Protein AF-A0A2D6XCE7-F1 (afdb_monomer)

pLDDT: mean 74.0, std 18.14, range [22.09, 98.19]

Secondary structure (DSSP, 8-state):
--SSHHHHHHHHHSS-S------------S-SSS------S----TT--S--EEEEEE-SSEEEEEEEE-TTSSSS-EEEEEETTEEEEEETTTTEEEEEEE-SS--S-B---EEE-SSSSSSPEEEEEETTTTEEEEEEEETTTEEEEEEEEE----S--EEEEEETTEEEEEEEEEE---TTS--EEEEEEEEE-SSS--S--EEEEEEE--SSPPEEEE--SS----EE-SSSSSS-EE-EEEEEEETT-SB-EEEEEEESSS-EE-----------B----SSS--TTSBPPPEEE---TTSSS-EEEEEEEEETTEEEEEEE-TTS-EEEEESSS--S----SSBPPPEEE---TTSTTPPEEEEEEEETTTTEEEEEEE-----TTS-SEEEEEEE-TTS--TTS-TTTSTT--EEEP--SSSSS-----EEEETTEEEEE-TTTT-BEEEEEE-TT-S-EEEEE-SS-SS--EEEEE-SSEEEEEE-----PPPEEEEEEEES--TT-EEETTEEEEEEEEEE--S-TTT-PPEEEEEEEESTTSTT-EEEEEEEEPPTTTSEEEEEEEEEE-S-EEEEEEEEEEEESS-TTSEEEEEEEEEEESS-BPTTS--EEEE-----SS----EEE-----SSS---HHHHHHHHHHHHHT--HHHHHHHHHHHHHHHHHHHHHHTT--HHHHHHHHHHHHHHHHHHHHHTT-S-HHHHHHHHHHHHHHHHHHHHHHHS-------

Sequence (749 aa):
MGKLSWLLIIAFLLILPFSFAIGTTTYRQAGGEGFDWNNEGRGTFSGIGTNINTFGKSVSAPFQIPIIDDFDNNSISDLFVLDGDTAKIYQNKELDIIASLDIGAVPTSVSNIISFDIDGDGTNEIVFADNTNNIMFMLNFSQSEGLVIEHQFDVTINEFPMIACRLPNECIVTVDSTDTEDIFVPFTAFYRAYSFDSTNLTSGLTTIYSEFQPSSDAIALCSPRNQNIPVVDIDGDGISEFGVSIGTAEDSDTDAKLRFFWMDNLTIDVSGTRQKSATASVGCTGSTGVSNLVTSPLGANLFTAHSGVETFIGLQSSASDFRIQGFKSDGSFFDEFPETILSEGDGTMISNVFLMNAFPATTGALDFCVLGYAFTDQEIDLVCGTEDRGFLIPQTSEFKFPVANLFNISTDIDKKDNIVHAVQHSNALTNLQDLNEIISAYGIFTVDFVGTNELLRIFQNPQGDSVLLSIDLEQFGADDLIALTDTNIIYMDDKVSNEPAQIDDLTFNPCVVNSVIKVNESLQVSVDASDTNDAVLGFDNLTISISVYDGTSNQQNVTNTVTTSQVDGSTTVIESFNLNETGFGNVIRVEAFDTGNPTEVASVEQTFTVNINGIEFGDATCTLTVTAPDEDEINVTVEAGTLTVDATENSITTGIQTVIDLTGLAGTTFWLLLMLAFSMGIYFRGSSLNWSGNSTLGAIALVNVLFIVLGARVGVISTGLIVIMVVVSVVILGVFLGRFLTGVGANAE

Nearest PDB structures (foldseek):
  6z2o-assembly1_A  TM=5.615E-01  e=4.336E-02  Akkermansia muciniphila ATCC BAA-835
  6tav-assembly1_A  TM=1.655E-01  e=6.958E-04  Homo sapiens
  5oj2-assembly1_A  TM=1.571E-01  e=4.978E-03  Gallus gallus
  7uwm-assembly1_F  TM=2.728E-01  e=5.881E-01  Homo sapiens
  5oj6-assembly1_B-2  TM=1.556E-01  e=6.119E-02  Gallus gallus

Foldseek 3Di:
DDDPVVVVVVVVVVPPDDDDDDLADADDDAAADRRRDPPLALFDPQPLDPDWDKAKDWAAFWFADWDWHPQAPPPFIWIWTDGFQKIFIFADQNRDTLAMDRNDGGAPHKERWHWAQQAVPPGTWIWIARQVQQKIFTWGADSVPGIDGQDIDRHNADDHWAKHYHDRQWIKIKHKDWDPPDPPFAIKTWIWMFTGGSPGRPDDIGTQDIDGDPDNWYKDKQFAPPGYFDFAFLLQPPQTWGKGWIWIFTQPAQFIAIAIWTHRRSPTDGAAPDPDPLSARHGPHDDDAPSQAKAGWDWADQAPVARGTKIWMWGRSYQFAIKIWIAHSRNDTDDIFPPDGDGGQRSSAKAHWEWAPQAVPDQQHIKIWMWGAGPVQQKIWIWIAHNDPPVPDRRIAIAIDHCPPPDDPPPPSNGFFHYKYFGFRRSDDDNGGHRQWIQGLQAIWGADNPPPSYTHHSDGDPVRRWHWDWDPSVQLNHTWIWTHDRTMIMTTHSPQDFDWKAFFKKKWFVAFPPWEEEAQFKIKIKTKIFRPGDLVSFAAWKKKKKWWQPPDPPIDIDIDIGDADSVTRIDMDMDMDTRNDFDFFRKIKMWMGGPSGRPDIDIDIDTGGYDNDTDHGPQHMWMWGFDDDPVPDGDIDTDGDDGPDDPPPPVVLVVLVVVCVVVVDQLLVVLVVVLVVVLVVLVVVCVVVVHDPVRSVVVSVVVSVVSLVVCVVSVSDDPVVVVVVVVVVVVVVVVVVCVVVVPPDPPDD

Structure (mmCIF, N/CA/C/O backbone):
data_AF-A0A2D6XCE7-F1
#
_entry.id   AF-A0A2D6XCE7-F1
#
loop_
_atom_site.group_PDB
_atom_site.id
_atom_site.type_symbol
_atom_site.label_atom_id
_atom_site.label_alt_id
_atom_site.label_comp_id
_atom_site.label_asym_id
_atom_site.label_entity_id
_atom_site.label_seq_id
_atom_site.pdbx_PDB_ins_code
_atom_site.Cartn_x
_atom_site.Cartn_y
_atom_site.Cartn_z
_atom_site.occupancy
_atom_site.B_iso_or_equiv
_atom_site.auth_seq_id
_atom_site.auth_comp_id
_atom_site.auth_asym_id
_atom_site.auth_atom_id
_atom_site.pdbx_PDB_model_num
ATOM 1 N N . MET A 1 1 ? 8.413 -32.964 44.582 1.00 41.44 1 MET A N 1
ATOM 2 C CA . MET A 1 1 ? 7.556 -32.152 43.695 1.00 41.44 1 MET A CA 1
ATOM 3 C C . MET A 1 1 ? 8.426 -31.728 42.542 1.00 41.44 1 MET A C 1
ATOM 5 O O . MET A 1 1 ? 9.347 -30.954 42.744 1.00 41.44 1 MET A O 1
ATOM 9 N N . GLY A 1 2 ? 8.310 -32.433 41.425 1.00 40.06 2 GLY A N 1
ATOM 10 C CA . GLY A 1 2 ? 9.409 -32.555 40.483 1.00 40.06 2 GLY A CA 1
ATOM 11 C C . GLY A 1 2 ? 8.931 -32.776 39.065 1.00 40.06 2 GLY A C 1
ATOM 12 O O . GLY A 1 2 ? 7.862 -33.333 38.846 1.00 40.06 2 GLY A O 1
ATOM 13 N N . LYS A 1 3 ? 9.782 -32.324 38.144 1.00 41.41 3 LYS A N 1
ATOM 14 C CA . LYS A 1 3 ? 9.897 -32.690 36.726 1.00 41.41 3 LYS A CA 1
ATOM 15 C C . LYS A 1 3 ? 8.667 -32.544 35.814 1.00 41.41 3 LYS A C 1
ATOM 17 O O . LYS A 1 3 ? 8.852 -32.647 34.612 1.00 41.41 3 LYS A O 1
ATOM 22 N N . LEU A 1 4 ? 7.478 -32.211 36.323 1.00 39.03 4 LEU A N 1
ATOM 23 C CA . LEU A 1 4 ? 6.285 -31.956 35.498 1.00 39.03 4 LEU A CA 1
ATOM 24 C C . LEU A 1 4 ? 6.103 -30.472 35.111 1.00 39.03 4 LEU A C 1
ATOM 26 O O . LEU A 1 4 ? 5.457 -30.172 34.121 1.00 39.03 4 LEU A O 1
ATOM 30 N N . SER A 1 5 ? 6.715 -29.545 35.858 1.00 44.88 5 SER A N 1
ATOM 31 C CA . SER A 1 5 ? 6.575 -28.089 35.653 1.00 44.88 5 SER A CA 1
ATOM 32 C C . SER A 1 5 ? 7.489 -27.542 34.538 1.00 44.88 5 SER A C 1
ATOM 34 O O . SER A 1 5 ? 7.108 -26.623 33.828 1.00 44.88 5 SER A O 1
ATOM 36 N N . TRP A 1 6 ? 8.645 -28.172 34.286 1.00 42.72 6 TRP A N 1
ATOM 37 C CA . TRP A 1 6 ? 9.573 -27.750 33.221 1.00 42.72 6 TRP A CA 1
ATOM 38 C C . TRP A 1 6 ? 9.195 -28.246 31.814 1.00 42.72 6 TRP A C 1
ATOM 40 O O . TRP A 1 6 ? 9.555 -27.610 30.833 1.00 42.72 6 TRP A O 1
ATOM 50 N N . LEU A 1 7 ? 8.441 -29.346 31.700 1.00 43.53 7 LEU A N 1
ATOM 51 C CA . LEU A 1 7 ? 7.962 -29.862 30.408 1.00 43.53 7 LEU A CA 1
ATOM 52 C C . LEU A 1 7 ? 6.742 -29.092 29.880 1.00 43.53 7 LEU A C 1
ATOM 54 O O . LEU A 1 7 ? 6.575 -29.001 28.672 1.00 43.53 7 LEU A O 1
ATOM 58 N N . LEU A 1 8 ? 5.936 -28.496 30.765 1.00 45.94 8 LEU A N 1
ATOM 59 C CA . LEU A 1 8 ? 4.805 -27.644 30.384 1.00 45.94 8 LEU A CA 1
ATOM 60 C C . LEU A 1 8 ? 5.256 -26.253 29.925 1.00 45.94 8 LEU A C 1
ATOM 62 O O . LEU A 1 8 ? 4.681 -25.734 28.985 1.00 45.94 8 LEU A O 1
ATOM 66 N N . ILE A 1 9 ? 6.325 -25.699 30.507 1.00 48.03 9 ILE A N 1
ATOM 67 C CA . ILE A 1 9 ? 6.899 -24.412 30.077 1.00 48.03 9 ILE A CA 1
ATOM 68 C C . ILE A 1 9 ? 7.644 -24.554 28.739 1.00 48.03 9 ILE A C 1
ATOM 70 O O . ILE A 1 9 ? 7.545 -23.675 27.894 1.00 48.03 9 ILE A O 1
ATOM 74 N N . ILE A 1 10 ? 8.313 -25.688 28.494 1.00 49.06 10 ILE A N 1
ATOM 75 C CA . ILE A 1 10 ? 8.942 -25.979 27.194 1.00 49.06 10 ILE A CA 1
ATOM 76 C C . ILE A 1 10 ? 7.891 -26.333 26.127 1.00 49.06 10 ILE A C 1
ATOM 78 O O . ILE A 1 10 ? 8.075 -25.970 24.975 1.00 49.06 10 ILE A O 1
ATOM 82 N N . ALA A 1 11 ? 6.765 -26.961 26.492 1.00 44.91 11 ALA A N 1
ATOM 83 C CA . ALA A 1 11 ? 5.633 -27.149 25.578 1.00 44.91 11 ALA A CA 1
ATOM 84 C C . ALA A 1 11 ? 4.893 -25.832 25.272 1.00 44.91 11 ALA A C 1
ATOM 86 O O . ALA A 1 11 ? 4.381 -25.686 24.173 1.00 44.91 11 ALA A O 1
ATOM 87 N N . PHE A 1 12 ? 4.879 -24.863 26.194 1.00 43.00 12 PHE A N 1
ATOM 88 C CA . PHE A 1 12 ? 4.305 -23.531 25.957 1.00 43.00 12 PHE A CA 1
ATOM 89 C C . PHE A 1 12 ? 5.233 -22.621 25.127 1.00 43.00 12 PHE A C 1
ATOM 91 O O . PHE A 1 12 ? 4.749 -21.795 24.369 1.00 43.00 12 PHE A O 1
ATOM 98 N N . LEU A 1 13 ? 6.556 -22.818 25.210 1.00 40.22 13 LEU A N 1
ATOM 99 C CA . LEU A 1 13 ? 7.562 -22.118 24.390 1.00 40.22 13 LEU A CA 1
ATOM 100 C C . LEU A 1 13 ? 7.832 -22.779 23.022 1.00 40.22 13 LEU A C 1
ATOM 102 O O . LEU A 1 13 ? 8.523 -22.192 22.201 1.00 40.22 13 LEU A O 1
ATOM 106 N N . LEU A 1 14 ? 7.299 -23.980 22.763 1.00 39.94 14 LEU A N 1
ATOM 107 C CA . LEU A 1 14 ? 7.393 -24.682 21.467 1.00 39.94 14 LEU A CA 1
ATOM 108 C C . LEU A 1 14 ? 6.084 -24.651 20.653 1.00 39.94 14 LEU A C 1
ATOM 110 O O . LEU A 1 14 ? 6.025 -25.270 19.595 1.00 39.94 14 LEU A O 1
ATOM 114 N N . ILE A 1 15 ? 5.045 -23.951 21.133 1.00 38.19 15 ILE A N 1
ATOM 115 C CA . ILE A 1 15 ? 3.744 -23.780 20.444 1.00 38.19 15 ILE A CA 1
ATOM 116 C C . ILE A 1 15 ? 3.530 -22.316 19.983 1.00 38.19 15 ILE A C 1
ATOM 118 O O . ILE A 1 15 ? 2.450 -21.933 19.560 1.00 38.19 15 ILE A O 1
ATOM 122 N N . LEU A 1 16 ? 4.584 -21.498 19.980 1.00 37.34 16 LEU A N 1
ATOM 123 C CA . LEU A 1 16 ? 4.617 -20.207 19.281 1.00 37.34 16 LEU A CA 1
ATOM 124 C C . LEU A 1 16 ? 5.792 -20.261 18.301 1.00 37.34 16 LEU A C 1
ATOM 126 O O . LEU A 1 16 ? 6.913 -19.922 18.676 1.00 37.34 16 LEU A O 1
ATOM 130 N N . PRO A 1 17 ? 5.584 -20.892 17.131 1.00 37.59 17 PRO A N 1
ATOM 131 C CA . PRO A 1 17 ? 5.285 -20.079 15.953 1.00 37.59 17 PRO A CA 1
ATOM 132 C C . PRO A 1 17 ? 4.386 -20.829 14.959 1.00 37.59 17 PRO A C 1
ATOM 134 O O . PRO A 1 17 ? 4.898 -21.567 14.134 1.00 37.59 17 PRO A O 1
ATOM 137 N N . PHE A 1 18 ? 3.064 -20.688 15.021 1.00 35.06 18 PHE A N 1
ATOM 138 C CA . PHE A 1 18 ? 2.189 -21.058 13.898 1.00 35.06 18 PHE A CA 1
ATOM 139 C C . PHE A 1 18 ? 0.873 -20.289 14.020 1.00 35.06 18 PHE A C 1
ATOM 141 O O . PHE A 1 18 ? -0.140 -20.829 14.459 1.00 35.06 18 PHE A O 1
ATOM 148 N N . SER A 1 19 ? 0.916 -19.029 13.600 1.00 26.00 19 SER A N 1
ATOM 149 C CA . SER A 1 19 ? -0.256 -18.304 13.120 1.00 26.00 19 SER A CA 1
ATOM 150 C C . SER A 1 19 ? 0.142 -17.699 11.782 1.00 26.00 19 SER A C 1
ATOM 152 O O . SER A 1 19 ? 0.650 -16.590 11.716 1.00 26.00 19 SER A O 1
ATOM 154 N N . PHE A 1 20 ? -0.000 -18.504 10.730 1.00 28.33 20 PHE A N 1
ATOM 155 C CA . PHE A 1 20 ? -0.062 -18.006 9.366 1.00 28.33 20 PHE A CA 1
ATOM 156 C C . PHE A 1 20 ? -1.405 -17.293 9.216 1.00 28.33 20 PHE A C 1
ATOM 158 O O . PHE A 1 20 ? -2.450 -17.942 9.274 1.00 28.33 20 PHE A O 1
ATOM 165 N N . ALA A 1 21 ? -1.361 -15.985 9.018 1.00 22.97 21 ALA A N 1
ATOM 166 C CA . ALA A 1 21 ? -2.354 -15.261 8.247 1.00 22.97 21 ALA A CA 1
ATOM 167 C C . ALA A 1 21 ? -1.555 -14.539 7.162 1.00 22.97 21 ALA A C 1
ATOM 169 O O . ALA A 1 21 ? -0.958 -13.501 7.404 1.00 22.97 21 ALA A O 1
ATOM 170 N N . ILE A 1 22 ? -1.442 -15.206 6.015 1.00 24.48 22 ILE A N 1
ATOM 171 C CA . ILE A 1 22 ? -0.988 -14.603 4.766 1.00 24.48 22 ILE A CA 1
ATOM 172 C C . ILE A 1 22 ? -2.224 -13.893 4.217 1.00 24.48 22 ILE A C 1
ATOM 174 O O . ILE A 1 22 ? -3.213 -14.557 3.895 1.00 24.48 22 ILE A O 1
ATOM 178 N N . GLY A 1 23 ? -2.175 -12.570 4.186 1.00 22.09 23 GLY A N 1
ATOM 179 C CA . GLY A 1 23 ? -3.125 -11.699 3.509 1.00 22.09 23 GLY A CA 1
ATOM 180 C C . GLY A 1 23 ? -2.297 -10.652 2.787 1.00 22.09 23 GLY A C 1
ATOM 181 O O . GLY A 1 23 ? -1.940 -9.651 3.382 1.00 22.09 23 GLY A O 1
ATOM 182 N N . THR A 1 24 ? -1.910 -10.992 1.563 1.00 22.64 24 THR A N 1
ATOM 183 C CA . THR A 1 24 ? -0.980 -10.259 0.708 1.00 22.64 24 THR A CA 1
ATOM 184 C C . THR A 1 24 ? -1.747 -9.240 -0.139 1.00 22.64 24 THR A C 1
ATOM 186 O O . THR A 1 24 ? -2.365 -9.627 -1.140 1.00 22.64 24 THR A O 1
ATOM 189 N N . THR A 1 25 ? -1.733 -7.959 0.219 1.00 30.72 25 THR A N 1
ATOM 190 C CA . THR A 1 25 ? -2.098 -6.879 -0.722 1.00 30.72 25 THR A CA 1
ATOM 191 C C . THR A 1 25 ? -0.814 -6.371 -1.330 1.00 30.72 25 THR A C 1
ATOM 193 O O . THR A 1 25 ? 0.164 -6.185 -0.617 1.00 30.72 25 THR A O 1
ATOM 196 N N . THR A 1 26 ? -0.799 -6.159 -2.642 1.00 29.59 26 THR A N 1
ATOM 197 C CA . THR A 1 26 ? 0.421 -5.775 -3.352 1.00 29.59 26 THR A CA 1
ATOM 198 C C . THR A 1 26 ? 0.299 -4.363 -3.907 1.00 29.59 26 THR A C 1
ATOM 200 O O . THR A 1 26 ? -0.455 -4.146 -4.857 1.00 29.59 26 THR A O 1
ATOM 203 N N . TYR A 1 27 ? 1.105 -3.433 -3.394 1.00 33.53 27 TYR A N 1
ATOM 204 C CA . TYR A 1 27 ? 1.518 -2.249 -4.147 1.00 33.53 27 TYR A CA 1
ATOM 205 C C . TYR A 1 27 ? 2.873 -2.515 -4.803 1.00 33.53 27 TYR A C 1
ATOM 207 O O . TYR A 1 27 ? 3.811 -2.999 -4.171 1.00 33.53 27 TYR A O 1
ATOM 215 N N . ARG A 1 28 ? 2.991 -2.257 -6.108 1.00 37.59 28 ARG A N 1
ATOM 216 C CA . ARG A 1 28 ? 4.206 -2.584 -6.868 1.00 37.59 28 ARG A CA 1
ATOM 217 C C . ARG A 1 28 ? 5.170 -1.406 -6.936 1.00 37.59 28 ARG A C 1
ATOM 219 O O . ARG A 1 28 ? 5.205 -0.712 -7.947 1.00 37.59 28 ARG A O 1
ATOM 226 N N . GLN A 1 29 ? 5.986 -1.270 -5.894 1.00 35.72 29 GLN A N 1
ATOM 227 C CA . GLN A 1 29 ? 7.391 -0.819 -5.899 1.00 35.72 29 GLN A CA 1
ATOM 228 C C . GLN A 1 29 ? 7.893 -0.997 -4.445 1.00 35.72 29 GLN A C 1
ATOM 230 O O . GLN A 1 29 ? 7.344 -0.352 -3.571 1.00 35.72 29 GLN A O 1
ATOM 235 N N . ALA A 1 30 ? 8.859 -1.851 -4.078 1.00 31.17 30 ALA A N 1
ATOM 236 C CA . ALA A 1 30 ? 9.917 -2.521 -4.836 1.00 31.17 30 ALA A CA 1
ATOM 237 C C . ALA A 1 30 ? 10.528 -3.744 -4.086 1.00 31.17 30 ALA A C 1
ATOM 239 O O . ALA A 1 30 ? 10.374 -3.835 -2.880 1.00 31.17 30 ALA A O 1
ATOM 240 N N . GLY A 1 31 ? 11.238 -4.625 -4.825 1.00 31.72 31 GLY A N 1
ATOM 241 C CA . GLY A 1 31 ? 12.198 -5.666 -4.374 1.00 31.72 31 GLY A CA 1
ATOM 242 C C . GLY A 1 31 ? 11.703 -6.788 -3.434 1.00 31.72 31 GLY A C 1
ATOM 243 O O . GLY A 1 31 ? 11.377 -6.509 -2.297 1.00 31.72 31 GLY A O 1
ATOM 244 N N . GLY A 1 32 ? 11.724 -8.064 -3.854 1.00 31.92 32 GLY A N 1
ATOM 245 C CA . GLY A 1 32 ? 11.619 -9.222 -2.939 1.00 31.92 32 GLY A CA 1
ATOM 246 C C . GLY A 1 32 ? 10.895 -10.448 -3.511 1.00 31.92 32 GLY A C 1
ATOM 247 O O . GLY A 1 32 ? 10.062 -10.307 -4.404 1.00 31.92 32 GLY A O 1
ATOM 248 N N . GLU A 1 33 ? 11.173 -11.654 -2.988 1.00 28.86 33 GLU A N 1
ATOM 249 C CA . GLU A 1 33 ? 10.239 -12.792 -3.103 1.00 28.86 33 GLU A CA 1
ATOM 250 C C . GLU A 1 33 ? 9.074 -12.602 -2.134 1.00 28.86 33 GLU A C 1
ATOM 252 O O . GLU A 1 33 ? 9.235 -12.771 -0.928 1.00 28.86 33 GLU A O 1
ATOM 257 N N . GLY A 1 34 ? 7.894 -12.293 -2.664 1.00 34.34 34 GLY A N 1
ATOM 258 C CA . GLY A 1 34 ? 6.721 -12.003 -1.841 1.00 34.34 34 GLY A CA 1
ATOM 259 C C . GLY A 1 34 ? 6.510 -10.505 -1.726 1.00 34.34 34 GLY A C 1
ATOM 260 O O . GLY A 1 34 ? 6.870 -9.898 -0.730 1.00 34.34 34 GLY A O 1
ATOM 261 N N . PHE A 1 35 ? 5.928 -9.945 -2.788 1.00 35.91 35 PHE A N 1
ATOM 262 C CA . PHE A 1 35 ? 5.505 -8.555 -2.968 1.00 35.91 35 PHE A CA 1
ATOM 263 C C . PHE A 1 35 ? 4.440 -8.090 -1.944 1.00 35.91 35 PHE A C 1
ATOM 265 O O . PHE A 1 35 ? 3.420 -7.534 -2.343 1.00 35.91 35 PHE A O 1
ATOM 272 N N . ASP A 1 36 ? 4.659 -8.324 -0.653 1.00 30.22 36 ASP A N 1
ATOM 273 C CA . ASP A 1 36 ? 3.782 -7.907 0.435 1.00 30.22 36 ASP A CA 1
ATOM 274 C C . ASP A 1 36 ? 4.181 -6.544 0.953 1.00 30.22 36 ASP A C 1
ATOM 276 O O . ASP A 1 36 ? 5.022 -6.410 1.835 1.00 30.22 36 ASP A O 1
ATOM 280 N N . TRP A 1 37 ? 3.499 -5.542 0.414 1.00 37.50 37 TRP A N 1
ATOM 281 C CA . TRP A 1 37 ? 3.326 -4.266 1.083 1.00 37.50 37 TRP A CA 1
ATOM 282 C C . TRP A 1 37 ? 1.839 -4.110 1.333 1.00 37.50 37 TRP A C 1
ATOM 284 O O . TRP A 1 37 ? 1.083 -3.860 0.394 1.00 37.50 37 TRP A O 1
ATOM 294 N N . ASN A 1 38 ? 1.443 -4.263 2.595 1.00 34.72 38 ASN A N 1
ATOM 295 C CA . ASN A 1 38 ? 0.099 -4.055 3.127 1.00 34.72 38 ASN A CA 1
ATOM 296 C C . ASN A 1 38 ? -0.385 -2.593 2.939 1.00 34.72 38 ASN A C 1
ATOM 298 O O . ASN A 1 38 ? -0.635 -1.878 3.892 1.00 34.72 38 ASN A O 1
ATOM 302 N N . ASN A 1 39 ? -0.498 -2.097 1.708 1.00 35.59 39 ASN A N 1
ATOM 303 C CA . ASN A 1 39 ? -1.734 -2.180 0.939 1.00 35.59 39 ASN A CA 1
ATOM 304 C C . ASN A 1 39 ? -3.077 -2.478 1.647 1.00 35.59 39 ASN A C 1
ATOM 306 O O . ASN A 1 39 ? -3.933 -3.011 0.952 1.00 35.59 39 ASN A O 1
ATOM 310 N N . GLU A 1 40 ? -3.273 -2.306 2.965 1.00 34.44 40 GLU A N 1
ATOM 311 C CA . GLU A 1 40 ? -4.484 -2.813 3.654 1.00 34.44 40 GLU A CA 1
ATOM 312 C C . GLU A 1 40 ? -5.784 -2.197 3.122 1.00 34.44 40 GLU A C 1
ATOM 314 O O . GLU A 1 40 ? -6.869 -2.756 3.335 1.00 34.44 40 GLU A O 1
ATOM 319 N N . GLY A 1 41 ? -5.668 -1.118 2.349 1.00 36.44 41 GLY A N 1
ATOM 320 C CA . GLY A 1 41 ? -6.761 -0.484 1.655 1.00 36.44 41 GLY A CA 1
ATOM 321 C C . GLY A 1 41 ? -7.553 -1.412 0.734 1.00 36.44 41 GLY A C 1
ATOM 322 O O . GLY A 1 41 ? -7.055 -2.216 -0.058 1.00 36.44 41 GLY A O 1
ATOM 323 N N . ARG A 1 42 ? -8.876 -1.276 0.823 1.00 45.50 42 ARG A N 1
ATOM 324 C CA . ARG A 1 42 ? -9.859 -1.985 -0.003 1.00 45.50 42 ARG A CA 1
ATOM 325 C C . ARG A 1 42 ? -10.058 -1.338 -1.370 1.00 45.50 42 ARG A C 1
ATOM 327 O O . ARG A 1 42 ? -10.895 -1.816 -2.129 1.00 45.50 42 ARG A O 1
ATOM 334 N N . GLY A 1 43 ? -9.285 -0.300 -1.697 1.00 50.91 43 GLY A N 1
ATOM 335 C CA . GLY A 1 43 ? -9.030 0.188 -3.052 1.00 50.91 43 GLY A CA 1
ATOM 336 C C . GLY A 1 43 ? -10.223 0.670 -3.875 1.00 50.91 43 GLY A C 1
ATOM 337 O O . GLY A 1 43 ? -10.031 0.956 -5.046 1.00 50.91 43 GLY A O 1
ATOM 338 N N . THR A 1 44 ? -11.470 0.682 -3.386 1.00 53.78 44 THR A N 1
ATOM 339 C CA . THR A 1 44 ? -12.628 1.056 -4.220 1.00 53.78 44 THR A CA 1
ATOM 340 C C . THR A 1 44 ? -12.800 2.558 -4.270 1.00 53.78 44 THR A C 1
ATOM 342 O O . THR A 1 44 ? -13.383 3.147 -3.364 1.00 53.78 44 THR A O 1
ATOM 345 N N . PHE A 1 45 ? -12.408 3.170 -5.383 1.00 63.41 45 PHE A N 1
ATOM 346 C CA . PHE A 1 45 ? -12.699 4.577 -5.635 1.00 63.41 45 PHE A CA 1
ATOM 347 C C . PHE A 1 45 ? -14.068 4.788 -6.295 1.00 63.41 45 PHE A C 1
ATOM 349 O O . PHE A 1 45 ? -14.482 5.923 -6.580 1.00 63.41 45 PHE A O 1
ATOM 356 N N . SER A 1 46 ? -14.807 3.698 -6.530 1.00 52.78 46 SER A N 1
ATOM 357 C CA . SER A 1 46 ? -16.196 3.717 -6.965 1.00 52.78 46 SER A CA 1
ATOM 358 C C . SER A 1 46 ? -17.067 4.473 -5.955 1.00 52.78 46 SER A C 1
ATOM 360 O O . SER A 1 46 ? -17.506 3.930 -4.947 1.00 52.78 46 SER A O 1
ATOM 362 N N . GLY A 1 47 ? -17.349 5.743 -6.241 1.00 50.78 47 GLY A N 1
ATOM 363 C CA . GLY A 1 47 ? -18.163 6.580 -5.361 1.00 50.78 47 GLY A CA 1
ATOM 364 C C . GLY A 1 47 ? -17.413 7.696 -4.648 1.00 50.78 47 GLY A C 1
ATOM 365 O O . GLY A 1 47 ? -18.076 8.401 -3.886 1.00 50.78 47 GLY A O 1
ATOM 366 N N . ILE A 1 48 ? -16.125 7.939 -4.954 1.00 61.06 48 ILE A N 1
ATOM 367 C CA . ILE A 1 48 ? -15.467 9.205 -4.601 1.00 61.06 48 ILE A CA 1
ATOM 368 C C . ILE A 1 48 ? -16.394 10.351 -5.028 1.00 61.06 48 ILE A C 1
ATOM 370 O O . ILE A 1 48 ? -16.608 10.642 -6.212 1.00 61.06 48 ILE A O 1
ATOM 374 N N . GLY A 1 49 ? -17.022 10.982 -4.039 1.00 56.88 49 GLY A N 1
ATOM 375 C CA . GLY A 1 49 ? -17.871 12.135 -4.266 1.00 56.88 49 GLY A CA 1
ATOM 376 C C . GLY A 1 49 ? -17.026 13.316 -4.737 1.00 56.88 49 GLY A C 1
ATOM 377 O O . GLY A 1 49 ? -15.806 13.344 -4.615 1.00 56.88 49 GLY A O 1
ATOM 378 N N . THR A 1 50 ? -17.662 14.397 -5.184 1.00 57.97 50 THR A N 1
ATOM 379 C CA . THR A 1 50 ? -16.941 15.652 -5.480 1.00 57.97 50 THR A CA 1
ATOM 380 C C . THR A 1 50 ? -16.401 16.357 -4.221 1.00 57.97 50 THR A C 1
ATOM 382 O O . THR A 1 50 ? -16.109 17.550 -4.275 1.00 57.97 50 THR A O 1
ATOM 385 N N . ASN A 1 51 ? -16.380 15.691 -3.065 1.00 67.56 51 ASN A N 1
ATOM 386 C CA . ASN A 1 51 ? -16.183 16.293 -1.750 1.00 67.56 51 ASN A CA 1
ATOM 387 C C . ASN A 1 51 ? -15.054 15.605 -0.973 1.00 67.56 51 ASN A C 1
ATOM 389 O O . ASN A 1 51 ? -15.275 15.158 0.145 1.00 67.56 51 ASN A O 1
ATOM 393 N N . ILE A 1 52 ? -13.869 15.568 -1.573 1.00 78.38 52 ILE A N 1
ATOM 394 C CA . ILE A 1 52 ? -12.618 15.095 -0.969 1.00 78.38 52 ILE A CA 1
ATOM 395 C C . ILE A 1 52 ? -12.050 16.189 -0.057 1.00 78.38 52 ILE A C 1
ATOM 397 O O . ILE A 1 52 ? -12.113 17.378 -0.404 1.00 78.38 52 ILE A O 1
ATOM 401 N N . ASN A 1 53 ? -11.498 15.819 1.097 1.00 84.44 53 ASN A N 1
ATOM 402 C CA . ASN A 1 53 ? -10.657 16.733 1.869 1.00 84.44 53 ASN A CA 1
ATOM 403 C C . ASN A 1 53 ? -9.235 16.698 1.313 1.00 84.44 53 ASN A C 1
ATOM 405 O O . ASN A 1 53 ? -8.648 15.640 1.137 1.00 84.44 53 ASN A O 1
ATOM 409 N N . THR A 1 54 ? -8.657 17.865 1.049 1.00 88.56 54 THR A N 1
ATOM 410 C CA . THR A 1 54 ? -7.291 17.937 0.526 1.00 88.56 54 THR A CA 1
ATOM 411 C C . THR A 1 54 ? -6.368 18.607 1.524 1.00 88.56 54 THR A C 1
ATOM 413 O O . THR A 1 54 ? -6.630 19.744 1.933 1.00 88.56 54 THR A O 1
ATOM 416 N N . PHE A 1 55 ? -5.252 17.964 1.829 1.00 90.56 55 PHE A N 1
ATOM 417 C CA . PHE A 1 55 ? -4.211 18.490 2.702 1.00 90.56 55 PHE A CA 1
ATOM 418 C C . PHE A 1 55 ? -2.911 18.549 1.913 1.00 90.56 55 PHE A C 1
ATOM 420 O O . PHE A 1 55 ? -2.533 17.583 1.269 1.00 90.56 55 PHE A O 1
ATOM 427 N N . GLY A 1 56 ? -2.243 19.701 1.897 1.00 91.19 56 GLY A N 1
ATOM 428 C CA . GLY A 1 56 ? -1.097 19.921 1.018 1.00 91.19 56 GLY A CA 1
ATOM 429 C C . GLY A 1 56 ? 0.122 20.459 1.747 1.00 91.19 56 GLY A C 1
ATOM 430 O O . GLY A 1 56 ? 0.008 21.340 2.605 1.00 91.19 56 GLY A O 1
ATOM 431 N N . LYS A 1 57 ? 1.304 19.995 1.340 1.00 93.31 57 LYS A N 1
ATOM 432 C CA . LYS A 1 57 ? 2.602 20.552 1.735 1.00 93.31 57 LYS A CA 1
ATOM 433 C C . LYS A 1 57 ? 3.403 20.917 0.502 1.00 93.31 57 LYS A C 1
ATOM 435 O O . LYS A 1 57 ? 3.366 20.232 -0.514 1.00 93.31 57 LYS A O 1
ATOM 440 N N . SER A 1 58 ? 4.159 22.001 0.604 1.00 90.88 58 SER A N 1
ATOM 441 C CA . SER A 1 58 ? 5.053 22.420 -0.469 1.00 90.88 58 SER A CA 1
ATOM 442 C C . SER A 1 58 ? 6.281 21.512 -0.540 1.00 90.88 58 SER A C 1
ATOM 444 O O . SER A 1 58 ? 6.881 21.188 0.486 1.00 90.88 58 SER A O 1
ATOM 446 N N . VAL A 1 59 ? 6.682 21.188 -1.762 1.00 88.56 59 VAL A N 1
ATOM 447 C CA . VAL A 1 59 ? 7.952 20.547 -2.126 1.00 88.56 59 VAL A CA 1
ATOM 448 C C . VAL A 1 59 ? 8.674 21.450 -3.125 1.00 88.56 59 VAL A C 1
ATOM 450 O O . VAL A 1 59 ? 8.065 22.320 -3.749 1.00 88.56 59 VAL A O 1
ATOM 453 N N . SER A 1 60 ? 9.990 21.328 -3.216 1.00 85.94 60 SER A N 1
ATOM 454 C CA . SER A 1 60 ? 10.837 22.255 -3.971 1.00 85.94 60 SER A CA 1
ATOM 455 C C . SER A 1 60 ? 11.326 21.694 -5.302 1.00 85.94 60 SER A C 1
ATOM 457 O O . SER A 1 60 ? 11.330 22.410 -6.303 1.00 85.94 60 SER A O 1
ATOM 459 N N . ALA A 1 61 ? 11.749 20.434 -5.306 1.00 83.62 61 ALA A N 1
ATOM 460 C CA . ALA A 1 61 ? 12.258 19.713 -6.459 1.00 83.62 61 ALA A CA 1
ATOM 461 C C . ALA A 1 61 ? 12.191 18.199 -6.183 1.00 83.62 61 ALA A C 1
ATOM 463 O O . ALA A 1 61 ? 13.236 17.574 -6.001 1.00 83.62 61 ALA A O 1
ATOM 464 N N . PRO A 1 62 ? 10.989 17.591 -6.127 1.00 83.12 62 PRO A N 1
ATOM 465 C CA . PRO A 1 62 ? 10.888 16.159 -5.878 1.00 83.12 62 PRO A CA 1
ATOM 466 C C . PRO A 1 62 ? 11.632 15.362 -6.946 1.00 83.12 62 PRO A C 1
ATOM 468 O O . PRO A 1 62 ? 11.499 15.664 -8.139 1.00 83.12 62 PRO A O 1
ATOM 471 N N . PHE A 1 63 ? 12.353 14.336 -6.522 1.00 76.75 63 PHE A N 1
ATOM 472 C CA . PHE A 1 63 ? 12.942 13.310 -7.363 1.00 76.75 63 PHE A CA 1
ATOM 473 C C . PHE A 1 63 ? 12.161 12.018 -7.208 1.00 76.75 63 PHE A C 1
ATOM 475 O O . PHE A 1 63 ? 11.878 11.602 -6.089 1.00 76.75 63 PHE A O 1
ATOM 482 N N . GLN A 1 64 ? 11.897 11.379 -8.348 1.00 75.38 64 GLN A N 1
ATOM 483 C CA . GLN A 1 64 ? 11.181 10.112 -8.427 1.00 75.38 64 GLN A CA 1
ATOM 484 C C . GLN A 1 64 ? 9.795 10.148 -7.773 1.00 75.38 64 GLN A C 1
ATOM 486 O O . GLN A 1 64 ? 9.243 11.182 -7.394 1.00 75.38 64 GLN A O 1
ATOM 491 N N . ILE A 1 65 ? 9.226 8.959 -7.756 1.00 73.56 65 ILE A N 1
ATOM 492 C CA . ILE A 1 65 ? 7.961 8.566 -7.184 1.00 73.56 65 ILE A CA 1
ATOM 493 C C . ILE A 1 65 ? 8.160 8.425 -5.667 1.00 7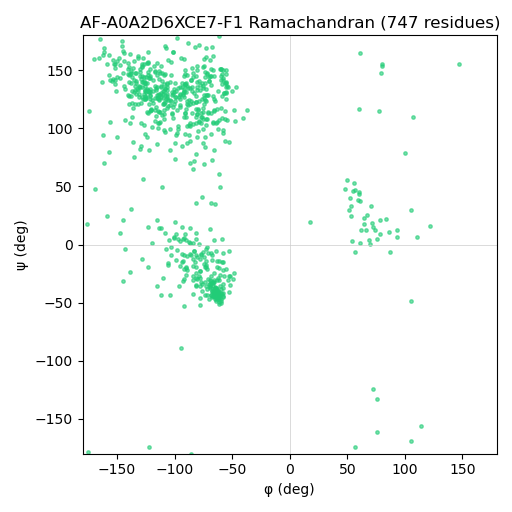3.56 65 ILE A C 1
ATOM 495 O O . ILE A 1 65 ? 9.148 7.804 -5.264 1.00 73.56 65 ILE A O 1
ATOM 499 N N . PRO A 1 66 ? 7.269 8.975 -4.823 1.00 78.12 66 PRO A N 1
ATOM 500 C CA . PRO A 1 66 ? 7.282 8.682 -3.397 1.00 78.12 66 PRO A CA 1
ATOM 501 C C . PRO A 1 66 ? 7.122 7.187 -3.145 1.00 78.12 66 PRO A C 1
ATOM 503 O O . PRO A 1 66 ? 6.324 6.537 -3.815 1.00 78.12 66 PRO A O 1
ATOM 506 N N . ILE A 1 67 ? 7.828 6.663 -2.153 1.00 81.25 67 ILE A N 1
ATOM 507 C CA . ILE A 1 67 ? 7.569 5.308 -1.663 1.00 81.25 67 ILE A CA 1
ATOM 508 C C . ILE A 1 67 ? 6.796 5.401 -0.351 1.00 81.25 67 ILE A C 1
ATOM 510 O O . ILE A 1 67 ? 6.965 6.358 0.412 1.00 81.25 67 ILE A O 1
ATOM 514 N N . ILE A 1 68 ? 5.919 4.430 -0.139 1.00 80.25 68 ILE A N 1
ATOM 515 C CA . ILE A 1 68 ? 5.030 4.339 1.012 1.00 80.25 68 ILE A CA 1
ATOM 516 C C . ILE A 1 68 ? 5.350 3.026 1.702 1.00 80.25 68 ILE A C 1
ATOM 518 O O . ILE A 1 68 ? 5.328 1.991 1.036 1.00 80.25 68 ILE A O 1
ATOM 522 N N . ASP A 1 69 ? 5.665 3.085 2.989 1.00 81.62 69 ASP A N 1
ATOM 523 C CA . ASP A 1 69 ? 5.977 1.909 3.796 1.00 81.62 69 ASP A CA 1
ATOM 524 C C . ASP A 1 69 ? 5.956 2.245 5.296 1.00 81.62 69 ASP A C 1
ATOM 526 O O . ASP A 1 69 ? 6.090 3.403 5.670 1.00 81.62 69 ASP A O 1
ATOM 530 N N . ASP A 1 70 ? 5.831 1.245 6.159 1.00 81.50 70 ASP A N 1
ATOM 531 C CA . ASP A 1 70 ? 6.009 1.350 7.611 1.00 81.50 70 ASP A CA 1
ATOM 532 C C . ASP A 1 70 ? 7.507 1.255 7.963 1.00 81.50 70 ASP A C 1
ATOM 534 O O . ASP A 1 70 ? 8.000 0.234 8.449 1.00 81.50 70 ASP A O 1
ATOM 538 N N . PHE A 1 71 ? 8.264 2.315 7.651 1.00 84.94 71 PHE A N 1
ATOM 539 C CA . PHE A 1 71 ? 9.732 2.313 7.752 1.00 84.94 71 PHE A CA 1
ATOM 540 C C . PHE A 1 71 ? 10.252 2.056 9.174 1.00 84.94 71 PHE A C 1
ATOM 542 O O . PHE A 1 71 ? 11.372 1.575 9.329 1.00 84.94 71 PHE A O 1
ATOM 549 N N . ASP A 1 72 ? 9.473 2.375 10.211 1.00 84.31 72 ASP A N 1
ATOM 550 C CA . ASP A 1 72 ? 9.854 2.170 11.613 1.00 84.31 72 ASP A CA 1
ATOM 551 C C . ASP A 1 72 ? 9.091 1.027 12.314 1.00 84.31 72 ASP A C 1
ATOM 553 O O . ASP A 1 72 ? 9.237 0.851 13.532 1.00 84.31 72 ASP A O 1
ATOM 557 N N . ASN A 1 73 ? 8.334 0.229 11.549 1.00 83.44 73 ASN A N 1
ATOM 558 C CA . ASN A 1 73 ? 7.582 -0.947 11.993 1.00 83.44 73 ASN A CA 1
ATOM 559 C C . ASN A 1 73 ? 6.651 -0.654 13.187 1.00 83.44 73 ASN A C 1
ATOM 561 O O . ASN A 1 73 ? 6.568 -1.422 14.158 1.00 83.44 73 ASN A O 1
ATOM 565 N N . ASN A 1 74 ? 5.997 0.508 13.167 1.00 76.94 74 ASN A N 1
ATOM 566 C CA . ASN A 1 74 ? 5.055 0.927 14.202 1.00 76.94 74 ASN A CA 1
ATOM 567 C C . ASN A 1 74 ? 3.592 0.595 13.846 1.00 76.94 74 ASN A C 1
ATOM 569 O O . ASN A 1 74 ? 2.693 0.893 14.639 1.00 76.94 74 ASN A O 1
ATOM 573 N N . SER A 1 75 ? 3.375 -0.068 12.707 1.00 76.00 75 SER A N 1
ATOM 574 C CA . SER A 1 75 ? 2.075 -0.282 12.080 1.00 76.00 75 SER A CA 1
ATOM 575 C C . SER A 1 75 ? 1.400 1.036 11.718 1.00 76.00 75 SER A C 1
ATOM 577 O O . SER A 1 75 ? 0.221 1.196 11.987 1.00 76.00 75 SER A O 1
ATOM 579 N N . ILE A 1 76 ? 2.118 1.991 11.129 1.00 75.88 76 ILE A N 1
ATOM 580 C CA . ILE A 1 76 ? 1.552 3.185 10.486 1.00 75.88 76 ILE A CA 1
ATOM 581 C C . ILE A 1 76 ? 2.351 3.409 9.210 1.00 75.88 76 ILE A C 1
ATOM 583 O O . ILE A 1 76 ? 3.574 3.491 9.241 1.00 75.88 76 ILE A O 1
ATOM 587 N N . SER A 1 77 ? 1.655 3.538 8.083 1.00 77.88 77 SER A N 1
ATOM 588 C CA . SER A 1 77 ? 2.299 3.820 6.803 1.00 77.88 77 SER A CA 1
ATOM 589 C C . SER A 1 77 ? 2.931 5.213 6.816 1.00 77.88 77 SER A C 1
ATOM 591 O O . SER A 1 77 ? 2.261 6.226 7.036 1.00 77.88 77 SER A O 1
ATOM 593 N N . ASP A 1 78 ? 4.218 5.265 6.509 1.00 85.25 78 ASP A N 1
ATOM 594 C CA . ASP A 1 78 ? 4.984 6.481 6.311 1.00 85.25 78 ASP A CA 1
ATOM 595 C C . ASP A 1 78 ? 5.215 6.735 4.817 1.00 85.25 78 ASP A C 1
ATOM 597 O O . ASP A 1 78 ? 5.189 5.845 3.967 1.00 85.25 78 ASP A O 1
ATOM 601 N N . LEU A 1 79 ? 5.472 7.993 4.476 1.00 87.56 79 LEU A N 1
ATOM 602 C CA . LEU A 1 79 ? 5.673 8.440 3.104 1.00 87.56 79 LEU A CA 1
ATOM 603 C C . LEU A 1 79 ? 7.049 9.077 2.952 1.00 87.56 79 LEU A C 1
ATOM 605 O O . LEU A 1 79 ? 7.318 10.154 3.492 1.00 87.56 79 LEU A O 1
ATOM 609 N N . PHE A 1 80 ? 7.910 8.458 2.152 1.00 90.94 80 PHE A N 1
ATOM 610 C CA . PHE A 1 80 ? 9.223 9.001 1.830 1.00 90.94 80 PHE A CA 1
ATOM 611 C C . PHE A 1 80 ? 9.182 9.826 0.544 1.00 90.94 80 PHE A C 1
ATOM 613 O O . PHE A 1 80 ? 8.733 9.371 -0.511 1.00 90.94 80 PHE A O 1
ATOM 620 N N . VAL A 1 81 ? 9.741 11.035 0.609 1.00 91.06 81 VAL A N 1
ATOM 621 C CA . VAL A 1 81 ? 9.940 11.908 -0.552 1.00 91.06 81 VAL A CA 1
ATOM 622 C C . VAL A 1 81 ? 11.371 12.422 -0.561 1.00 91.06 81 VAL A C 1
ATOM 624 O O . VAL A 1 81 ? 11.831 13.047 0.399 1.00 91.06 81 VAL A O 1
ATOM 627 N N . LEU A 1 82 ? 12.057 12.238 -1.689 1.00 90.31 82 LEU A N 1
ATOM 628 C CA . LEU A 1 82 ? 13.321 12.909 -1.957 1.00 90.31 82 LEU A CA 1
ATOM 629 C C . LEU A 1 82 ? 13.045 14.271 -2.605 1.00 90.31 82 LEU A C 1
ATOM 631 O O . LEU A 1 82 ? 12.721 14.351 -3.784 1.00 90.31 82 LEU A O 1
ATOM 635 N N . ASP A 1 83 ? 13.146 15.352 -1.837 1.00 91.00 83 ASP A N 1
ATOM 636 C CA . ASP A 1 83 ? 12.867 16.724 -2.270 1.00 91.00 83 ASP A CA 1
ATOM 637 C C . ASP A 1 83 ? 14.166 17.532 -2.384 1.00 91.00 83 ASP A C 1
ATOM 639 O O . ASP A 1 83 ? 14.675 18.069 -1.397 1.00 91.00 83 ASP A O 1
ATOM 643 N N . GLY A 1 84 ? 14.716 17.629 -3.595 1.00 89.50 84 GLY A N 1
ATOM 644 C CA . GLY A 1 84 ? 16.002 18.277 -3.821 1.00 89.50 84 GLY A CA 1
ATOM 645 C C . GLY A 1 84 ? 17.159 17.427 -3.292 1.00 89.50 84 GLY A C 1
ATOM 646 O O . GLY A 1 84 ? 17.326 16.273 -3.669 1.00 89.50 84 GLY A O 1
ATOM 647 N N . ASP A 1 85 ? 17.962 18.023 -2.419 1.00 90.88 85 ASP A N 1
ATOM 648 C CA . ASP A 1 85 ? 19.017 17.377 -1.628 1.00 90.88 85 ASP A CA 1
ATOM 649 C C . ASP A 1 85 ? 18.512 16.881 -0.266 1.00 90.88 85 ASP A C 1
ATOM 651 O O . ASP A 1 85 ? 19.306 16.497 0.588 1.00 90.88 85 ASP A O 1
ATOM 655 N N . THR A 1 86 ? 17.200 16.910 -0.030 1.00 94.31 86 THR A N 1
ATOM 656 C CA . THR A 1 86 ? 16.626 16.605 1.276 1.00 94.31 86 THR A CA 1
ATOM 657 C C . THR A 1 86 ? 15.670 15.421 1.183 1.00 94.31 86 THR A C 1
ATOM 659 O O . THR A 1 86 ? 14.604 15.514 0.576 1.00 94.31 86 THR A O 1
ATOM 662 N N . ALA A 1 87 ? 16.012 14.323 1.846 1.00 95.12 87 ALA A N 1
ATOM 663 C CA . ALA A 1 87 ? 15.102 13.214 2.092 1.00 95.12 87 ALA A CA 1
ATOM 664 C C . ALA A 1 87 ? 14.147 13.564 3.246 1.00 95.12 87 ALA A C 1
ATOM 666 O O . ALA A 1 87 ? 14.562 14.166 4.244 1.00 95.12 87 ALA A O 1
ATOM 667 N N . LYS A 1 88 ? 12.861 13.240 3.108 1.00 95.50 88 LYS A N 1
ATOM 668 C CA . LYS A 1 88 ? 11.812 13.577 4.081 1.00 95.50 88 LYS A CA 1
ATOM 669 C C . LYS A 1 88 ? 10.877 12.396 4.285 1.00 95.50 88 LYS A C 1
ATOM 671 O O . LYS A 1 88 ? 10.482 11.773 3.306 1.00 95.50 88 LYS A O 1
ATOM 676 N N . ILE A 1 89 ? 10.495 12.170 5.539 1.00 94.62 89 ILE A N 1
ATOM 677 C CA . ILE A 1 89 ? 9.419 11.256 5.922 1.00 94.62 89 ILE A CA 1
ATOM 678 C C . ILE A 1 89 ? 8.217 12.088 6.351 1.00 94.62 89 ILE A C 1
ATOM 680 O O . ILE A 1 89 ? 8.344 12.991 7.189 1.00 94.62 89 ILE A O 1
ATOM 684 N N . TYR A 1 90 ? 7.075 11.784 5.753 1.00 92.00 90 TYR A N 1
ATOM 685 C CA . TYR A 1 90 ? 5.773 12.347 6.060 1.00 92.00 90 TYR A CA 1
ATOM 686 C C . TYR A 1 90 ? 4.892 11.274 6.694 1.00 92.00 90 TYR A C 1
ATOM 688 O O . TYR A 1 90 ? 4.993 10.107 6.334 1.00 92.00 90 TYR A O 1
ATOM 696 N N . GLN A 1 91 ? 4.007 11.689 7.587 1.00 87.00 91 GLN A N 1
ATOM 697 C CA . GLN A 1 91 ? 2.995 10.839 8.211 1.00 87.00 91 GLN A CA 1
ATOM 698 C C . GLN A 1 91 ? 1.720 11.665 8.397 1.00 87.00 91 GLN A C 1
ATOM 700 O O . GLN A 1 91 ? 1.799 12.892 8.329 1.00 87.00 91 GLN A O 1
ATOM 705 N N . ASN A 1 92 ? 0.590 11.001 8.656 1.00 85.31 92 ASN A N 1
ATOM 706 C CA . ASN A 1 92 ? -0.766 11.544 8.807 1.00 85.31 92 ASN A CA 1
ATOM 707 C C . ASN A 1 92 ? -1.345 12.264 7.570 1.00 85.31 92 ASN A C 1
ATOM 709 O O . ASN A 1 92 ? -0.636 12.636 6.631 1.00 85.31 92 ASN A O 1
ATOM 713 N N . LYS A 1 93 ? -2.667 12.486 7.583 1.00 85.12 93 LYS A N 1
ATOM 714 C CA . LYS A 1 93 ? -3.377 13.197 6.509 1.00 85.12 93 LYS A CA 1
ATOM 715 C C . LYS A 1 93 ? -2.908 14.636 6.337 1.00 85.12 93 LYS A C 1
ATOM 717 O O . LYS A 1 93 ? -2.921 15.158 5.228 1.00 85.12 93 LYS A O 1
ATOM 722 N N . GLU A 1 94 ? -2.457 15.298 7.401 1.00 88.81 94 GLU A N 1
ATOM 723 C CA . GLU A 1 94 ? -1.889 16.639 7.314 1.00 88.81 94 GLU A CA 1
ATOM 724 C C . GLU A 1 94 ? -0.515 16.664 6.636 1.00 88.81 94 GLU A C 1
ATOM 726 O O . GLU A 1 94 ? -0.034 17.765 6.352 1.00 88.81 94 GLU A O 1
ATOM 731 N N . LEU A 1 95 ? 0.088 15.508 6.328 1.00 90.50 95 LEU A N 1
ATOM 732 C CA . LEU A 1 95 ? 1.428 15.355 5.764 1.00 90.50 95 LEU A CA 1
ATOM 733 C C . LEU A 1 95 ? 2.466 16.052 6.652 1.00 90.50 95 LEU A C 1
ATOM 735 O O . LEU A 1 95 ? 3.222 16.938 6.226 1.00 90.50 95 LEU A O 1
ATOM 739 N N . ASP A 1 96 ? 2.475 15.727 7.937 1.00 91.50 96 ASP A N 1
ATOM 740 C CA . ASP A 1 96 ? 3.482 16.257 8.842 1.00 91.50 96 ASP A CA 1
ATOM 741 C C . ASP A 1 96 ? 4.842 15.614 8.597 1.00 91.50 96 ASP A C 1
ATOM 743 O O . ASP A 1 96 ? 4.971 14.406 8.456 1.00 91.50 96 ASP A O 1
ATOM 747 N N . ILE A 1 97 ? 5.879 16.455 8.540 1.00 93.44 97 ILE A N 1
ATOM 748 C CA . ILE A 1 97 ? 7.255 15.993 8.367 1.00 93.44 97 ILE A CA 1
ATOM 749 C C . ILE A 1 97 ? 7.740 15.493 9.725 1.00 93.44 97 ILE A C 1
ATOM 751 O O . ILE A 1 97 ? 8.024 16.307 10.610 1.00 93.44 97 ILE A O 1
ATOM 755 N N . ILE A 1 98 ? 7.852 14.177 9.874 1.00 94.25 98 ILE A N 1
ATOM 756 C CA . ILE A 1 98 ? 8.321 13.544 11.112 1.00 94.25 98 ILE A CA 1
ATOM 757 C C . ILE A 1 98 ? 9.841 13.360 11.122 1.00 94.25 98 ILE A C 1
ATOM 759 O O . ILE A 1 98 ? 10.462 13.414 12.184 1.00 94.25 98 ILE A O 1
ATOM 763 N N . ALA A 1 99 ? 10.466 13.265 9.945 1.00 96.19 99 ALA A N 1
ATOM 764 C CA . ALA A 1 99 ? 11.917 13.257 9.810 1.00 96.19 99 ALA A CA 1
ATOM 765 C C . ALA A 1 99 ? 12.398 13.903 8.510 1.00 96.19 99 ALA A C 1
ATOM 767 O O . ALA A 1 99 ? 11.689 13.972 7.506 1.00 96.19 99 ALA A O 1
ATOM 768 N N . SER A 1 100 ? 13.633 14.402 8.538 1.00 96.06 100 SER A N 1
ATOM 769 C CA . SER A 1 100 ? 14.285 14.985 7.373 1.00 96.06 100 SER A CA 1
ATOM 770 C C . SER A 1 100 ? 15.801 14.861 7.478 1.00 96.06 100 SER A C 1
ATOM 772 O O . SER A 1 100 ? 16.366 15.018 8.562 1.00 96.06 100 SER A O 1
ATOM 774 N N . LEU A 1 101 ? 16.444 14.609 6.342 1.00 96.88 101 LEU A N 1
ATOM 775 C CA . LEU A 1 101 ? 17.874 14.373 6.217 1.00 96.88 101 LEU A CA 1
ATOM 776 C C . LEU A 1 101 ? 18.409 15.057 4.955 1.00 96.88 101 LEU A C 1
ATOM 778 O O . LEU A 1 101 ? 17.893 14.846 3.862 1.00 96.88 101 LEU A O 1
ATOM 782 N N . ASP A 1 102 ? 19.464 15.851 5.109 1.00 94.69 102 ASP A N 1
ATOM 783 C CA . ASP A 1 102 ? 20.222 16.425 3.994 1.00 94.69 102 ASP A CA 1
ATOM 784 C C . ASP A 1 102 ? 21.220 15.376 3.474 1.00 94.69 102 ASP A C 1
ATOM 786 O O . ASP A 1 102 ? 22.115 14.948 4.210 1.00 94.69 102 ASP A O 1
ATOM 790 N N . ILE A 1 103 ? 21.053 14.954 2.218 1.00 91.25 103 ILE A N 1
ATOM 791 C CA . ILE A 1 103 ? 21.930 13.984 1.538 1.00 91.25 103 ILE A CA 1
ATOM 792 C C . ILE A 1 103 ? 23.131 14.660 0.849 1.00 91.25 103 ILE A C 1
ATOM 794 O O . ILE A 1 103 ? 23.979 13.998 0.250 1.00 91.25 103 ILE A O 1
ATOM 798 N N . GLY A 1 104 ? 23.250 15.984 0.977 1.00 87.00 104 GLY A N 1
ATOM 799 C CA . GLY A 1 104 ? 24.442 16.784 0.717 1.00 87.00 104 GLY A CA 1
ATOM 800 C C . GLY A 1 104 ? 24.395 17.592 -0.576 1.00 87.00 104 GLY A C 1
ATOM 801 O O . GLY A 1 104 ? 24.739 18.775 -0.574 1.00 87.00 104 GLY A O 1
ATOM 802 N N . ALA A 1 105 ? 24.029 16.974 -1.696 1.00 84.31 105 ALA A N 1
ATOM 803 C CA . ALA A 1 105 ? 23.951 17.649 -2.988 1.00 84.31 105 ALA A CA 1
ATOM 804 C C . ALA A 1 105 ? 22.690 17.240 -3.737 1.00 84.31 105 ALA A C 1
ATOM 806 O O . ALA A 1 105 ? 22.280 16.087 -3.681 1.00 84.31 105 ALA A O 1
ATOM 807 N N . VAL A 1 106 ? 22.110 18.199 -4.464 1.00 84.31 106 VAL A N 1
ATOM 808 C CA . VAL A 1 106 ? 20.898 17.980 -5.257 1.00 84.31 106 VAL A CA 1
ATOM 809 C C . VAL A 1 106 ? 21.237 17.006 -6.388 1.00 84.31 106 VAL A C 1
ATOM 811 O O . VAL A 1 106 ? 22.043 17.373 -7.255 1.00 84.31 106 VAL A O 1
ATOM 814 N N . PRO A 1 107 ? 20.643 15.800 -6.409 1.00 81.50 107 PRO A N 1
ATOM 815 C CA . PRO A 1 107 ? 20.850 14.860 -7.496 1.00 81.50 107 PRO A CA 1
ATOM 816 C C . PRO A 1 107 ? 20.385 15.465 -8.822 1.00 81.50 107 PRO A C 1
ATOM 818 O O . PRO A 1 107 ? 19.490 16.302 -8.881 1.00 81.50 107 PRO A O 1
ATOM 821 N N . THR A 1 108 ? 20.984 15.061 -9.929 1.00 78.69 108 THR A N 1
ATOM 822 C CA . THR A 1 108 ? 20.483 15.381 -11.273 1.00 78.69 108 THR A CA 1
ATOM 823 C C . THR A 1 108 ? 19.560 14.278 -11.783 1.00 78.69 108 THR A C 1
ATOM 825 O O . THR A 1 108 ? 18.580 14.577 -12.472 1.00 78.69 108 THR A O 1
ATOM 828 N N . SER A 1 109 ? 19.818 13.035 -11.370 1.00 78.56 109 SER A N 1
ATOM 829 C CA . SER A 1 109 ? 18.931 11.881 -11.480 1.00 78.56 109 SER A CA 1
ATOM 830 C C . SER A 1 109 ? 19.245 10.876 -10.363 1.00 78.56 109 SER A C 1
ATOM 832 O O . SER A 1 109 ? 20.337 10.850 -9.798 1.00 78.56 109 SER A O 1
ATOM 834 N N . VAL A 1 110 ? 18.254 10.063 -10.017 1.00 83.94 110 VAL A N 1
ATOM 835 C CA . VAL A 1 110 ? 18.400 8.962 -9.062 1.00 83.94 110 VAL A CA 1
ATOM 836 C C . VAL A 1 110 ? 17.782 7.692 -9.654 1.00 83.94 110 VAL A C 1
ATOM 838 O O . VAL A 1 110 ? 16.982 7.798 -10.591 1.00 83.94 110 VAL A O 1
ATOM 841 N N . SER A 1 111 ? 18.150 6.518 -9.136 1.00 83.62 111 SER A N 1
ATOM 842 C CA . SER A 1 111 ? 17.481 5.243 -9.446 1.00 83.62 111 SER A CA 1
ATOM 843 C C . SER A 1 111 ? 16.010 5.251 -9.027 1.00 83.62 111 SER A C 1
ATOM 845 O O . SER A 1 111 ? 15.538 6.196 -8.393 1.00 83.62 111 SER A O 1
ATOM 847 N N . ASN A 1 112 ? 15.304 4.145 -9.271 1.00 82.75 112 ASN A N 1
ATOM 848 C CA . ASN A 1 112 ? 14.145 3.814 -8.454 1.00 82.75 112 ASN A CA 1
ATOM 849 C C . ASN A 1 112 ? 14.540 3.774 -6.972 1.00 82.75 112 ASN A C 1
ATOM 851 O O . ASN A 1 112 ? 15.668 3.411 -6.622 1.00 82.75 112 ASN A O 1
ATOM 855 N N . ILE A 1 113 ? 13.600 4.163 -6.123 1.00 85.81 113 ILE A N 1
ATOM 856 C CA . ILE A 1 113 ? 13.744 4.100 -4.673 1.00 85.81 113 ILE A CA 1
ATOM 857 C C . ILE A 1 113 ? 13.058 2.815 -4.228 1.00 85.81 113 ILE A C 1
ATOM 859 O O . ILE A 1 113 ? 11.983 2.487 -4.736 1.00 85.81 113 ILE A O 1
ATOM 863 N N . ILE A 1 114 ? 13.707 2.060 -3.350 1.00 86.75 114 ILE A N 1
ATOM 864 C CA . ILE A 1 114 ? 13.155 0.828 -2.788 1.00 86.75 114 ILE A CA 1
ATOM 865 C C . ILE A 1 114 ? 13.091 0.936 -1.270 1.00 86.75 114 ILE A C 1
ATOM 867 O O . ILE A 1 114 ? 13.918 1.631 -0.681 1.00 86.75 114 ILE A O 1
ATOM 871 N N . SER A 1 115 ? 12.129 0.234 -0.678 1.00 87.75 115 SER A N 1
ATOM 872 C CA . SER A 1 115 ? 12.103 -0.089 0.746 1.00 87.75 115 SER A CA 1
ATOM 873 C C . SER A 1 115 ? 12.346 -1.586 0.893 1.00 87.75 115 SER A C 1
ATOM 875 O O . SER A 1 115 ? 11.762 -2.348 0.121 1.00 87.75 115 SER A O 1
ATOM 877 N N . PHE A 1 116 ? 13.245 -2.015 1.777 1.00 87.88 116 PHE A N 1
ATOM 878 C CA . PHE A 1 116 ? 13.504 -3.438 2.017 1.00 87.88 116 PHE A CA 1
ATOM 879 C C . PHE A 1 116 ? 14.252 -3.652 3.338 1.00 87.88 116 PHE A C 1
ATOM 881 O O . PHE A 1 116 ? 15.197 -2.919 3.605 1.00 87.88 116 PHE A O 1
ATOM 888 N N . ASP A 1 117 ? 13.896 -4.687 4.101 1.00 89.12 117 ASP A N 1
ATOM 889 C CA . ASP A 1 117 ? 14.668 -5.186 5.253 1.00 89.12 117 ASP A CA 1
ATOM 890 C C . ASP A 1 117 ? 15.922 -5.934 4.758 1.00 89.12 117 ASP A C 1
ATOM 892 O O . ASP A 1 117 ? 15.929 -7.151 4.511 1.00 89.12 117 ASP A O 1
ATOM 896 N N . ILE A 1 118 ? 16.987 -5.181 4.481 1.00 88.19 118 ILE A N 1
ATOM 897 C CA . ILE A 1 118 ? 18.212 -5.703 3.871 1.00 88.19 118 ILE A CA 1
ATOM 898 C C . ILE A 1 118 ? 19.036 -6.439 4.915 1.00 88.19 118 ILE A C 1
ATOM 900 O O . ILE A 1 118 ? 19.730 -7.399 4.564 1.00 88.19 118 ILE A O 1
ATOM 904 N N . ASP A 1 119 ? 18.995 -6.033 6.177 1.00 87.56 119 ASP A N 1
ATOM 905 C CA . ASP A 1 119 ? 19.814 -6.639 7.222 1.00 87.56 119 ASP A CA 1
ATOM 906 C C . ASP A 1 119 ? 19.109 -7.777 7.995 1.00 87.56 119 ASP A C 1
ATOM 908 O O . ASP A 1 119 ? 19.788 -8.635 8.579 1.00 87.56 119 ASP A O 1
ATOM 912 N N . GLY A 1 120 ? 17.787 -7.892 7.864 1.00 87.44 120 GLY A N 1
ATOM 913 C CA . GLY A 1 120 ? 16.935 -8.900 8.489 1.00 87.44 120 GLY A CA 1
ATOM 914 C C . GLY A 1 120 ? 16.527 -8.557 9.924 1.00 87.44 120 GLY A C 1
ATOM 915 O O . GLY A 1 120 ? 16.270 -9.490 10.703 1.00 87.44 120 GLY A O 1
ATOM 916 N N . ASP A 1 121 ? 16.561 -7.284 10.321 1.00 84.12 121 ASP A N 1
ATOM 917 C CA . ASP A 1 121 ? 16.226 -6.827 11.671 1.00 84.12 121 ASP A CA 1
ATOM 918 C C . ASP A 1 121 ? 14.729 -6.545 11.888 1.00 84.12 121 ASP A C 1
ATOM 920 O O . ASP A 1 121 ? 14.287 -6.420 13.039 1.00 84.12 121 ASP A O 1
ATOM 924 N N . GLY A 1 122 ? 13.938 -6.585 10.813 1.00 82.75 122 GLY A N 1
ATOM 925 C CA . GLY A 1 122 ? 12.501 -6.342 10.817 1.00 82.75 122 GLY A CA 1
ATOM 926 C C . GLY A 1 122 ? 12.110 -4.870 10.682 1.00 82.75 122 GLY A C 1
ATOM 927 O O . GLY A 1 122 ? 10.941 -4.557 10.911 1.00 82.75 122 GLY A O 1
ATOM 928 N N . THR A 1 123 ? 13.048 -3.984 10.355 1.00 83.94 123 THR A N 1
ATOM 929 C CA . THR A 1 123 ? 12.800 -2.624 9.863 1.00 83.94 123 THR A CA 1
ATOM 930 C C . THR A 1 123 ? 13.232 -2.525 8.404 1.00 83.94 123 THR A C 1
ATOM 932 O O . THR A 1 123 ? 14.034 -3.328 7.943 1.00 83.94 123 THR A O 1
ATOM 935 N N . ASN A 1 124 ? 12.635 -1.607 7.641 1.00 85.62 124 ASN A N 1
ATOM 936 C CA . ASN A 1 124 ? 12.947 -1.492 6.220 1.00 85.62 124 ASN A CA 1
ATOM 937 C C . ASN A 1 124 ? 13.879 -0.314 5.960 1.00 85.62 124 ASN A C 1
ATOM 939 O O . ASN A 1 124 ? 13.579 0.835 6.298 1.00 85.62 124 ASN A O 1
ATOM 943 N N . GLU A 1 125 ? 14.972 -0.582 5.254 1.00 90.94 125 GLU A N 1
ATOM 944 C CA . GLU A 1 125 ? 15.854 0.458 4.756 1.00 90.94 125 GLU A CA 1
ATOM 945 C C . GLU A 1 125 ? 15.318 1.067 3.463 1.00 90.94 125 GLU A C 1
ATOM 947 O O . GLU A 1 125 ? 14.816 0.385 2.567 1.00 90.94 125 GLU A O 1
ATOM 952 N N . ILE A 1 126 ? 15.552 2.367 3.305 1.00 93.00 126 ILE A N 1
ATOM 953 C CA . ILE A 1 126 ? 15.278 3.105 2.074 1.00 93.00 126 ILE A CA 1
ATOM 954 C C . ILE A 1 126 ? 16.553 3.163 1.242 1.00 93.00 126 ILE A C 1
ATOM 956 O O . ILE A 1 126 ? 17.548 3.773 1.652 1.00 93.00 126 ILE A O 1
ATOM 960 N N . VAL A 1 127 ? 16.526 2.585 0.041 1.00 92.12 127 VAL A N 1
ATOM 961 C CA . VAL A 1 127 ? 17.705 2.499 -0.830 1.00 92.12 127 VAL A CA 1
ATOM 962 C C . VAL A 1 127 ? 17.473 3.157 -2.179 1.00 92.12 127 VAL A C 1
ATOM 964 O O . VAL A 1 127 ? 16.492 2.895 -2.875 1.00 92.12 127 VAL A O 1
ATOM 967 N N . PHE A 1 128 ? 18.421 4.004 -2.575 1.00 91.75 128 PHE A N 1
ATOM 968 C CA . PHE A 1 128 ? 18.466 4.622 -3.898 1.00 91.75 128 PHE A CA 1
ATOM 969 C C . PHE A 1 128 ? 19.901 4.988 -4.289 1.00 91.75 128 PHE A C 1
ATOM 971 O O . PHE A 1 128 ? 20.786 5.154 -3.450 1.00 91.75 128 PHE A O 1
ATOM 978 N N . ALA A 1 129 ? 20.138 5.144 -5.586 1.00 90.06 129 ALA A N 1
ATOM 979 C CA . ALA A 1 129 ? 21.423 5.516 -6.153 1.00 90.06 129 ALA A CA 1
ATOM 980 C C . ALA A 1 129 ? 21.354 6.905 -6.790 1.00 90.06 129 ALA A C 1
ATOM 982 O O . ALA A 1 129 ? 20.548 7.145 -7.685 1.00 90.06 129 ALA A O 1
ATOM 983 N N . ASP A 1 130 ? 22.229 7.803 -6.351 1.00 89.75 130 ASP A N 1
ATOM 984 C CA . ASP A 1 130 ? 22.476 9.119 -6.928 1.00 89.75 130 ASP A CA 1
ATOM 985 C C . ASP A 1 130 ? 23.584 9.038 -7.984 1.00 89.75 130 ASP A C 1
ATOM 987 O O . ASP A 1 130 ? 24.769 8.818 -7.694 1.00 89.75 130 ASP A O 1
ATOM 991 N N . ASN A 1 131 ? 23.194 9.273 -9.234 1.00 80.69 131 ASN A N 1
ATOM 992 C CA . ASN A 1 131 ? 24.109 9.233 -10.369 1.00 80.69 131 ASN A CA 1
ATOM 993 C C . ASN A 1 131 ? 25.069 10.430 -10.424 1.00 80.69 131 ASN A C 1
ATOM 995 O O . ASN A 1 131 ? 26.111 10.373 -11.072 1.00 80.69 131 ASN A O 1
ATOM 999 N N . THR A 1 132 ? 24.745 11.523 -9.738 1.00 82.75 132 THR A N 1
ATOM 1000 C CA . THR A 1 132 ? 25.497 12.780 -9.822 1.00 82.75 132 THR A CA 1
ATOM 1001 C C . THR A 1 132 ? 26.783 12.671 -9.038 1.00 82.75 132 THR A C 1
ATOM 1003 O O . THR A 1 132 ? 27.840 13.123 -9.484 1.00 82.75 132 THR A O 1
ATOM 1006 N N . ASN A 1 133 ? 26.690 12.031 -7.878 1.00 85.00 133 ASN A N 1
ATOM 1007 C CA . ASN A 1 133 ? 27.817 11.839 -6.987 1.00 85.00 133 ASN A CA 1
ATOM 1008 C C . ASN A 1 133 ? 28.393 10.423 -7.040 1.00 85.00 133 ASN A C 1
ATOM 1010 O O . ASN A 1 133 ? 29.427 10.199 -6.417 1.00 85.00 133 ASN A O 1
ATOM 1014 N N . ASN A 1 134 ? 27.806 9.511 -7.830 1.00 88.38 134 ASN A N 1
ATOM 1015 C CA . ASN A 1 134 ? 28.206 8.101 -7.897 1.00 88.38 134 ASN A CA 1
ATOM 1016 C C . ASN A 1 134 ? 28.066 7.401 -6.538 1.00 88.38 134 ASN A C 1
ATOM 1018 O O . ASN A 1 134 ? 28.962 6.683 -6.093 1.00 88.38 134 ASN A O 1
ATOM 1022 N N . ILE A 1 135 ? 26.951 7.666 -5.858 1.00 90.12 135 ILE A N 1
ATOM 1023 C CA . ILE A 1 135 ? 26.703 7.209 -4.494 1.00 90.12 135 ILE A CA 1
ATOM 1024 C C . ILE A 1 135 ? 25.403 6.419 -4.456 1.00 90.12 135 ILE A C 1
ATOM 1026 O O . ILE A 1 135 ? 24.381 6.884 -4.941 1.00 90.12 135 ILE A O 1
ATOM 1030 N N . MET A 1 136 ? 25.423 5.260 -3.812 1.00 92.38 136 MET A N 1
ATOM 1031 C CA . MET A 1 136 ? 24.219 4.577 -3.353 1.00 92.38 136 MET A CA 1
ATOM 1032 C C . MET A 1 136 ? 24.016 4.860 -1.867 1.00 92.38 136 MET A C 1
ATOM 1034 O O . MET A 1 136 ? 24.938 4.671 -1.071 1.00 92.38 136 MET A O 1
ATOM 1038 N N . PHE A 1 137 ? 22.826 5.336 -1.520 1.00 94.06 137 PHE A N 1
ATOM 1039 C CA . PHE A 1 137 ? 22.398 5.605 -0.156 1.00 94.06 137 PHE A CA 1
ATOM 1040 C C . PHE A 1 137 ? 21.533 4.460 0.349 1.00 94.06 137 PHE A C 1
ATOM 1042 O O . PHE A 1 137 ? 20.672 3.967 -0.375 1.00 94.06 137 PHE A O 1
ATOM 1049 N N . MET A 1 138 ? 21.763 4.090 1.602 1.00 94.81 138 MET A N 1
ATOM 1050 C CA . MET A 1 138 ? 20.899 3.236 2.403 1.00 94.81 138 MET A CA 1
ATOM 1051 C C . MET A 1 138 ? 20.565 4.023 3.663 1.00 94.81 138 MET A C 1
ATOM 1053 O O . MET A 1 138 ? 21.460 4.397 4.432 1.00 94.81 138 MET A O 1
ATOM 1057 N N . LEU A 1 139 ? 19.295 4.375 3.796 1.00 95.62 139 LEU A N 1
ATOM 1058 C CA . LEU A 1 139 ? 18.786 5.176 4.894 1.00 95.62 139 LEU A CA 1
ATOM 1059 C C . LEU A 1 139 ? 17.944 4.301 5.809 1.00 95.62 139 LEU A C 1
ATOM 1061 O O . LEU A 1 139 ? 17.214 3.444 5.328 1.00 95.62 139 LEU A O 1
ATOM 1065 N N . ASN A 1 140 ? 17.999 4.600 7.098 1.00 94.62 140 ASN A N 1
ATOM 1066 C CA . ASN A 1 140 ? 17.153 3.979 8.105 1.00 94.62 140 ASN A CA 1
ATOM 1067 C C . ASN A 1 140 ? 16.339 5.074 8.805 1.00 94.62 140 ASN A C 1
ATOM 1069 O O . ASN A 1 140 ? 16.818 6.208 8.974 1.00 94.62 140 ASN A O 1
ATOM 1073 N N . PHE A 1 141 ? 15.105 4.756 9.175 1.00 94.50 141 PHE A N 1
ATOM 1074 C CA . PHE A 1 141 ? 14.218 5.638 9.908 1.00 94.50 141 PHE A CA 1
ATOM 1075 C C . PHE A 1 141 ? 13.705 4.967 11.183 1.00 94.50 141 PHE A C 1
ATOM 1077 O O . PHE A 1 141 ? 13.176 3.867 11.174 1.00 94.50 141 PHE A O 1
ATOM 1084 N N . SER A 1 142 ? 13.787 5.697 12.295 1.00 91.88 142 SER A N 1
ATOM 1085 C CA . SER A 1 142 ? 12.977 5.406 13.477 1.00 91.88 142 SER A CA 1
ATOM 1086 C C . SER A 1 142 ? 12.473 6.697 14.101 1.00 91.88 142 SER A C 1
ATOM 1088 O O . SER A 1 142 ? 13.168 7.718 14.062 1.00 91.88 142 SER A O 1
ATOM 1090 N N . GLN A 1 143 ? 11.330 6.673 14.796 1.00 87.88 143 GLN A N 1
ATOM 1091 C CA . GLN A 1 143 ? 10.877 7.872 15.525 1.00 87.88 143 GLN A CA 1
ATOM 1092 C C . GLN A 1 143 ? 11.896 8.382 16.554 1.00 87.88 143 GLN A C 1
ATOM 1094 O O . GLN A 1 143 ? 11.902 9.563 16.907 1.00 87.88 143 GLN A O 1
ATOM 1099 N N . SER A 1 144 ? 12.740 7.493 17.087 1.00 89.75 144 SER A N 1
ATOM 1100 C CA . SER A 1 144 ? 13.685 7.846 18.146 1.00 89.75 144 SER A CA 1
ATOM 1101 C C . SER A 1 144 ? 14.962 8.508 17.625 1.00 89.75 144 SER A C 1
ATOM 1103 O O . SER A 1 144 ? 15.490 9.410 18.283 1.00 89.75 144 SER A O 1
ATOM 1105 N N . GLU A 1 145 ? 15.442 8.087 16.454 1.00 90.06 145 GLU A N 1
ATOM 1106 C CA . GLU A 1 145 ? 16.697 8.560 15.856 1.00 90.06 145 GLU A CA 1
ATOM 1107 C C . GLU A 1 145 ? 16.477 9.525 14.681 1.00 90.06 145 GLU A C 1
ATOM 1109 O O . GLU A 1 145 ? 17.381 10.285 14.326 1.00 90.06 145 GLU A O 1
ATOM 1114 N N . GLY A 1 146 ? 15.258 9.573 14.143 1.00 93.88 146 GLY A N 1
ATOM 1115 C CA . GLY A 1 146 ? 14.933 10.256 12.899 1.00 93.88 146 GLY A CA 1
ATOM 1116 C C . GLY A 1 146 ? 15.411 9.467 11.681 1.00 93.88 146 GLY A C 1
ATOM 1117 O O . GLY A 1 146 ? 15.675 8.272 11.757 1.00 93.88 146 GLY A O 1
ATOM 1118 N N . LEU A 1 147 ? 15.509 10.161 10.547 1.00 96.44 147 LEU A N 1
ATOM 1119 C CA . LEU A 1 147 ? 16.033 9.613 9.298 1.00 96.44 147 LEU A CA 1
ATOM 1120 C C . LEU A 1 147 ? 17.554 9.795 9.272 1.00 96.44 147 LEU A C 1
ATOM 1122 O O . LEU A 1 147 ? 18.047 10.923 9.393 1.00 96.44 147 LEU A O 1
ATOM 1126 N N . VAL A 1 148 ? 18.297 8.705 9.099 1.00 96.06 148 VAL A N 1
ATOM 1127 C CA . VAL A 1 148 ? 19.765 8.695 9.123 1.00 96.06 148 VAL A CA 1
ATOM 1128 C C . VAL A 1 148 ? 20.337 7.969 7.909 1.00 96.06 148 VAL A C 1
ATOM 1130 O O . VAL A 1 148 ? 19.722 7.056 7.371 1.00 96.06 148 VAL A O 1
ATOM 1133 N N . ILE A 1 149 ? 21.536 8.373 7.476 1.00 95.31 149 ILE A N 1
ATOM 1134 C CA . ILE A 1 149 ? 22.325 7.573 6.530 1.00 95.31 149 ILE A CA 1
ATOM 1135 C C . ILE A 1 149 ? 22.927 6.422 7.323 1.00 95.31 149 ILE A C 1
ATOM 1137 O O . ILE A 1 149 ? 23.834 6.647 8.130 1.00 95.31 149 ILE A O 1
ATOM 1141 N N . GLU A 1 150 ? 22.440 5.214 7.084 1.00 93.25 150 GLU A N 1
ATOM 1142 C CA . GLU A 1 150 ? 23.014 4.015 7.677 1.00 93.25 150 GLU A CA 1
ATOM 1143 C C . GLU A 1 150 ? 24.292 3.628 6.931 1.00 93.25 150 GLU A C 1
ATOM 1145 O O . GLU A 1 150 ? 25.379 3.551 7.515 1.00 93.25 150 GLU A O 1
ATOM 1150 N N . HIS A 1 151 ? 24.182 3.517 5.605 1.00 92.12 151 HIS A N 1
ATOM 1151 C CA . HIS A 1 151 ? 25.293 3.184 4.730 1.00 92.12 151 HIS A CA 1
ATOM 1152 C C . HIS A 1 151 ? 25.336 4.043 3.464 1.00 92.12 151 HIS A C 1
ATOM 1154 O O . HIS A 1 151 ? 24.336 4.542 2.949 1.00 92.12 151 HIS A O 1
ATOM 1160 N N . GLN A 1 152 ? 26.559 4.215 2.963 1.00 92.25 152 GLN A N 1
ATOM 1161 C CA . GLN A 1 152 ? 26.849 4.919 1.725 1.00 92.25 152 GLN A CA 1
ATOM 1162 C C . GLN A 1 152 ? 27.906 4.140 0.942 1.00 92.25 152 GLN A C 1
ATOM 1164 O O . GLN A 1 152 ? 28.979 3.839 1.477 1.00 92.25 152 GLN A O 1
ATOM 1169 N N . PHE A 1 153 ? 27.630 3.855 -0.329 1.00 89.19 153 PHE A N 1
ATOM 1170 C CA . PHE A 1 153 ? 2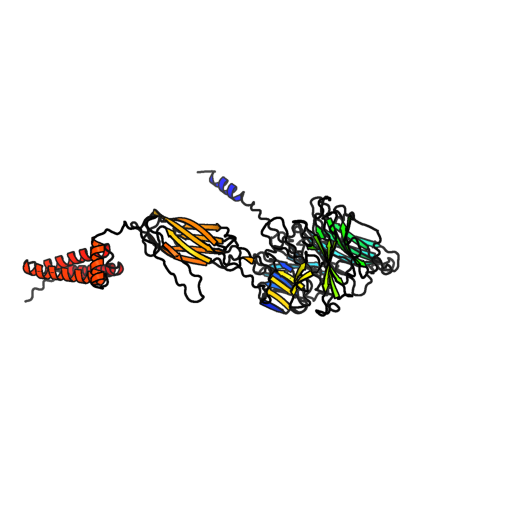8.533 3.103 -1.199 1.00 89.19 153 PHE A CA 1
ATOM 1171 C C . PHE A 1 153 ? 28.919 3.920 -2.426 1.00 89.19 153 PHE A C 1
ATOM 1173 O O . PHE A 1 153 ? 28.055 4.476 -3.099 1.00 89.19 153 PHE A O 1
ATOM 1180 N N . ASP A 1 154 ? 30.210 3.944 -2.755 1.00 88.25 154 ASP A N 1
ATOM 1181 C CA . ASP A 1 154 ? 30.672 4.485 -4.031 1.00 88.25 154 ASP A CA 1
ATOM 1182 C C . ASP A 1 154 ? 30.352 3.473 -5.144 1.00 88.25 154 ASP A C 1
ATOM 1184 O O . ASP A 1 154 ? 30.917 2.375 -5.183 1.00 88.25 154 ASP A O 1
ATOM 1188 N N . VAL A 1 155 ? 29.459 3.839 -6.063 1.00 82.69 155 VAL A N 1
ATOM 1189 C CA . VAL A 1 155 ? 29.038 3.006 -7.198 1.00 82.69 155 VAL A CA 1
ATOM 1190 C C . VAL A 1 155 ? 29.242 3.808 -8.474 1.00 82.69 155 VAL A C 1
ATOM 1192 O O . VAL A 1 155 ? 28.740 4.918 -8.597 1.00 82.69 155 VAL A O 1
ATOM 1195 N N . THR A 1 156 ? 29.986 3.267 -9.442 1.00 82.38 156 THR A N 1
ATOM 1196 C CA . THR A 1 156 ? 30.164 3.942 -10.737 1.00 82.38 156 THR A CA 1
ATOM 1197 C C . THR A 1 156 ? 28.869 3.846 -11.534 1.00 82.38 156 THR A C 1
ATOM 1199 O O . THR A 1 156 ? 28.554 2.794 -12.089 1.00 82.38 156 THR A O 1
ATOM 1202 N N . ILE A 1 157 ? 28.126 4.945 -11.564 1.00 76.75 157 ILE A N 1
ATOM 1203 C CA . ILE A 1 157 ? 26.807 5.073 -12.169 1.00 76.75 157 ILE A CA 1
ATOM 1204 C C . ILE A 1 157 ? 26.943 6.036 -13.347 1.00 76.75 157 ILE A C 1
ATOM 1206 O O . ILE A 1 157 ? 27.433 7.150 -13.185 1.00 76.75 157 ILE A O 1
ATOM 1210 N N . ASN A 1 158 ? 26.513 5.618 -14.537 1.00 72.38 158 ASN A N 1
ATOM 1211 C CA . ASN A 1 158 ? 26.361 6.552 -15.649 1.00 72.38 158 ASN A CA 1
ATOM 1212 C C . ASN A 1 158 ? 24.912 7.029 -15.680 1.00 72.38 158 ASN A C 1
ATOM 1214 O O . ASN A 1 158 ? 24.567 7.999 -15.003 1.00 72.38 158 ASN A O 1
ATOM 1218 N N . GLU A 1 159 ? 24.045 6.318 -16.391 1.00 71.81 159 GLU A N 1
ATOM 1219 C CA . GLU A 1 159 ? 22.653 6.696 -16.564 1.00 71.81 159 GLU A CA 1
ATOM 1220 C C . GLU A 1 159 ? 21.714 5.572 -16.081 1.00 71.81 159 GLU A C 1
ATOM 1222 O O . GLU A 1 159 ? 22.016 4.381 -16.105 1.00 71.81 159 GLU A O 1
ATOM 1227 N N . PHE A 1 160 ? 20.571 5.984 -15.532 1.00 74.12 160 PHE A N 1
ATOM 1228 C CA . PHE A 1 160 ? 19.443 5.114 -15.184 1.00 74.12 160 PHE A CA 1
ATOM 1229 C C . PHE A 1 160 ? 19.762 3.842 -14.360 1.00 74.12 160 PHE A C 1
ATOM 1231 O O . PHE A 1 160 ? 19.397 2.739 -14.782 1.00 74.12 160 PHE A O 1
ATOM 1238 N N . PRO A 1 161 ? 20.410 3.957 -13.182 1.00 83.75 161 PRO A N 1
ATOM 1239 C CA . PRO A 1 161 ? 20.581 2.811 -12.295 1.00 83.75 161 PRO A CA 1
ATOM 1240 C C . PRO A 1 161 ? 19.227 2.231 -11.869 1.00 83.75 161 PRO A C 1
ATOM 1242 O O . PRO A 1 161 ? 18.277 2.978 -11.647 1.00 83.75 161 PRO A O 1
ATOM 1245 N N . MET A 1 162 ? 19.152 0.911 -11.704 1.00 86.75 162 MET A N 1
ATOM 1246 C CA . MET A 1 162 ? 17.979 0.247 -11.124 1.00 86.75 162 MET A CA 1
ATOM 1247 C C . MET A 1 162 ? 18.398 -0.642 -9.961 1.00 86.75 162 MET A C 1
ATOM 1249 O O . MET A 1 162 ? 19.442 -1.288 -10.039 1.00 86.75 162 MET A O 1
ATOM 1253 N N . ILE A 1 163 ? 17.601 -0.669 -8.897 1.00 89.75 163 ILE A N 1
ATOM 1254 C CA . ILE A 1 163 ? 17.896 -1.384 -7.651 1.00 89.75 163 ILE A CA 1
ATOM 1255 C C . ILE A 1 163 ? 16.763 -2.357 -7.332 1.00 89.75 163 ILE A C 1
ATOM 1257 O O . ILE A 1 163 ? 15.591 -2.013 -7.487 1.00 89.75 163 ILE A O 1
ATOM 1261 N N . ALA A 1 164 ? 17.114 -3.553 -6.863 1.00 89.75 164 ALA A N 1
ATOM 1262 C CA . ALA A 1 164 ? 16.184 -4.465 -6.206 1.00 89.75 164 ALA A CA 1
ATOM 1263 C C . ALA A 1 164 ? 16.900 -5.362 -5.198 1.00 89.75 164 ALA A C 1
ATOM 1265 O O . ALA A 1 164 ? 18.085 -5.662 -5.344 1.00 89.75 164 ALA A O 1
ATOM 1266 N N . CYS A 1 165 ? 16.138 -5.834 -4.220 1.00 88.38 165 CYS A N 1
ATOM 1267 C CA . CYS A 1 165 ? 16.529 -6.857 -3.261 1.00 88.38 165 CYS A CA 1
ATOM 1268 C C . CYS A 1 165 ? 15.624 -8.072 -3.426 1.00 88.38 165 CYS A C 1
ATOM 1270 O O . CYS A 1 165 ? 14.487 -7.917 -3.855 1.00 88.38 165 CYS A O 1
ATOM 1272 N N . ARG A 1 166 ? 16.132 -9.276 -3.156 1.00 85.19 166 ARG A N 1
ATOM 1273 C CA . ARG A 1 166 ? 15.351 -10.524 -3.206 1.00 85.19 166 ARG A CA 1
ATOM 1274 C C . ARG A 1 166 ? 15.166 -11.131 -1.824 1.00 85.19 166 ARG A C 1
ATOM 1276 O O . ARG A 1 166 ? 14.074 -11.581 -1.494 1.00 85.19 166 ARG A O 1
ATOM 1283 N N . LEU A 1 167 ? 16.242 -11.142 -1.048 1.00 85.00 167 LEU A N 1
ATOM 1284 C CA . LEU A 1 167 ? 16.316 -11.630 0.323 1.00 85.00 167 LEU A CA 1
ATOM 1285 C C . LEU A 1 167 ? 17.178 -10.659 1.137 1.00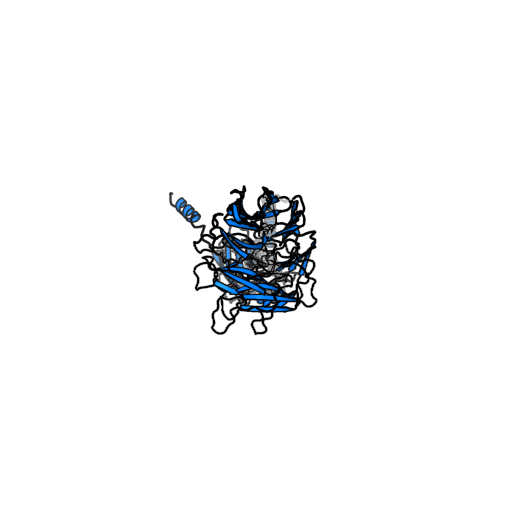 85.00 167 LEU A C 1
ATOM 1287 O O . LEU A 1 167 ? 17.949 -9.896 0.540 1.00 85.00 167 LEU A O 1
ATOM 1291 N N . PRO A 1 168 ? 17.123 -10.722 2.480 1.00 86.38 168 PRO A N 1
ATOM 1292 C CA . PRO A 1 168 ? 18.083 -10.019 3.316 1.00 86.38 168 PRO A CA 1
ATOM 1293 C C . PRO A 1 168 ? 19.509 -10.324 2.857 1.00 86.38 168 PRO A C 1
ATOM 1295 O O . PRO A 1 168 ? 19.885 -11.485 2.658 1.00 86.38 168 PRO A O 1
ATOM 1298 N N . ASN A 1 169 ? 20.310 -9.276 2.704 1.00 86.00 169 ASN A N 1
ATOM 1299 C CA . ASN A 1 169 ? 21.689 -9.296 2.224 1.00 86.00 169 ASN A CA 1
ATOM 1300 C C . ASN A 1 169 ? 21.861 -9.765 0.769 1.00 86.00 169 ASN A C 1
ATOM 1302 O O . ASN A 1 169 ? 22.967 -10.127 0.359 1.00 86.00 169 ASN A O 1
ATOM 1306 N N . GLU A 1 170 ? 20.788 -9.761 -0.019 1.00 86.50 170 GLU A N 1
ATOM 1307 C CA . GLU A 1 170 ? 20.806 -10.144 -1.425 1.00 86.50 170 GLU A CA 1
ATOM 1308 C C . GLU A 1 170 ? 20.118 -9.090 -2.289 1.00 86.50 170 GLU A C 1
ATOM 1310 O O . GLU A 1 170 ? 18.957 -9.218 -2.685 1.00 86.50 170 GLU A O 1
ATOM 1315 N N . CYS A 1 171 ? 20.883 -8.049 -2.607 1.00 89.69 171 CYS A N 1
ATOM 1316 C CA . CYS A 1 171 ? 20.445 -6.962 -3.464 1.00 89.69 171 CYS A CA 1
ATOM 1317 C C . CYS A 1 171 ? 21.367 -6.774 -4.661 1.0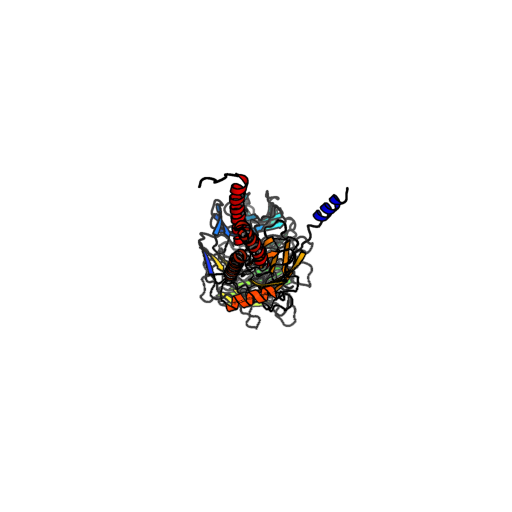0 89.69 171 CYS A C 1
ATOM 1319 O O . CYS A 1 171 ? 22.546 -7.142 -4.638 1.00 89.69 171 CYS A O 1
ATOM 1321 N N . ILE A 1 172 ? 20.829 -6.161 -5.712 1.00 90.38 172 ILE A N 1
ATOM 1322 C CA . ILE A 1 172 ? 21.577 -5.758 -6.894 1.00 90.38 172 ILE A CA 1
ATOM 1323 C C . ILE A 1 172 ? 21.293 -4.307 -7.260 1.00 90.38 172 ILE A C 1
ATOM 1325 O O . ILE A 1 172 ? 20.184 -3.803 -7.089 1.00 90.38 172 ILE A O 1
ATOM 1329 N N . VAL A 1 173 ? 22.302 -3.656 -7.829 1.00 90.25 173 VAL A N 1
ATOM 1330 C CA . VAL A 1 173 ? 22.148 -2.413 -8.582 1.00 90.25 173 VAL A CA 1
ATOM 1331 C C . VAL A 1 173 ? 22.690 -2.623 -9.987 1.00 90.25 173 VAL A C 1
ATOM 1333 O O . VAL A 1 173 ? 23.858 -2.974 -10.177 1.00 90.25 173 VAL A O 1
ATOM 1336 N N . THR A 1 174 ? 21.837 -2.438 -10.987 1.00 88.06 174 THR A N 1
ATOM 1337 C CA . THR A 1 174 ? 22.223 -2.471 -12.397 1.00 88.06 174 THR A CA 1
ATOM 1338 C C . THR A 1 174 ? 22.613 -1.077 -12.848 1.00 88.06 174 THR A C 1
ATOM 1340 O O . THR A 1 174 ? 21.925 -0.113 -12.519 1.00 88.06 174 THR A O 1
ATOM 1343 N N . VAL A 1 175 ? 23.672 -0.973 -13.640 1.00 85.31 175 VAL A N 1
ATOM 1344 C CA . VAL A 1 175 ? 24.145 0.282 -14.224 1.00 85.31 175 VAL A CA 1
ATOM 1345 C C . VAL A 1 175 ? 24.443 0.076 -15.701 1.00 85.31 175 VAL A C 1
ATOM 1347 O O . VAL A 1 175 ? 25.007 -0.950 -16.103 1.00 85.31 175 VAL A O 1
ATOM 1350 N N . ASP A 1 176 ? 24.106 1.063 -16.520 1.00 79.19 176 ASP A N 1
ATOM 1351 C CA . ASP A 1 176 ? 24.670 1.145 -17.855 1.00 79.19 176 ASP A CA 1
ATOM 1352 C C . ASP A 1 176 ? 26.077 1.762 -17.801 1.00 79.19 176 ASP A C 1
ATOM 1354 O O . ASP A 1 176 ? 26.478 2.463 -16.865 1.00 79.19 176 ASP A O 1
ATOM 1358 N N . SER A 1 177 ? 26.907 1.419 -18.780 1.00 71.50 177 SER A N 1
ATOM 1359 C CA . SER A 1 177 ? 28.174 2.106 -18.981 1.00 71.50 177 SER A CA 1
ATOM 1360 C C . SER A 1 177 ? 28.607 2.087 -20.433 1.00 71.50 177 SER A C 1
ATOM 1362 O O . SER A 1 177 ? 28.636 1.047 -21.094 1.00 71.50 177 SER A O 1
ATOM 1364 N N . THR A 1 178 ? 28.995 3.260 -20.918 1.00 65.81 178 THR A N 1
ATOM 1365 C CA . THR A 1 178 ? 29.714 3.416 -22.177 1.00 65.81 178 THR A CA 1
ATOM 1366 C C . THR A 1 178 ? 31.177 3.627 -21.847 1.00 65.81 178 THR A C 1
ATOM 1368 O O . THR A 1 178 ? 31.554 4.675 -21.321 1.00 65.81 178 THR A O 1
ATOM 1371 N N . ASP A 1 179 ? 32.006 2.630 -22.128 1.00 61.69 179 ASP A N 1
ATOM 1372 C CA . ASP A 1 179 ? 33.435 2.761 -21.885 1.00 61.69 179 ASP A CA 1
ATOM 1373 C C . ASP A 1 179 ? 34.111 3.328 -23.135 1.00 61.69 179 ASP A C 1
ATOM 1375 O O . ASP A 1 179 ? 34.088 2.715 -24.205 1.00 61.69 179 ASP A O 1
ATOM 1379 N N . THR A 1 180 ? 34.704 4.517 -23.017 1.00 52.59 180 THR A N 1
ATOM 1380 C CA . THR A 1 180 ? 35.549 5.109 -24.070 1.00 52.59 180 THR A CA 1
ATOM 1381 C C . THR A 1 180 ? 37.036 4.906 -23.782 1.00 52.59 180 THR A C 1
ATOM 1383 O O . THR A 1 180 ? 37.865 5.656 -24.300 1.00 52.59 180 THR A O 1
ATOM 1386 N N . GLU A 1 181 ? 37.391 3.950 -22.916 1.00 47.22 181 GLU A N 1
ATOM 1387 C CA . GLU A 1 181 ? 38.736 3.827 -22.339 1.00 47.22 181 GLU A CA 1
ATOM 1388 C C . GLU A 1 181 ? 39.880 3.651 -23.354 1.00 47.22 181 GLU A C 1
ATOM 1390 O O . GLU A 1 181 ? 41.036 3.895 -23.001 1.00 47.22 181 GLU A O 1
ATOM 1395 N N . ASP A 1 182 ? 39.611 3.315 -24.621 1.00 49.34 182 ASP A N 1
ATOM 1396 C CA . ASP A 1 182 ? 40.668 3.142 -25.615 1.00 49.34 182 ASP A CA 1
ATOM 1397 C C . ASP A 1 182 ? 40.365 3.831 -26.955 1.00 49.34 182 ASP A C 1
ATOM 1399 O O . ASP A 1 182 ? 39.423 3.499 -27.669 1.00 49.34 182 ASP A O 1
ATOM 1403 N N . ILE A 1 183 ? 41.251 4.752 -27.352 1.00 51.78 183 ILE A N 1
ATOM 1404 C CA . ILE A 1 183 ? 41.228 5.493 -28.631 1.00 51.78 183 ILE A CA 1
ATOM 1405 C C . ILE A 1 183 ? 41.251 4.536 -29.846 1.00 51.78 183 ILE A C 1
ATOM 1407 O O . ILE A 1 183 ? 40.978 4.949 -30.976 1.00 51.78 183 ILE A O 1
ATOM 1411 N N . PHE A 1 184 ? 41.589 3.260 -29.634 1.00 55.16 184 PHE A N 1
ATOM 1412 C CA . PHE A 1 184 ? 41.663 2.228 -30.667 1.00 55.16 184 PHE A CA 1
ATOM 1413 C C . PHE A 1 184 ? 40.544 1.179 -30.625 1.00 55.16 184 PHE A C 1
ATOM 1415 O O . PHE A 1 184 ? 40.506 0.336 -31.527 1.00 55.16 184 PHE A O 1
ATOM 1422 N N . VAL A 1 185 ? 39.641 1.218 -29.640 1.00 54.41 185 VAL A N 1
ATOM 1423 C CA . VAL A 1 185 ? 38.519 0.275 -29.527 1.00 54.41 185 VAL A CA 1
ATOM 1424 C C . VAL A 1 185 ? 37.220 1.048 -29.793 1.00 54.41 185 VAL A C 1
ATOM 1426 O O . VAL A 1 185 ? 36.879 1.933 -29.013 1.00 54.41 185 VAL A O 1
ATOM 1429 N N . PRO A 1 186 ? 36.515 0.790 -30.912 1.00 55.19 186 PRO A N 1
ATOM 1430 C CA . PRO A 1 186 ? 35.224 1.424 -31.174 1.00 55.19 186 PRO A CA 1
ATOM 1431 C C . PRO A 1 186 ? 34.206 1.081 -30.070 1.00 55.19 186 PRO A C 1
ATOM 1433 O O . PRO A 1 186 ? 34.327 0.052 -29.402 1.00 55.19 186 PRO A O 1
ATOM 1436 N N . PHE A 1 187 ? 33.260 2.000 -29.852 1.00 65.44 187 PHE A N 1
ATOM 1437 C CA . PHE A 1 187 ? 32.301 2.055 -28.744 1.00 65.44 187 PHE A CA 1
ATOM 1438 C C . PHE A 1 187 ? 31.779 0.674 -28.317 1.00 65.44 187 PHE A C 1
ATOM 1440 O O . PHE A 1 187 ? 31.101 -0.012 -29.079 1.00 65.44 187 PHE A O 1
ATOM 1447 N N . THR A 1 188 ? 32.096 0.266 -27.085 1.00 68.94 188 THR A N 1
ATOM 1448 C CA . THR A 1 188 ? 31.509 -0.931 -26.470 1.00 68.94 188 THR A CA 1
ATOM 1449 C C . THR A 1 188 ? 30.506 -0.486 -25.418 1.00 68.94 188 THR A C 1
ATOM 1451 O O . THR A 1 188 ? 30.868 0.200 -24.460 1.00 68.94 188 THR A O 1
ATOM 1454 N N . ALA A 1 189 ? 29.247 -0.868 -25.610 1.00 75.75 189 ALA A N 1
ATOM 1455 C CA . ALA A 1 189 ? 28.211 -0.673 -24.609 1.00 75.75 189 ALA A CA 1
ATOM 1456 C C . ALA A 1 189 ? 28.238 -1.838 -23.622 1.00 75.75 189 ALA A C 1
ATOM 1458 O O . ALA A 1 189 ? 28.271 -3.003 -24.032 1.00 75.75 189 ALA A O 1
ATOM 1459 N N . PHE A 1 190 ? 28.212 -1.520 -22.331 1.00 81.31 190 PHE A N 1
ATOM 1460 C CA . PHE A 1 190 ? 28.147 -2.496 -21.255 1.00 81.31 190 PHE A CA 1
ATOM 1461 C C . PHE A 1 190 ? 26.915 -2.244 -20.398 1.00 81.31 190 PHE A C 1
ATOM 1463 O O . PHE A 1 190 ? 26.692 -1.129 -19.935 1.00 81.31 190 PHE A O 1
ATOM 1470 N N . TYR A 1 191 ? 26.173 -3.306 -20.119 1.00 84.19 191 TYR A N 1
ATOM 1471 C CA . TYR A 1 191 ? 25.190 -3.321 -19.047 1.00 84.19 191 TYR A CA 1
ATOM 1472 C C . TYR A 1 191 ? 25.746 -4.184 -17.925 1.00 84.19 191 TYR A C 1
ATOM 1474 O O . TYR A 1 191 ? 26.185 -5.314 -18.167 1.00 84.19 191 TYR A O 1
ATOM 1482 N N . ARG A 1 192 ? 25.825 -3.638 -16.718 1.00 86.12 192 ARG A N 1
ATOM 1483 C CA . ARG A 1 192 ? 26.558 -4.247 -15.610 1.00 86.12 192 ARG A CA 1
ATOM 1484 C C . ARG A 1 192 ? 25.698 -4.258 -14.348 1.00 86.12 192 ARG A C 1
ATOM 1486 O O . ARG A 1 192 ? 24.729 -3.516 -14.256 1.00 86.12 192 ARG A O 1
ATOM 1493 N N . ALA A 1 193 ? 26.065 -5.086 -13.379 1.00 87.25 193 ALA A N 1
ATOM 1494 C CA . ALA A 1 193 ? 25.467 -5.077 -12.052 1.00 87.25 193 ALA A CA 1
ATOM 1495 C C . ALA A 1 193 ? 26.513 -5.228 -10.951 1.00 87.25 193 ALA A C 1
ATOM 1497 O O . ALA A 1 193 ? 27.546 -5.884 -11.128 1.00 87.25 193 ALA A O 1
ATOM 1498 N N . TYR A 1 194 ? 26.207 -4.628 -9.810 1.00 87.44 194 TYR A N 1
ATOM 1499 C CA . TYR A 1 194 ? 26.850 -4.879 -8.529 1.00 87.44 194 TYR A CA 1
ATOM 1500 C C . TYR A 1 194 ? 25.855 -5.624 -7.645 1.00 87.44 194 TYR A C 1
ATOM 1502 O O . TYR A 1 194 ? 24.686 -5.247 -7.626 1.00 87.44 194 TYR A O 1
ATOM 1510 N N . SER A 1 195 ? 26.302 -6.634 -6.898 1.00 88.00 195 SER A N 1
ATOM 1511 C CA . SER A 1 195 ? 25.535 -7.098 -5.737 1.00 88.00 195 SER A CA 1
ATOM 1512 C C . SER A 1 195 ? 25.983 -6.357 -4.488 1.00 88.00 195 SER A C 1
ATOM 1514 O O . SER A 1 195 ? 27.156 -5.982 -4.365 1.00 88.00 195 SER A O 1
ATOM 1516 N N . PHE A 1 196 ? 25.062 -6.180 -3.553 1.00 88.88 196 PHE A N 1
ATOM 1517 C CA . PHE A 1 196 ? 25.329 -5.571 -2.260 1.00 88.88 196 PHE A CA 1
ATOM 1518 C C . PHE A 1 196 ? 24.503 -6.227 -1.152 1.00 88.88 196 PHE A C 1
ATOM 1520 O O . PHE A 1 196 ? 23.507 -6.898 -1.424 1.00 88.88 196 PHE A O 1
ATOM 1527 N N . ASP A 1 197 ? 24.986 -6.072 0.076 1.00 88.12 197 ASP A N 1
ATOM 1528 C CA . ASP A 1 197 ? 24.309 -6.436 1.320 1.00 88.12 197 ASP A CA 1
ATOM 1529 C C . ASP A 1 197 ? 24.168 -5.200 2.220 1.00 88.12 197 ASP A C 1
ATOM 1531 O O . ASP A 1 197 ? 24.513 -4.088 1.802 1.00 88.12 197 ASP A O 1
ATOM 1535 N N . SER A 1 198 ? 23.684 -5.379 3.452 1.00 85.81 198 SER A N 1
ATOM 1536 C CA . SER A 1 198 ? 23.521 -4.269 4.398 1.00 85.81 198 SER A CA 1
ATOM 1537 C C . SER A 1 198 ? 24.839 -3.583 4.754 1.00 85.81 198 SER A C 1
ATOM 1539 O O . SER A 1 198 ? 24.854 -2.434 5.160 1.00 85.81 198 SER A O 1
ATOM 1541 N N . THR A 1 199 ? 25.987 -4.233 4.558 1.00 84.19 199 THR A N 1
ATOM 1542 C CA . THR A 1 199 ? 27.282 -3.735 5.038 1.00 84.19 199 THR A CA 1
ATOM 1543 C C . THR A 1 199 ? 28.229 -3.264 3.937 1.00 84.19 199 THR A C 1
ATOM 1545 O O . THR A 1 199 ? 29.116 -2.442 4.197 1.00 84.19 199 THR A O 1
ATOM 1548 N N . ASN A 1 200 ? 28.142 -3.827 2.730 1.00 81.38 200 ASN A N 1
ATOM 1549 C CA . ASN A 1 200 ? 29.099 -3.603 1.650 1.00 81.38 200 ASN A CA 1
ATOM 1550 C C . ASN A 1 200 ? 28.562 -3.989 0.257 1.00 81.38 200 ASN A C 1
ATOM 1552 O O . ASN A 1 200 ? 27.568 -4.689 0.096 1.00 81.38 200 ASN A O 1
ATOM 1556 N N . LEU A 1 201 ? 29.310 -3.583 -0.777 1.00 80.44 201 LEU A N 1
ATOM 1557 C CA . LEU A 1 201 ? 29.210 -4.184 -2.107 1.00 80.44 201 LEU A CA 1
ATOM 1558 C C . LEU A 1 201 ? 29.831 -5.592 -2.062 1.00 80.44 201 LEU A C 1
ATOM 1560 O O . LEU A 1 201 ? 31.054 -5.737 -1.959 1.00 80.44 201 LEU A O 1
ATOM 1564 N N . THR A 1 202 ? 28.989 -6.622 -2.135 1.00 68.88 202 THR A N 1
ATOM 1565 C CA . THR A 1 202 ? 29.357 -8.027 -1.891 1.00 68.88 202 THR A CA 1
ATOM 1566 C C . THR A 1 202 ? 30.091 -8.677 -3.053 1.00 68.88 202 THR A C 1
ATOM 1568 O O . THR A 1 202 ? 30.849 -9.634 -2.859 1.00 68.88 202 THR A O 1
ATOM 1571 N N . SER A 1 203 ? 29.919 -8.152 -4.266 1.00 62.97 203 SER A N 1
ATOM 1572 C CA . SER A 1 203 ? 30.639 -8.602 -5.454 1.00 62.97 203 SER A CA 1
ATOM 1573 C C . SER A 1 203 ? 31.294 -7.448 -6.205 1.00 62.97 203 SER A C 1
ATOM 1575 O O . SER A 1 203 ? 30.902 -6.284 -6.125 1.00 62.97 203 SER A O 1
ATOM 1577 N N . GLY A 1 204 ? 32.344 -7.791 -6.955 1.00 68.25 204 GLY A N 1
ATOM 1578 C CA . GLY A 1 204 ? 32.879 -6.895 -7.969 1.00 68.25 204 GLY A CA 1
ATOM 1579 C C . GLY A 1 204 ? 31.902 -6.745 -9.135 1.00 68.25 204 GLY A C 1
ATOM 1580 O O . GLY A 1 204 ? 31.070 -7.614 -9.384 1.00 68.25 204 GLY A O 1
ATOM 1581 N N . LEU A 1 205 ? 32.062 -5.653 -9.879 1.00 77.25 205 LEU A N 1
ATOM 1582 C CA . LEU A 1 205 ? 31.271 -5.330 -11.061 1.00 77.25 205 LEU A CA 1
ATOM 1583 C C . LEU A 1 205 ? 31.160 -6.516 -12.036 1.00 77.25 205 LEU A C 1
ATOM 1585 O O . LEU A 1 205 ? 32.158 -6.936 -12.629 1.00 77.25 205 LEU A O 1
ATOM 1589 N N . THR A 1 206 ? 29.943 -7.021 -12.231 1.00 81.62 206 THR A N 1
ATOM 1590 C CA . THR A 1 206 ? 29.639 -8.124 -13.150 1.00 81.62 206 THR A CA 1
ATOM 1591 C C . THR A 1 206 ? 29.044 -7.568 -14.438 1.00 81.62 206 THR A C 1
ATOM 1593 O O . THR A 1 206 ? 28.123 -6.759 -14.412 1.00 81.62 206 THR A O 1
ATOM 1596 N N . THR A 1 207 ? 29.579 -7.970 -15.593 1.00 81.50 207 THR A N 1
ATOM 1597 C CA . THR A 1 207 ? 29.031 -7.561 -16.897 1.00 81.50 207 THR A CA 1
ATOM 1598 C C . THR A 1 207 ? 27.888 -8.492 -17.288 1.00 81.50 207 THR A C 1
ATOM 1600 O O . THR A 1 207 ? 28.140 -9.662 -17.565 1.00 81.50 207 THR A O 1
ATOM 1603 N N . ILE A 1 208 ? 26.664 -7.960 -17.336 1.00 80.56 208 ILE A N 1
ATOM 1604 C CA . ILE A 1 208 ? 25.446 -8.665 -17.767 1.00 80.56 208 ILE A CA 1
ATOM 1605 C C . ILE A 1 208 ? 25.394 -8.747 -19.291 1.00 80.56 208 ILE A C 1
ATOM 1607 O O . ILE A 1 208 ? 25.153 -9.801 -19.876 1.00 80.56 208 ILE A O 1
ATOM 1611 N N . TYR A 1 209 ? 25.669 -7.620 -19.941 1.00 82.38 209 TYR A N 1
ATOM 1612 C CA . TYR A 1 209 ? 25.660 -7.493 -21.388 1.00 82.38 209 TYR A CA 1
ATOM 1613 C C . TYR A 1 209 ? 26.880 -6.719 -21.857 1.00 82.38 209 TYR A C 1
ATOM 1615 O O . TYR A 1 209 ? 27.285 -5.731 -21.245 1.00 82.38 209 TYR A O 1
ATOM 1623 N N . SER A 1 210 ? 27.439 -7.146 -22.984 1.00 80.44 210 SER A N 1
ATOM 1624 C CA . SER A 1 210 ? 28.384 -6.336 -23.740 1.00 80.44 210 SER A CA 1
ATOM 1625 C C . SER A 1 210 ? 28.173 -6.581 -25.222 1.00 80.44 210 SER A C 1
ATOM 1627 O O . SER A 1 210 ? 28.029 -7.729 -25.650 1.00 80.44 210 SER A O 1
ATOM 1629 N N . GLU A 1 211 ? 28.172 -5.513 -26.005 1.00 76.56 211 GLU A N 1
ATOM 1630 C CA . GLU A 1 211 ? 28.143 -5.607 -27.457 1.00 76.56 211 GLU A CA 1
ATOM 1631 C C . GLU A 1 211 ? 29.265 -4.745 -28.021 1.00 76.56 211 GLU A C 1
ATOM 1633 O O . GLU A 1 211 ? 29.371 -3.551 -27.745 1.00 76.56 211 GLU A O 1
ATOM 1638 N N . PHE A 1 212 ? 30.145 -5.399 -28.776 1.00 75.56 212 PHE A N 1
ATOM 1639 C CA . PHE A 1 212 ? 31.240 -4.748 -29.472 1.00 75.56 212 PHE A CA 1
ATOM 1640 C C . PHE A 1 212 ? 30.808 -4.461 -30.906 1.00 75.56 212 PHE A C 1
ATOM 1642 O O . PHE A 1 212 ? 30.532 -5.400 -31.659 1.00 75.56 212 PHE A O 1
ATOM 1649 N N . GLN A 1 213 ? 30.813 -3.189 -31.303 1.00 67.00 213 GLN A N 1
ATOM 1650 C CA . GLN A 1 213 ? 30.586 -2.796 -32.690 1.00 67.00 213 GLN A CA 1
ATOM 1651 C C . GLN A 1 213 ? 31.893 -2.295 -33.314 1.00 67.00 213 GLN A C 1
ATOM 1653 O O . GLN A 1 213 ? 32.508 -1.367 -32.801 1.00 67.00 213 GLN A O 1
ATOM 1658 N N . PRO A 1 214 ? 32.362 -2.896 -34.424 1.00 59.72 214 PRO A N 1
ATOM 1659 C CA . PRO A 1 214 ? 33.582 -2.465 -35.102 1.00 59.72 214 PRO A CA 1
ATOM 1660 C C . PRO A 1 214 ? 33.412 -1.170 -35.922 1.00 59.72 214 PRO A C 1
ATOM 1662 O O . PRO A 1 214 ? 34.397 -0.689 -36.491 1.00 59.72 214 PRO A O 1
ATOM 1665 N N . SER A 1 215 ? 32.187 -0.648 -36.056 1.00 63.88 215 SER A N 1
ATOM 1666 C CA . SER A 1 215 ? 31.861 0.591 -36.773 1.00 63.88 215 SER A CA 1
ATOM 1667 C C . SER A 1 215 ? 32.098 1.834 -35.902 1.00 63.88 215 SER A C 1
ATOM 1669 O O . SER A 1 215 ? 32.376 1.749 -34.712 1.00 63.88 215 SER A O 1
ATOM 1671 N N . SER A 1 216 ? 32.037 3.020 -36.512 1.00 61.50 216 SER A N 1
ATOM 1672 C CA . SER A 1 216 ? 32.114 4.314 -35.815 1.00 61.50 216 SER A CA 1
ATOM 1673 C C . SER A 1 216 ? 30.866 4.665 -35.005 1.00 61.50 216 SER A C 1
ATOM 1675 O O . SER A 1 216 ? 30.832 5.739 -34.410 1.00 61.50 216 SER A O 1
ATOM 1677 N N . ASP A 1 217 ? 29.846 3.815 -35.050 1.00 63.94 217 ASP A N 1
ATOM 1678 C CA . ASP A 1 217 ? 28.501 4.137 -34.598 1.00 63.94 217 ASP A CA 1
ATOM 1679 C C . ASP A 1 217 ? 28.361 3.640 -33.159 1.00 63.94 217 ASP A C 1
ATOM 1681 O O . ASP A 1 217 ? 28.718 2.495 -32.865 1.00 63.94 217 ASP A O 1
ATOM 1685 N N . ALA A 1 218 ? 27.917 4.505 -32.245 1.00 63.97 218 ALA A N 1
ATOM 1686 C CA . ALA A 1 218 ? 27.747 4.102 -30.859 1.00 63.97 218 ALA A CA 1
ATOM 1687 C C . ALA A 1 218 ? 26.532 3.172 -30.736 1.00 63.97 218 ALA A C 1
ATOM 1689 O O . ALA A 1 218 ? 25.544 3.301 -31.464 1.00 63.97 218 ALA A O 1
ATOM 1690 N N . ILE A 1 219 ? 26.620 2.217 -29.811 1.00 70.25 219 ILE A N 1
ATOM 1691 C CA . ILE A 1 219 ? 25.454 1.461 -29.357 1.00 70.25 219 ILE A CA 1
ATOM 1692 C C . ILE A 1 219 ? 24.861 2.240 -28.198 1.00 70.25 219 ILE A C 1
ATOM 1694 O O . ILE A 1 219 ? 25.533 2.447 -27.186 1.00 70.25 219 ILE A O 1
ATOM 1698 N N . ALA A 1 220 ? 23.607 2.637 -28.337 1.00 70.69 220 ALA A N 1
ATOM 1699 C CA . ALA A 1 220 ? 22.843 3.195 -27.242 1.00 70.69 220 ALA A CA 1
ATOM 1700 C C . ALA A 1 220 ? 22.115 2.068 -26.499 1.00 70.69 220 ALA A C 1
ATOM 1702 O O . ALA A 1 220 ? 21.479 1.203 -27.114 1.00 70.69 220 ALA A O 1
ATOM 1703 N N . LEU A 1 221 ? 22.239 2.077 -25.172 1.00 75.44 221 LEU A N 1
ATOM 1704 C CA . LEU A 1 221 ? 21.451 1.241 -24.275 1.00 75.44 221 LEU A CA 1
ATOM 1705 C C . LEU A 1 221 ? 20.223 2.039 -23.845 1.00 75.44 221 LEU A C 1
ATOM 1707 O O . LEU A 1 221 ? 20.333 3.179 -23.409 1.00 75.44 221 LEU A O 1
ATOM 1711 N N . CYS A 1 222 ? 19.057 1.435 -24.003 1.00 74.44 222 CYS A N 1
ATOM 1712 C CA . CYS A 1 222 ? 17.773 2.007 -23.644 1.00 74.44 222 CYS A CA 1
ATOM 1713 C C . CYS A 1 222 ? 17.240 1.251 -22.424 1.00 74.44 222 CYS A C 1
ATOM 1715 O O . CYS A 1 222 ? 16.694 0.156 -22.561 1.00 74.44 222 CYS A O 1
ATOM 1717 N N . SER A 1 223 ? 17.429 1.812 -21.231 1.00 77.38 223 SER A N 1
ATOM 1718 C CA . SER A 1 223 ? 16.790 1.307 -20.011 1.00 77.38 223 SER A CA 1
ATOM 1719 C C . SER A 1 223 ? 15.305 1.694 -19.986 1.00 77.38 223 SER A C 1
ATOM 1721 O O . SER A 1 223 ? 14.940 2.725 -20.563 1.00 77.38 223 SER A O 1
ATOM 1723 N N . PRO A 1 224 ? 14.441 0.912 -19.315 1.00 76.75 224 PRO A N 1
ATOM 1724 C CA . PRO A 1 224 ? 13.059 1.306 -19.093 1.00 76.75 224 PRO A CA 1
ATOM 1725 C C . PRO A 1 224 ? 12.956 2.664 -18.399 1.00 76.75 224 PRO A C 1
ATOM 1727 O O . PRO A 1 224 ? 13.704 2.948 -17.463 1.00 76.75 224 PRO A O 1
ATOM 1730 N N . ARG A 1 225 ? 11.999 3.495 -18.827 1.00 73.06 225 ARG A N 1
ATOM 1731 C CA . ARG A 1 225 ? 11.736 4.793 -18.183 1.00 73.06 225 ARG A CA 1
ATOM 1732 C C . ARG A 1 225 ? 11.238 4.626 -16.751 1.00 73.06 225 ARG A C 1
ATOM 1734 O O . ARG A 1 225 ? 11.745 5.279 -15.846 1.00 73.06 225 ARG A O 1
ATOM 1741 N N . ASN A 1 226 ? 10.275 3.728 -16.557 1.00 73.50 226 ASN A N 1
ATOM 1742 C CA . ASN A 1 226 ? 9.800 3.341 -15.236 1.00 73.50 226 ASN A CA 1
ATOM 1743 C C . ASN A 1 226 ? 10.694 2.219 -14.705 1.00 73.50 226 ASN A C 1
ATOM 1745 O O . ASN A 1 226 ? 10.439 1.039 -14.937 1.00 73.50 226 ASN A O 1
ATOM 1749 N N . GLN A 1 227 ? 11.761 2.615 -14.020 1.00 77.19 227 GLN A N 1
ATOM 1750 C CA . GLN A 1 227 ? 12.780 1.720 -13.486 1.00 77.19 227 GLN A CA 1
ATOM 1751 C C . GLN A 1 227 ? 12.190 0.765 -12.446 1.00 77.19 227 GLN A C 1
ATOM 1753 O O . GLN A 1 227 ? 11.701 1.179 -11.396 1.00 77.19 227 GLN A O 1
ATOM 1758 N N . ASN A 1 228 ? 12.228 -0.525 -12.755 1.00 80.62 228 ASN A N 1
ATOM 1759 C CA . ASN A 1 228 ? 11.860 -1.596 -11.840 1.00 80.62 228 ASN A CA 1
ATOM 1760 C C . ASN A 1 228 ? 12.582 -2.888 -12.239 1.00 80.62 228 ASN A C 1
ATOM 1762 O O . ASN A 1 228 ? 12.677 -3.202 -13.429 1.00 80.62 228 ASN A O 1
ATOM 1766 N N . ILE A 1 229 ? 13.035 -3.649 -11.250 1.00 85.00 229 ILE A N 1
ATOM 1767 C CA . ILE A 1 229 ? 13.573 -4.998 -11.429 1.00 85.00 229 ILE A CA 1
ATOM 1768 C C . ILE A 1 229 ? 12.605 -5.942 -10.705 1.00 85.00 229 ILE A C 1
ATOM 1770 O O . ILE A 1 229 ? 12.651 -6.008 -9.474 1.00 85.00 229 ILE A O 1
ATOM 1774 N N . PRO A 1 230 ? 11.685 -6.631 -11.409 1.00 82.06 230 PRO A N 1
ATOM 1775 C CA . PRO A 1 230 ? 10.874 -7.666 -10.778 1.00 82.06 230 PRO A CA 1
ATOM 1776 C C . PRO A 1 230 ? 11.763 -8.769 -10.200 1.00 82.06 230 PRO A C 1
ATOM 1778 O O . PRO A 1 230 ? 12.751 -9.167 -10.816 1.00 82.06 230 PRO A O 1
ATOM 1781 N N . VAL A 1 231 ? 11.362 -9.275 -9.039 1.00 85.25 231 VAL A N 1
ATOM 1782 C CA . VAL A 1 231 ? 11.953 -10.445 -8.395 1.00 85.25 231 VAL A CA 1
ATOM 1783 C C . VAL A 1 231 ? 10.904 -11.545 -8.392 1.00 85.25 231 VAL A C 1
ATOM 1785 O O . VAL A 1 231 ? 9.908 -11.453 -7.682 1.00 85.25 231 VAL A O 1
ATOM 1788 N N . VAL A 1 232 ? 11.059 -12.529 -9.270 1.00 83.12 232 VAL A N 1
ATOM 1789 C CA . VAL A 1 232 ? 10.051 -13.578 -9.485 1.00 83.12 232 VAL A CA 1
ATOM 1790 C C . VAL A 1 232 ? 10.699 -14.826 -10.073 1.00 83.12 232 VAL A C 1
ATOM 1792 O O . VAL A 1 232 ? 11.625 -14.663 -10.851 1.00 83.12 232 VAL A O 1
ATOM 1795 N N . ASP A 1 233 ? 10.202 -16.014 -9.709 1.00 83.44 233 ASP A N 1
ATOM 1796 C CA . ASP A 1 233 ? 10.614 -17.358 -10.179 1.00 83.44 233 ASP A CA 1
ATOM 1797 C C . ASP A 1 233 ? 10.252 -17.564 -11.656 1.00 83.44 233 ASP A C 1
ATOM 1799 O O . ASP A 1 233 ? 9.270 -18.226 -12.009 1.00 83.44 233 ASP A O 1
ATOM 1803 N N . ILE A 1 234 ? 11.002 -16.884 -12.521 1.00 81.19 234 ILE A N 1
ATOM 1804 C CA . ILE A 1 234 ? 10.848 -16.837 -13.972 1.00 81.19 234 ILE A CA 1
ATOM 1805 C C . ILE A 1 234 ? 11.023 -18.236 -14.539 1.00 81.19 234 ILE A C 1
ATOM 1807 O O . ILE A 1 234 ? 10.172 -18.674 -15.317 1.00 81.19 234 ILE A O 1
ATOM 1811 N N . ASP A 1 235 ? 12.086 -18.949 -14.167 1.00 80.62 235 ASP A N 1
ATOM 1812 C CA . ASP A 1 235 ? 12.387 -20.249 -14.763 1.00 80.62 235 ASP A CA 1
ATOM 1813 C C . ASP A 1 235 ? 11.628 -21.430 -14.116 1.00 80.62 235 ASP A C 1
ATOM 1815 O O . ASP A 1 235 ? 11.495 -22.503 -14.727 1.00 80.62 235 ASP A O 1
ATOM 1819 N N . GLY A 1 236 ? 11.006 -21.204 -12.955 1.00 81.44 236 GLY A N 1
ATOM 1820 C CA . GLY A 1 236 ? 10.164 -22.169 -12.256 1.00 81.44 236 GLY A CA 1
ATOM 1821 C C . GLY A 1 236 ? 10.951 -23.224 -11.480 1.00 81.44 236 GLY A C 1
ATOM 1822 O O . GLY A 1 236 ? 10.417 -24.320 -11.239 1.00 81.44 236 GLY A O 1
ATOM 1823 N N . ASP A 1 237 ? 12.215 -22.963 -11.144 1.00 82.94 237 ASP A N 1
ATOM 1824 C CA . ASP A 1 237 ? 13.041 -23.837 -10.315 1.00 82.94 237 ASP A CA 1
ATOM 1825 C C . ASP A 1 237 ? 12.793 -23.668 -8.801 1.00 82.94 237 ASP A C 1
ATOM 1827 O O . ASP A 1 237 ? 13.207 -24.525 -8.003 1.00 82.94 237 ASP A O 1
ATOM 1831 N N . GLY A 1 238 ? 12.013 -22.650 -8.423 1.00 84.88 238 GLY A N 1
ATOM 1832 C CA . GLY A 1 238 ? 11.661 -22.317 -7.046 1.00 84.88 238 GLY A CA 1
ATOM 1833 C C . GLY A 1 238 ? 12.590 -21.296 -6.390 1.00 84.88 238 GLY A C 1
ATOM 1834 O O . GLY A 1 238 ? 12.531 -21.162 -5.164 1.00 84.88 238 GLY A O 1
ATOM 1835 N N . ILE A 1 239 ? 13.451 -20.628 -7.160 1.00 82.81 239 ILE A N 1
ATOM 1836 C CA . ILE A 1 239 ? 14.297 -19.509 -6.747 1.00 82.81 239 ILE A CA 1
ATOM 1837 C C . ILE A 1 239 ? 13.930 -18.307 -7.617 1.00 82.81 239 ILE A C 1
ATOM 1839 O O . ILE A 1 239 ? 14.179 -18.305 -8.810 1.00 82.81 239 ILE A O 1
ATOM 1843 N N . SER A 1 240 ? 13.393 -17.238 -7.033 1.00 84.38 240 SER A N 1
ATOM 1844 C CA . SER A 1 240 ? 13.063 -16.056 -7.833 1.00 84.38 240 SER A CA 1
ATOM 1845 C C . SER A 1 240 ? 14.274 -15.340 -8.351 1.00 84.38 240 SER A C 1
ATOM 1847 O O . SER A 1 240 ? 15.243 -15.156 -7.634 1.00 84.38 240 SER A O 1
ATOM 1849 N N . GLU A 1 241 ? 14.186 -14.789 -9.543 1.00 84.56 241 GLU A N 1
ATOM 1850 C CA . GLU A 1 241 ? 15.301 -14.130 -10.190 1.00 84.56 241 GLU A CA 1
ATOM 1851 C C . GLU A 1 241 ? 15.048 -12.644 -10.374 1.00 84.56 241 GLU A C 1
ATOM 1853 O O . GLU A 1 241 ? 13.916 -12.167 -10.460 1.00 84.56 241 GLU A O 1
ATOM 1858 N N . PHE A 1 242 ? 16.139 -11.891 -10.489 1.00 85.94 242 PHE A N 1
ATOM 1859 C CA . PHE A 1 242 ? 16.073 -10.486 -10.869 1.00 85.94 242 PHE A CA 1
ATOM 1860 C C . PHE A 1 242 ? 15.841 -10.357 -12.376 1.00 85.94 242 PHE A C 1
ATOM 1862 O O . PHE A 1 242 ? 16.775 -10.541 -13.161 1.00 85.94 242 PHE A O 1
ATOM 1869 N N . GLY A 1 243 ? 14.625 -10.015 -12.792 1.00 85.12 243 GLY A N 1
ATOM 1870 C CA . GLY A 1 243 ? 14.280 -9.792 -14.194 1.00 85.12 243 GLY A CA 1
ATOM 1871 C C . GLY A 1 243 ? 14.670 -8.392 -14.672 1.00 85.12 243 GLY A C 1
ATOM 1872 O O . GLY A 1 243 ? 14.274 -7.392 -14.082 1.00 85.12 243 GLY A O 1
ATOM 1873 N N . VAL A 1 244 ? 15.405 -8.292 -15.779 1.00 85.88 244 VAL A N 1
ATOM 1874 C CA . VAL A 1 244 ? 15.848 -7.009 -16.345 1.00 85.88 244 VAL A CA 1
ATOM 1875 C C . VAL A 1 244 ? 15.641 -6.974 -17.852 1.00 85.88 244 VAL A C 1
ATOM 1877 O O . VAL A 1 244 ? 16.063 -7.882 -18.568 1.00 85.88 244 VAL A O 1
ATOM 1880 N N . SER A 1 245 ? 15.035 -5.899 -18.353 1.00 85.00 245 SER A N 1
ATOM 1881 C CA . SER A 1 245 ? 14.895 -5.618 -19.782 1.00 85.00 245 SER A CA 1
ATOM 1882 C C . SER A 1 245 ? 15.749 -4.415 -20.186 1.00 85.00 245 SER A C 1
ATOM 1884 O O . SER A 1 245 ? 15.846 -3.433 -19.456 1.00 85.00 245 SER A O 1
ATOM 1886 N N . ILE A 1 246 ? 16.367 -4.487 -21.367 1.00 82.69 246 ILE A N 1
ATOM 1887 C CA . ILE A 1 246 ? 17.041 -3.351 -22.011 1.00 82.69 246 ILE A CA 1
ATOM 1888 C C . ILE A 1 246 ? 16.753 -3.357 -23.513 1.00 82.69 246 ILE A C 1
ATOM 1890 O O . ILE A 1 246 ? 16.664 -4.411 -24.147 1.00 82.69 246 ILE A O 1
ATOM 1894 N N . GLY A 1 247 ? 16.648 -2.174 -24.103 1.00 78.75 247 GLY A N 1
ATOM 1895 C CA . GLY A 1 247 ? 16.727 -1.970 -25.543 1.00 78.75 247 GLY A CA 1
ATOM 1896 C C . GLY A 1 247 ? 18.171 -1.704 -25.969 1.00 78.75 247 GLY A C 1
ATOM 1897 O O . GLY A 1 247 ? 18.931 -1.075 -25.237 1.00 78.75 247 GLY A O 1
ATOM 1898 N N . THR A 1 248 ? 18.565 -2.148 -27.159 1.00 76.31 248 THR A N 1
ATOM 1899 C CA . THR A 1 248 ? 19.825 -1.729 -27.788 1.00 76.31 248 THR A CA 1
ATOM 1900 C C . THR A 1 248 ? 19.555 -1.189 -29.182 1.00 76.31 248 THR A C 1
ATOM 1902 O O . THR A 1 248 ? 18.834 -1.827 -29.945 1.00 76.31 248 THR A O 1
ATOM 1905 N N . ALA A 1 249 ? 20.119 -0.038 -29.543 1.00 70.69 249 ALA A N 1
ATOM 1906 C CA . ALA A 1 249 ? 20.066 0.461 -30.919 1.00 70.69 249 ALA A CA 1
ATOM 1907 C C . ALA A 1 249 ? 21.444 0.944 -31.373 1.00 70.69 249 ALA A C 1
ATOM 1909 O O . ALA A 1 249 ? 22.237 1.441 -30.573 1.00 70.69 249 ALA A O 1
ATOM 1910 N N . GLU A 1 250 ? 21.731 0.785 -32.660 1.00 69.00 250 GLU A N 1
ATOM 1911 C CA . GLU A 1 250 ? 22.943 1.316 -33.286 1.00 69.00 250 GLU A CA 1
ATOM 1912 C C . GLU A 1 250 ? 22.634 2.728 -33.816 1.00 69.00 250 GLU A C 1
ATOM 1914 O O . GLU A 1 250 ? 21.577 2.929 -34.406 1.00 69.00 250 GLU A O 1
ATOM 1919 N N . ASP A 1 251 ? 23.533 3.706 -33.647 1.00 61.84 251 ASP A N 1
ATOM 1920 C CA . ASP A 1 251 ? 23.310 5.115 -34.051 1.00 61.84 251 ASP A CA 1
ATOM 1921 C C . ASP A 1 251 ? 22.855 5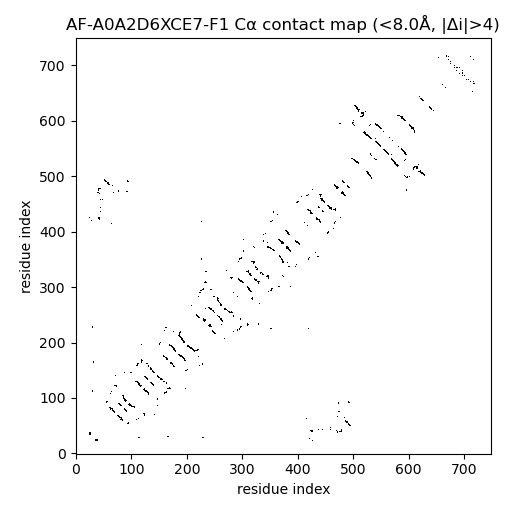.305 -35.516 1.00 61.84 251 ASP A C 1
ATOM 1923 O O . ASP A 1 251 ? 22.225 6.308 -35.860 1.00 61.84 251 ASP A O 1
ATOM 1927 N N . SER A 1 252 ? 23.218 4.375 -36.404 1.00 58.38 252 SER A N 1
ATOM 1928 C CA . SER A 1 252 ? 22.863 4.403 -37.828 1.00 58.38 252 SER A CA 1
ATOM 1929 C C . SER A 1 252 ? 21.735 3.446 -38.212 1.00 58.38 252 SER A C 1
ATOM 1931 O O . SER A 1 252 ? 21.242 3.525 -39.344 1.00 58.38 252 SER A O 1
ATOM 1933 N N . ASP A 1 253 ? 21.326 2.566 -37.298 1.00 57.03 253 ASP A N 1
ATOM 1934 C CA . ASP A 1 253 ? 20.227 1.633 -37.499 1.00 57.03 253 ASP A CA 1
ATOM 1935 C C . ASP A 1 253 ? 18.939 2.257 -36.964 1.00 57.03 253 ASP A C 1
ATOM 1937 O O . ASP A 1 253 ? 18.907 2.907 -35.919 1.00 57.03 253 ASP A O 1
ATOM 1941 N N . THR A 1 254 ? 17.852 2.078 -37.704 1.00 58.19 254 THR A N 1
ATOM 1942 C CA . THR A 1 254 ? 16.546 2.437 -37.166 1.00 58.19 254 THR A CA 1
ATOM 1943 C C . THR A 1 254 ? 16.094 1.430 -36.127 1.00 58.19 254 THR A C 1
ATOM 1945 O O . THR A 1 254 ? 15.234 1.805 -35.352 1.00 58.19 254 THR A O 1
ATOM 1948 N N . ASP A 1 255 ? 16.664 0.219 -36.101 1.00 59.84 255 ASP A N 1
ATOM 1949 C CA . ASP A 1 255 ? 16.124 -0.937 -35.389 1.00 59.84 255 ASP A CA 1
ATOM 1950 C C . ASP A 1 255 ? 16.655 -1.059 -33.950 1.00 59.84 255 ASP A C 1
ATOM 1952 O O . ASP A 1 255 ? 17.819 -1.398 -33.715 1.00 59.84 255 ASP A O 1
ATOM 1956 N N . ALA A 1 256 ? 15.767 -0.877 -32.971 1.00 65.12 256 ALA A N 1
ATOM 1957 C CA . ALA A 1 256 ? 16.028 -1.256 -31.584 1.00 65.12 256 ALA A CA 1
ATOM 1958 C C . ALA A 1 256 ? 15.810 -2.770 -31.363 1.00 65.12 256 ALA A C 1
ATOM 1960 O O . ALA A 1 256 ? 14.863 -3.370 -31.875 1.00 65.12 256 ALA A O 1
ATOM 1961 N N . LYS A 1 257 ? 16.677 -3.408 -30.572 1.00 73.62 257 LYS A N 1
ATOM 1962 C CA . LYS A 1 257 ? 16.593 -4.820 -30.170 1.00 73.62 257 LYS A CA 1
ATOM 1963 C C . LYS A 1 257 ? 16.241 -4.910 -28.690 1.00 73.62 257 LYS A C 1
ATOM 1965 O O . LYS A 1 257 ? 16.968 -4.381 -27.858 1.00 73.62 257 LYS A O 1
ATOM 1970 N N . LEU A 1 258 ? 15.189 -5.653 -28.359 1.00 76.94 258 LEU A N 1
ATOM 1971 C CA . LEU A 1 258 ? 14.888 -6.014 -26.976 1.00 76.94 258 LEU A CA 1
ATOM 1972 C C . LEU A 1 258 ? 15.842 -7.115 -26.485 1.00 76.94 258 LEU A C 1
ATOM 1974 O O . LEU A 1 258 ? 16.103 -8.104 -27.185 1.00 76.94 258 LEU A O 1
ATOM 1978 N N . ARG A 1 259 ? 16.345 -6.952 -25.265 1.00 80.38 259 ARG A N 1
ATOM 1979 C CA . ARG A 1 259 ? 17.070 -7.958 -24.491 1.00 80.38 259 ARG A CA 1
ATOM 1980 C C . ARG A 1 259 ? 16.391 -8.117 -23.138 1.00 80.38 259 ARG A C 1
ATOM 1982 O O . ARG A 1 259 ? 16.010 -7.127 -22.523 1.00 80.38 259 ARG A O 1
ATOM 1989 N N . PHE A 1 260 ? 16.286 -9.359 -22.691 1.00 80.62 260 PHE A N 1
ATOM 1990 C CA . PHE A 1 260 ? 15.787 -9.724 -21.375 1.00 80.62 260 PHE A CA 1
ATOM 1991 C C . PHE A 1 260 ? 16.798 -10.655 -20.708 1.00 80.62 260 PHE A C 1
ATOM 1993 O O . PHE A 1 260 ? 17.389 -11.505 -21.381 1.00 80.62 260 PHE A O 1
ATOM 2000 N N . PHE A 1 261 ? 17.012 -10.452 -19.415 1.00 81.56 261 PHE A N 1
ATOM 2001 C CA . PHE A 1 261 ? 17.897 -11.239 -18.569 1.00 81.56 261 PHE A CA 1
ATOM 2002 C C . PHE A 1 261 ? 17.178 -11.558 -17.267 1.00 81.56 261 PHE A C 1
ATOM 2004 O O . PHE A 1 261 ? 16.436 -10.718 -16.759 1.00 81.56 261 PHE A O 1
ATOM 2011 N N . TRP A 1 262 ? 17.469 -12.719 -16.700 1.00 81.12 262 TRP A N 1
ATOM 2012 C CA . TRP A 1 262 ? 17.182 -13.011 -15.305 1.00 81.12 262 TRP A CA 1
ATOM 2013 C C . TRP A 1 262 ? 18.433 -13.541 -14.612 1.00 81.12 262 TRP A C 1
ATOM 2015 O O . TRP A 1 262 ? 19.369 -14.012 -15.267 1.00 81.12 262 TRP A O 1
ATOM 2025 N N . MET A 1 263 ? 18.512 -13.350 -13.298 1.00 81.50 263 MET A N 1
ATOM 2026 C CA . MET A 1 263 ? 19.726 -13.606 -12.524 1.00 81.50 263 MET A CA 1
ATOM 2027 C C . MET A 1 263 ? 19.409 -14.273 -11.181 1.00 81.50 263 MET A C 1
ATOM 2029 O O . MET A 1 263 ? 18.763 -13.654 -10.338 1.00 81.50 263 MET A O 1
ATOM 2033 N N . ASP A 1 264 ? 19.970 -15.467 -10.956 1.00 72.69 264 ASP A N 1
ATOM 2034 C CA . ASP A 1 264 ? 19.828 -16.240 -9.707 1.00 72.69 264 ASP A CA 1
ATOM 2035 C C . ASP A 1 264 ? 20.801 -15.841 -8.599 1.00 72.69 264 ASP A C 1
ATOM 2037 O O . ASP A 1 264 ? 20.532 -16.039 -7.420 1.00 72.69 264 ASP A O 1
ATOM 2041 N N . ASN A 1 265 ? 21.994 -15.373 -8.970 1.00 64.94 265 ASN A N 1
ATOM 2042 C CA . ASN A 1 265 ? 23.075 -15.001 -8.045 1.00 64.94 265 ASN A CA 1
ATOM 2043 C C . ASN A 1 265 ? 24.183 -14.257 -8.812 1.00 64.94 265 ASN A C 1
ATOM 2045 O O . ASN A 1 265 ? 25.342 -14.683 -8.841 1.00 64.94 265 ASN A O 1
ATOM 2049 N N . LEU A 1 266 ? 23.779 -13.271 -9.628 1.00 58.38 266 LEU A N 1
ATOM 2050 C CA . LEU A 1 266 ? 24.581 -12.641 -10.699 1.00 58.38 266 LEU A CA 1
ATOM 2051 C C . LEU A 1 266 ? 25.190 -13.612 -11.735 1.00 58.38 266 LEU A C 1
ATOM 2053 O O . LEU A 1 266 ? 25.912 -13.194 -12.642 1.00 58.38 266 LEU A O 1
ATOM 2057 N N . THR A 1 267 ? 24.901 -14.910 -11.633 1.00 49.94 267 THR A N 1
ATOM 2058 C CA . THR A 1 267 ? 25.137 -15.869 -12.707 1.00 49.94 267 THR A CA 1
ATOM 2059 C C . THR A 1 267 ? 24.024 -15.647 -13.715 1.00 49.94 267 THR A C 1
ATOM 2061 O O . THR A 1 267 ? 22.861 -15.882 -13.414 1.00 49.94 267 THR A O 1
ATOM 2064 N N . ILE A 1 268 ? 24.384 -15.094 -14.868 1.00 51.66 268 ILE A N 1
ATOM 2065 C CA . ILE A 1 268 ? 23.428 -14.764 -15.922 1.00 51.66 268 ILE A CA 1
ATOM 2066 C C . ILE A 1 268 ? 23.076 -16.070 -16.632 1.00 51.66 268 ILE A C 1
ATOM 2068 O O . ILE A 1 268 ? 23.946 -16.629 -17.311 1.00 51.66 268 ILE A O 1
ATOM 2072 N N . ASP A 1 269 ? 21.833 -16.534 -16.516 1.00 51.84 269 ASP A N 1
ATOM 2073 C CA . ASP A 1 269 ? 21.305 -17.500 -17.476 1.00 51.84 269 ASP A CA 1
ATOM 2074 C C . ASP A 1 269 ? 20.639 -16.719 -18.615 1.00 51.84 269 ASP A C 1
ATOM 2076 O O . ASP A 1 269 ? 19.661 -15.992 -18.450 1.00 51.84 269 ASP A O 1
ATOM 2080 N N . VAL A 1 270 ? 21.273 -16.746 -19.788 1.00 44.31 270 VAL A N 1
ATOM 2081 C CA . VAL A 1 270 ? 20.790 -15.999 -20.951 1.00 44.31 270 VAL A CA 1
ATOM 2082 C C . VAL A 1 270 ? 19.781 -16.875 -21.664 1.00 44.31 270 VAL A C 1
ATOM 2084 O O . VAL A 1 270 ? 20.174 -17.765 -22.426 1.00 44.31 270 VAL A O 1
ATOM 2087 N N . SER A 1 271 ? 18.494 -16.577 -21.537 1.00 44.47 271 SER A N 1
ATOM 2088 C CA . SER A 1 271 ? 17.521 -17.182 -22.437 1.00 44.47 271 SER A CA 1
ATOM 2089 C C . SER A 1 271 ? 16.523 -16.157 -22.987 1.00 44.47 271 SER A C 1
ATOM 2091 O O . SER A 1 271 ? 16.102 -15.219 -22.321 1.00 44.47 271 SER A O 1
ATOM 2093 N N . GLY A 1 272 ? 16.270 -16.263 -24.300 1.00 39.75 272 GLY A N 1
ATOM 2094 C CA . GLY A 1 272 ? 15.447 -15.316 -25.059 1.00 39.75 272 GLY A CA 1
ATOM 2095 C C . GLY A 1 272 ? 16.178 -14.329 -25.981 1.00 39.75 272 GLY A C 1
ATOM 2096 O O . GLY A 1 272 ? 15.653 -13.259 -26.270 1.00 39.75 272 GLY A O 1
ATOM 2097 N N . THR A 1 273 ? 17.352 -14.643 -26.551 1.00 34.09 273 THR A N 1
ATOM 2098 C CA . THR A 1 273 ? 17.854 -13.848 -27.695 1.00 34.09 273 THR A CA 1
ATOM 2099 C C . THR A 1 273 ? 17.081 -14.193 -28.967 1.00 34.09 273 THR A C 1
ATOM 2101 O O . THR A 1 273 ? 17.506 -15.018 -29.779 1.00 34.09 273 THR A O 1
ATOM 2104 N N . ARG A 1 274 ? 15.953 -13.520 -29.218 1.00 35.81 274 ARG A N 1
ATOM 2105 C CA . ARG A 1 274 ? 15.428 -13.474 -30.585 1.00 35.81 274 ARG A CA 1
ATOM 2106 C C . ARG A 1 274 ? 16.075 -12.323 -31.344 1.00 35.81 274 ARG A C 1
ATOM 2108 O O . ARG A 1 274 ? 15.666 -11.176 -31.258 1.00 35.81 274 ARG A O 1
ATOM 2115 N N . GLN A 1 275 ? 17.052 -12.659 -32.183 1.00 31.97 275 GLN A N 1
ATOM 2116 C CA . GLN A 1 275 ? 17.387 -11.861 -33.361 1.00 31.97 275 GLN A CA 1
ATOM 2117 C C . GLN A 1 275 ? 16.298 -12.104 -34.420 1.00 31.97 275 GLN A C 1
ATOM 2119 O O . GLN A 1 275 ? 16.502 -12.788 -35.421 1.00 31.97 275 GLN A O 1
ATOM 2124 N N . LYS A 1 276 ? 15.086 -11.621 -34.163 1.00 32.34 276 LYS A N 1
ATOM 2125 C CA . LYS A 1 276 ? 14.102 -11.418 -35.221 1.00 32.34 276 LYS A CA 1
ATOM 2126 C C . LYS A 1 276 ? 13.879 -9.923 -35.231 1.00 32.34 276 LYS A C 1
ATOM 2128 O O . LYS A 1 276 ? 13.377 -9.409 -34.244 1.00 32.34 276 LYS A O 1
ATOM 2133 N N . SER A 1 277 ? 14.330 -9.261 -36.293 1.00 31.44 277 SER A N 1
ATOM 2134 C CA . SER A 1 277 ? 14.043 -7.857 -36.565 1.00 31.44 277 SER A CA 1
ATOM 2135 C C . SER A 1 277 ? 12.527 -7.649 -36.507 1.00 31.44 277 SER A C 1
ATOM 2137 O O . SER A 1 277 ? 11.830 -7.811 -37.506 1.00 31.44 277 SER A O 1
ATOM 2139 N N . ALA A 1 278 ? 11.991 -7.369 -35.321 1.00 33.00 278 ALA A N 1
ATOM 2140 C CA . ALA A 1 278 ? 10.975 -6.350 -35.217 1.00 33.00 278 ALA A CA 1
ATOM 2141 C C . ALA A 1 278 ? 11.761 -5.077 -35.511 1.00 33.00 278 ALA A C 1
ATOM 2143 O O . ALA A 1 278 ? 12.533 -4.610 -34.682 1.00 33.00 278 ALA A O 1
ATOM 2144 N N . THR A 1 279 ? 11.718 -4.661 -36.773 1.00 32.62 279 THR A N 1
ATOM 2145 C CA . THR A 1 279 ? 12.305 -3.411 -37.250 1.00 32.62 279 THR A CA 1
ATOM 2146 C C . THR A 1 279 ? 11.512 -2.301 -36.583 1.00 32.62 279 THR A C 1
ATOM 2148 O O . THR A 1 279 ? 10.525 -1.823 -37.140 1.00 32.62 279 THR A O 1
ATOM 2151 N N . ALA A 1 280 ? 11.860 -1.994 -35.335 1.00 36.53 280 ALA A N 1
ATOM 2152 C CA . ALA A 1 280 ? 11.266 -0.892 -34.619 1.00 36.53 280 ALA A CA 1
ATOM 2153 C C . ALA A 1 280 ? 11.929 0.370 -35.118 1.00 36.53 280 ALA A C 1
ATOM 2155 O O . ALA A 1 280 ? 13.080 0.552 -34.790 1.00 36.53 280 ALA A O 1
ATOM 2156 N N . SER A 1 281 ? 11.266 1.185 -35.948 1.00 35.94 281 SER A N 1
ATOM 2157 C CA . SER A 1 281 ? 11.916 2.266 -36.710 1.00 35.94 281 SER A CA 1
ATOM 2158 C C . SER A 1 281 ? 12.264 3.524 -35.891 1.00 35.94 281 SER A C 1
ATOM 2160 O O . SER A 1 281 ? 12.027 4.648 -36.351 1.00 35.94 281 SER A O 1
ATOM 2162 N N . VAL A 1 282 ? 12.753 3.374 -34.665 1.00 43.06 282 VAL A N 1
ATOM 2163 C CA . VAL A 1 282 ? 13.022 4.494 -33.759 1.00 43.06 282 VAL A CA 1
ATOM 2164 C C . VAL A 1 282 ? 14.350 4.236 -33.053 1.00 43.06 282 VAL A C 1
ATOM 2166 O O . VAL A 1 282 ? 14.453 3.394 -32.167 1.00 43.06 282 VAL A O 1
ATOM 2169 N N . GLY A 1 283 ? 15.388 4.953 -33.488 1.00 42.19 283 GLY A N 1
ATOM 2170 C CA . GLY A 1 283 ? 16.726 4.832 -32.921 1.00 42.19 283 GLY A CA 1
ATOM 2171 C C . GLY A 1 283 ? 16.796 5.398 -31.501 1.00 42.19 283 GLY A C 1
ATOM 2172 O O . GLY A 1 283 ? 16.264 6.474 -31.229 1.00 42.19 283 GLY A O 1
ATOM 2173 N N . CYS A 1 284 ? 17.536 4.718 -30.622 1.00 48.19 284 CYS A N 1
ATOM 2174 C CA . CYS A 1 284 ? 17.985 5.223 -29.316 1.00 48.19 284 CYS A CA 1
ATOM 2175 C C . CYS A 1 284 ? 19.035 6.357 -29.467 1.00 48.19 284 CYS A C 1
ATOM 2177 O O . CYS A 1 284 ? 19.999 6.421 -28.709 1.00 48.19 284 CYS A O 1
ATOM 2179 N N . THR A 1 285 ? 18.935 7.227 -30.479 1.00 41.50 285 THR A N 1
ATOM 2180 C CA . THR A 1 285 ? 19.999 8.200 -30.768 1.00 41.50 285 THR A CA 1
ATOM 2181 C C . THR A 1 285 ? 20.017 9.297 -29.712 1.00 41.50 285 THR A C 1
ATOM 2183 O O . THR A 1 285 ? 19.016 9.988 -29.506 1.00 41.50 285 THR A O 1
ATOM 2186 N N . GLY A 1 286 ? 21.174 9.460 -29.069 1.00 41.44 286 GLY A N 1
ATOM 2187 C CA . GLY A 1 286 ? 21.437 10.409 -27.995 1.00 41.44 286 GLY A CA 1
ATOM 2188 C C . GLY A 1 286 ? 21.147 11.864 -28.365 1.00 41.44 286 GLY A C 1
ATOM 2189 O O . GLY A 1 286 ? 22.024 12.605 -28.799 1.00 41.44 286 GLY A O 1
ATOM 2190 N N . SER A 1 287 ? 19.911 12.291 -28.134 1.00 36.34 287 SER A N 1
ATOM 2191 C CA . SER A 1 287 ? 19.559 13.642 -27.703 1.00 36.34 287 SER A CA 1
ATOM 2192 C C . SER A 1 287 ? 18.139 13.618 -27.127 1.00 36.34 287 SER A C 1
ATOM 2194 O O . SER A 1 287 ? 17.162 13.715 -27.863 1.00 36.34 287 SER A O 1
ATOM 2196 N N . THR A 1 288 ? 18.045 13.467 -25.803 1.00 37.62 288 THR A N 1
ATOM 2197 C CA . THR A 1 288 ? 16.963 14.017 -24.962 1.00 37.62 288 THR A CA 1
ATOM 2198 C C . THR A 1 288 ? 15.506 13.664 -25.320 1.00 37.62 288 THR A C 1
ATOM 2200 O O . THR A 1 288 ? 14.672 14.564 -25.327 1.00 37.62 288 THR A O 1
ATOM 2203 N N . GLY A 1 289 ? 15.144 12.404 -25.603 1.00 44.03 289 GLY A N 1
ATOM 2204 C CA . GLY A 1 289 ? 13.704 12.119 -25.763 1.00 44.03 289 GLY A CA 1
ATOM 2205 C C . GLY A 1 289 ? 13.206 10.695 -26.008 1.00 44.03 289 GLY A C 1
ATOM 2206 O O . GLY A 1 289 ? 12.085 10.572 -26.489 1.00 44.03 289 GLY A O 1
ATOM 2207 N N . VAL A 1 290 ? 13.974 9.625 -25.748 1.00 47.72 290 VAL A N 1
ATOM 2208 C CA . VAL A 1 290 ? 13.565 8.270 -26.199 1.00 47.72 290 VAL A CA 1
ATOM 2209 C C . VAL A 1 290 ? 13.768 7.128 -25.188 1.00 47.72 290 VAL A C 1
ATOM 2211 O O . VAL A 1 290 ? 13.916 5.976 -25.582 1.00 47.72 290 VAL A O 1
ATOM 2214 N N . SER A 1 291 ? 13.676 7.390 -23.879 1.00 48.78 291 SER A N 1
ATOM 2215 C CA . SER A 1 291 ? 13.559 6.329 -22.850 1.00 48.78 291 SER A CA 1
ATOM 2216 C C . SER A 1 291 ? 12.242 5.524 -22.928 1.00 48.78 291 SER A C 1
ATOM 2218 O O . SER A 1 291 ? 12.003 4.631 -22.122 1.00 48.78 291 SER A O 1
ATOM 2220 N N . ASN A 1 292 ? 11.390 5.796 -23.923 1.00 55.38 292 ASN A N 1
ATOM 2221 C CA . ASN A 1 292 ? 10.033 5.257 -24.060 1.00 55.38 292 ASN A CA 1
ATOM 2222 C C . ASN A 1 292 ? 9.931 3.982 -24.915 1.00 55.38 292 ASN A C 1
ATOM 2224 O O . ASN A 1 292 ? 8.845 3.618 -25.354 1.00 55.38 292 ASN A O 1
ATOM 2228 N N . LEU A 1 293 ? 11.048 3.308 -25.201 1.00 68.06 293 LEU A N 1
ATOM 2229 C CA . LEU A 1 293 ? 11.048 2.187 -26.148 1.00 68.06 293 LEU A CA 1
ATOM 2230 C C . LEU A 1 293 ? 10.758 0.827 -25.511 1.00 68.06 293 LEU A C 1
ATOM 2232 O O . LEU A 1 293 ? 10.371 -0.089 -26.231 1.00 68.06 293 LEU A O 1
ATOM 2236 N N . VAL A 1 294 ? 10.966 0.674 -24.202 1.00 78.81 294 VAL A N 1
ATOM 2237 C CA . VAL A 1 294 ? 10.848 -0.607 -23.494 1.00 78.81 294 VAL A CA 1
ATOM 2238 C C . VAL A 1 294 ? 10.356 -0.395 -22.061 1.00 78.81 294 VAL A C 1
ATOM 2240 O O . VAL A 1 294 ? 10.728 0.583 -21.416 1.00 78.81 294 VAL A O 1
ATOM 2243 N N . THR A 1 295 ? 9.531 -1.307 -21.553 1.00 79.75 295 THR A N 1
ATOM 2244 C CA . THR A 1 295 ? 9.100 -1.335 -20.148 1.00 79.75 295 THR A CA 1
ATOM 2245 C C . THR A 1 295 ? 9.983 -2.256 -19.322 1.00 79.75 295 THR A C 1
ATOM 2247 O O . THR A 1 295 ? 10.592 -3.187 -19.856 1.00 79.75 295 THR A O 1
ATOM 2250 N N . SER A 1 296 ? 9.972 -2.090 -18.000 1.00 81.81 296 SER A N 1
ATOM 2251 C CA . SER A 1 296 ? 10.440 -3.155 -17.112 1.00 81.81 296 SER A CA 1
ATOM 2252 C C . SER A 1 296 ? 9.607 -4.425 -17.325 1.00 81.81 296 SER A C 1
ATOM 2254 O O . SER A 1 296 ? 8.438 -4.329 -17.728 1.00 81.81 296 SER A O 1
ATOM 2256 N N . PRO A 1 297 ? 10.192 -5.615 -17.100 1.00 83.31 297 PRO A N 1
ATOM 2257 C CA . PRO A 1 297 ? 9.464 -6.860 -17.261 1.00 83.31 297 PRO A CA 1
ATOM 2258 C C . PRO A 1 297 ? 8.386 -7.016 -16.184 1.00 83.31 297 PRO A C 1
ATOM 2260 O O . PRO A 1 297 ? 8.523 -6.542 -15.056 1.00 83.31 297 PRO A O 1
ATOM 2263 N N . LEU A 1 298 ? 7.324 -7.729 -16.540 1.00 85.31 298 LEU A N 1
ATOM 2264 C CA . LEU A 1 298 ? 6.314 -8.256 -15.632 1.00 85.31 298 LEU A CA 1
ATOM 2265 C C . LEU A 1 298 ? 6.429 -9.778 -15.632 1.00 85.31 298 LEU A C 1
ATOM 2267 O O . LEU A 1 298 ? 6.132 -10.392 -16.650 1.00 85.31 298 LEU A O 1
ATOM 2271 N N . GLY A 1 299 ? 6.819 -10.378 -14.508 1.00 84.25 299 GLY A N 1
ATOM 2272 C CA . GLY A 1 299 ? 6.645 -11.814 -14.296 1.00 84.25 299 GLY A CA 1
ATOM 2273 C C . GLY A 1 299 ? 5.255 -12.099 -13.732 1.00 84.25 299 GLY A C 1
ATOM 2274 O O . GLY A 1 299 ? 4.884 -11.532 -12.701 1.00 84.25 299 GLY A O 1
ATOM 2275 N N . ALA A 1 300 ? 4.473 -12.936 -14.407 1.00 83.38 300 ALA A N 1
ATOM 2276 C CA . ALA A 1 300 ? 3.186 -13.419 -13.918 1.00 83.38 300 ALA A CA 1
ATOM 2277 C C . ALA A 1 300 ? 2.865 -14.806 -14.495 1.00 83.38 300 ALA A C 1
ATOM 2279 O O . ALA A 1 300 ? 3.142 -15.076 -15.657 1.00 83.38 300 ALA A O 1
ATOM 2280 N N . ASN A 1 301 ? 2.269 -15.684 -13.687 1.00 83.88 301 ASN A N 1
ATOM 2281 C CA . ASN A 1 301 ? 1.769 -16.982 -14.146 1.00 83.88 301 ASN A CA 1
ATOM 2282 C C . ASN A 1 301 ? 0.321 -16.813 -14.615 1.00 83.88 301 ASN A C 1
ATOM 2284 O O . ASN A 1 301 ? -0.619 -16.928 -13.825 1.00 83.88 301 ASN A O 1
ATOM 2288 N N . LEU A 1 302 ? 0.170 -16.450 -15.885 1.00 79.75 302 LEU A N 1
ATOM 2289 C CA . LEU A 1 302 ? -1.115 -16.140 -16.506 1.00 79.75 302 LEU A CA 1
ATOM 2290 C C . LEU A 1 302 ? -1.586 -17.246 -17.440 1.00 79.75 302 LEU A C 1
ATOM 2292 O O . LEU A 1 302 ? -2.766 -17.266 -17.776 1.00 79.75 302 LEU A O 1
ATOM 2296 N N . PHE A 1 303 ? -0.693 -18.149 -17.867 1.00 78.62 303 PHE A N 1
ATOM 2297 C CA . PHE A 1 303 ? -1.020 -19.173 -18.851 1.00 78.62 303 PHE A CA 1
ATOM 2298 C C . PHE A 1 303 ? -0.955 -20.592 -18.281 1.00 78.62 303 PHE A C 1
ATOM 2300 O O . PHE A 1 303 ? 0.101 -21.215 -18.185 1.00 78.62 303 PHE A O 1
ATOM 2307 N N . THR A 1 304 ? -2.122 -21.191 -18.031 1.00 77.62 304 THR A N 1
ATOM 2308 C CA . THR A 1 304 ? -2.245 -22.570 -17.509 1.00 77.62 304 THR A CA 1
ATOM 2309 C C . THR A 1 304 ? -1.578 -23.644 -18.380 1.00 77.62 304 THR A C 1
ATOM 2311 O O . THR A 1 304 ? -1.291 -24.751 -17.913 1.00 77.62 304 THR A O 1
ATOM 2314 N N . ALA A 1 305 ? -1.367 -23.357 -19.667 1.00 78.00 305 ALA A N 1
ATOM 2315 C CA . ALA A 1 305 ? -0.735 -24.267 -20.620 1.00 78.00 305 ALA A CA 1
ATOM 2316 C C . ALA A 1 305 ? 0.801 -24.292 -20.541 1.00 78.00 305 ALA A C 1
ATOM 2318 O O . ALA A 1 305 ? 1.429 -25.143 -21.185 1.00 78.00 305 ALA A O 1
ATOM 2319 N N . HIS A 1 306 ? 1.410 -23.365 -19.812 1.00 78.31 306 HIS A N 1
ATOM 2320 C CA . HIS A 1 306 ? 2.851 -23.273 -19.641 1.00 78.31 306 HIS A CA 1
ATOM 2321 C C . HIS A 1 306 ? 3.257 -23.750 -18.241 1.00 78.31 306 HIS A C 1
ATOM 2323 O O . HIS A 1 306 ? 2.445 -23.869 -17.328 1.00 78.31 306 HIS A O 1
ATOM 2329 N N . SER A 1 307 ? 4.525 -24.125 -18.096 1.00 77.06 307 SER A N 1
ATOM 2330 C CA . SER A 1 307 ? 5.111 -24.495 -16.809 1.00 77.06 307 SER A CA 1
ATOM 2331 C C . SER A 1 307 ? 6.038 -23.374 -16.361 1.00 77.06 307 SER A C 1
ATOM 2333 O O . SER A 1 307 ? 7.024 -23.138 -17.054 1.00 77.06 307 SER A O 1
ATOM 2335 N N . GLY A 1 308 ? 5.748 -22.731 -15.234 1.00 78.94 308 GLY A N 1
ATOM 2336 C CA . GLY A 1 308 ? 6.539 -21.617 -14.699 1.00 78.94 308 GLY A CA 1
ATOM 2337 C C . GLY A 1 308 ? 5.849 -20.268 -14.892 1.00 78.94 308 GLY A C 1
ATOM 2338 O O . GLY A 1 308 ? 4.664 -20.222 -15.220 1.00 78.94 308 GLY A O 1
ATOM 2339 N N . VAL A 1 309 ? 6.586 -19.188 -14.651 1.00 84.81 309 VAL A N 1
ATOM 2340 C CA . VAL A 1 309 ? 6.103 -17.810 -14.779 1.00 84.81 309 VAL A CA 1
ATOM 2341 C C . VAL A 1 309 ? 6.337 -17.309 -16.208 1.00 84.81 309 VAL A C 1
ATOM 2343 O O . VAL A 1 309 ? 7.389 -17.548 -16.802 1.00 84.81 309 VAL A O 1
ATOM 2346 N N . GLU A 1 310 ? 5.355 -16.622 -16.797 1.00 86.00 310 GLU A N 1
ATOM 2347 C CA . GLU A 1 310 ? 5.566 -15.879 -18.039 1.00 86.00 310 GLU A CA 1
ATOM 2348 C C . GLU A 1 310 ? 6.140 -14.496 -17.763 1.00 86.00 310 GLU A C 1
ATOM 2350 O O . GLU A 1 310 ? 5.776 -13.835 -16.791 1.00 86.00 310 GLU A O 1
ATOM 2355 N N . THR A 1 311 ? 6.959 -14.015 -18.693 1.00 85.56 311 THR A N 1
ATOM 2356 C CA . THR A 1 311 ? 7.462 -12.644 -18.678 1.00 85.56 311 THR A CA 1
ATOM 2357 C C . THR A 1 311 ? 6.808 -11.830 -19.785 1.00 85.56 311 THR A C 1
ATOM 2359 O O . THR A 1 311 ? 6.863 -12.208 -20.956 1.00 85.56 311 THR A O 1
ATOM 2362 N N . PHE A 1 312 ? 6.254 -10.672 -19.436 1.00 85.69 312 PHE A N 1
ATOM 2363 C CA . PHE A 1 312 ? 5.676 -9.707 -20.366 1.00 85.69 312 PHE A CA 1
ATOM 2364 C C . PHE A 1 312 ? 6.521 -8.441 -20.404 1.00 85.69 312 PHE A C 1
ATOM 2366 O O . PHE A 1 312 ? 6.863 -7.880 -19.363 1.00 85.69 312 PHE A O 1
ATOM 2373 N N . ILE A 1 313 ? 6.862 -7.985 -21.607 1.00 85.19 313 ILE A N 1
ATOM 2374 C CA . ILE A 1 313 ? 7.645 -6.764 -21.811 1.00 85.19 313 ILE A CA 1
ATOM 2375 C C . ILE A 1 313 ? 6.958 -5.913 -22.867 1.00 85.19 313 ILE A C 1
ATOM 2377 O O . ILE A 1 313 ? 6.771 -6.345 -24.004 1.00 85.19 313 ILE A O 1
ATOM 2381 N N . GLY A 1 314 ? 6.602 -4.695 -22.489 1.00 81.50 314 GLY A N 1
ATOM 2382 C CA . GLY A 1 314 ? 6.123 -3.669 -23.392 1.00 81.50 314 GLY A CA 1
ATOM 2383 C C . GLY A 1 314 ? 7.266 -3.057 -24.197 1.00 81.50 314 GLY A C 1
ATOM 2384 O O . GLY A 1 314 ? 8.348 -2.816 -23.664 1.00 81.50 314 GLY A O 1
ATOM 2385 N N . LEU A 1 315 ? 7.040 -2.801 -25.480 1.00 80.00 315 LEU A N 1
ATOM 2386 C CA . LEU A 1 315 ? 7.992 -2.138 -26.355 1.00 80.00 315 LEU A CA 1
ATOM 2387 C C . LEU A 1 315 ? 7.311 -1.332 -27.458 1.00 80.00 315 LEU A C 1
ATOM 2389 O O . LEU A 1 315 ? 6.312 -1.743 -28.053 1.00 80.00 315 LEU A O 1
ATOM 2393 N N . GLN A 1 316 ? 7.917 -0.202 -27.794 1.00 74.75 316 GLN A N 1
ATOM 2394 C CA . GLN A 1 316 ? 7.525 0.591 -28.945 1.00 74.75 316 GLN A CA 1
ATOM 2395 C C . GLN A 1 316 ? 8.151 -0.002 -30.214 1.00 74.75 316 GLN A C 1
ATOM 2397 O O . GLN A 1 316 ? 9.358 0.063 -30.437 1.00 74.75 316 GLN A O 1
ATOM 2402 N N . SER A 1 317 ? 7.317 -0.591 -31.068 1.00 69.06 317 SER A N 1
ATOM 2403 C CA . SER A 1 317 ? 7.722 -1.219 -32.329 1.00 69.06 317 SER A CA 1
ATOM 2404 C C . SER A 1 317 ? 7.662 -0.279 -33.538 1.00 69.06 317 SER A C 1
ATOM 2406 O O . SER A 1 317 ? 8.125 -0.629 -34.614 1.00 69.06 317 SER A O 1
ATOM 2408 N N . SER A 1 318 ? 7.100 0.920 -33.408 1.00 68.50 318 SER A N 1
ATOM 2409 C CA . SER A 1 318 ? 7.288 2.036 -34.343 1.00 68.50 318 SER A CA 1
ATOM 2410 C C . SER A 1 318 ? 6.804 3.332 -33.692 1.00 68.50 318 SER A C 1
ATOM 2412 O O . SER A 1 318 ? 6.225 3.300 -32.609 1.00 68.50 318 SER A O 1
ATOM 2414 N N . ALA A 1 319 ? 6.956 4.468 -34.375 1.00 67.00 319 ALA A N 1
ATOM 2415 C CA . ALA A 1 319 ? 6.413 5.751 -33.922 1.00 67.00 319 ALA A CA 1
ATOM 2416 C C . ALA A 1 319 ? 4.882 5.764 -33.712 1.00 67.00 319 ALA A C 1
ATOM 2418 O O . ALA A 1 319 ? 4.365 6.772 -33.270 1.00 67.00 319 ALA A O 1
ATOM 2419 N N . SER A 1 320 ? 4.153 4.706 -34.075 1.00 67.38 320 SER A N 1
ATOM 2420 C CA . SER A 1 320 ? 2.696 4.594 -33.924 1.00 67.38 320 SER A CA 1
ATOM 2421 C C . SER A 1 320 ? 2.244 3.165 -33.589 1.00 67.38 320 SER A C 1
ATOM 2423 O O . SER A 1 320 ? 1.131 2.786 -33.947 1.00 67.38 320 SER A O 1
ATOM 2425 N N . ASP A 1 321 ? 3.141 2.323 -33.062 1.00 72.00 321 ASP A N 1
ATOM 2426 C CA . ASP A 1 321 ? 2.845 0.910 -32.794 1.00 72.00 321 ASP A CA 1
ATOM 2427 C C . ASP A 1 321 ? 3.536 0.460 -31.506 1.00 72.00 321 ASP A C 1
ATOM 2429 O O . ASP A 1 321 ? 4.758 0.271 -31.481 1.00 72.00 321 ASP A O 1
ATOM 2433 N N . PHE A 1 322 ? 2.756 0.273 -30.448 1.00 76.31 322 PHE A N 1
ATOM 2434 C CA . PHE A 1 322 ? 3.208 -0.282 -29.180 1.00 76.31 322 PHE A CA 1
ATOM 2435 C C . PHE A 1 322 ? 2.754 -1.738 -29.034 1.00 76.31 322 PHE A C 1
ATOM 2437 O O . PHE A 1 322 ? 1.632 -2.091 -29.396 1.00 76.31 322 PHE A O 1
ATOM 2444 N N . ARG A 1 323 ? 3.633 -2.592 -28.502 1.00 80.25 323 ARG A N 1
ATOM 2445 C CA . ARG A 1 323 ? 3.396 -4.033 -28.365 1.00 80.25 323 ARG A CA 1
ATOM 2446 C C . ARG A 1 323 ? 3.865 -4.551 -27.018 1.00 80.25 323 ARG A C 1
ATOM 2448 O O . ARG A 1 323 ? 4.886 -4.120 -26.506 1.00 80.25 323 ARG A O 1
ATOM 2455 N N . ILE A 1 324 ? 3.185 -5.560 -26.501 1.00 84.75 324 ILE A N 1
ATOM 2456 C CA . ILE A 1 324 ? 3.594 -6.367 -25.357 1.00 84.75 324 ILE A CA 1
ATOM 2457 C C . ILE A 1 324 ? 4.060 -7.718 -25.899 1.00 84.75 324 ILE A C 1
ATOM 2459 O O . ILE A 1 324 ? 3.326 -8.393 -26.617 1.00 84.75 324 ILE A O 1
ATOM 2463 N N . GLN A 1 325 ? 5.283 -8.125 -25.586 1.00 86.44 325 GLN A N 1
ATOM 2464 C CA . GLN A 1 325 ? 5.813 -9.440 -25.939 1.00 86.44 325 GLN A CA 1
ATOM 2465 C C . GLN A 1 325 ? 5.758 -10.374 -24.738 1.00 86.44 325 GLN A C 1
ATOM 2467 O O . GLN A 1 325 ? 6.214 -10.008 -23.656 1.00 86.44 325 GLN A O 1
ATOM 2472 N N . GLY A 1 326 ? 5.228 -11.576 -24.955 1.00 87.06 326 GLY A N 1
ATOM 2473 C CA . GLY A 1 326 ? 5.180 -12.653 -23.974 1.00 87.06 326 GLY A CA 1
ATOM 2474 C C . GLY A 1 326 ? 6.301 -13.670 -24.186 1.00 87.06 326 GLY A C 1
ATOM 2475 O O . GLY A 1 326 ? 6.511 -14.189 -25.292 1.00 87.06 326 GLY A O 1
ATOM 2476 N N . PHE A 1 327 ? 6.988 -14.004 -23.100 1.00 85.81 327 PHE A N 1
ATOM 2477 C CA . PHE A 1 327 ? 8.033 -15.019 -23.022 1.00 85.81 327 PHE A CA 1
ATOM 2478 C C . PHE A 1 327 ? 7.648 -16.080 -21.993 1.00 85.81 327 PHE A C 1
ATOM 2480 O O . PHE A 1 327 ? 7.037 -15.773 -20.974 1.00 85.81 327 PHE A O 1
ATOM 2487 N N . LYS A 1 328 ? 7.976 -17.339 -22.276 1.00 84.00 328 LYS A N 1
ATOM 2488 C CA . LYS A 1 328 ? 7.824 -18.438 -21.317 1.00 84.00 328 LYS A CA 1
ATOM 2489 C C . LYS A 1 328 ? 8.979 -18.425 -20.316 1.00 84.00 328 LYS A C 1
ATOM 2491 O O . LYS A 1 328 ? 9.985 -17.763 -20.557 1.00 84.00 328 LYS A O 1
ATOM 2496 N N . SER A 1 329 ? 8.868 -19.263 -19.295 1.00 82.25 329 SER A N 1
ATOM 2497 C CA . SER A 1 329 ? 9.921 -19.553 -18.313 1.00 82.25 329 SER A CA 1
ATOM 2498 C C . SER A 1 329 ? 11.259 -19.995 -18.917 1.00 82.25 329 SER A C 1
ATOM 2500 O O . SER A 1 329 ? 12.316 -19.669 -18.401 1.00 82.25 329 SER A O 1
ATOM 2502 N N . ASP A 1 330 ? 11.254 -20.667 -20.074 1.00 79.38 330 ASP A N 1
ATOM 2503 C CA . ASP A 1 330 ? 12.482 -21.014 -20.814 1.00 79.38 330 ASP A CA 1
ATOM 2504 C C . ASP A 1 330 ? 13.032 -19.861 -21.683 1.00 79.38 330 ASP A C 1
ATOM 2506 O O . ASP A 1 330 ? 13.878 -20.075 -22.560 1.00 79.38 330 ASP A O 1
ATOM 2510 N N . GLY A 1 331 ? 12.471 -18.659 -21.518 1.00 76.88 331 GLY A N 1
ATOM 2511 C CA . GLY A 1 331 ? 12.787 -17.430 -22.245 1.00 76.88 331 GLY A CA 1
ATOM 2512 C C . GLY A 1 331 ? 12.369 -17.465 -23.707 1.00 76.88 331 GLY A C 1
ATOM 2513 O O . GLY A 1 331 ? 12.648 -16.532 -24.469 1.00 76.88 331 GLY A O 1
ATOM 2514 N N . SER A 1 332 ? 11.705 -18.531 -24.161 1.00 80.06 332 SER A N 1
ATOM 2515 C CA . SER A 1 332 ? 11.203 -18.586 -25.523 1.00 80.06 332 SER A CA 1
ATOM 2516 C C . SER A 1 332 ? 10.001 -17.659 -25.681 1.00 80.06 332 SER A C 1
ATOM 2518 O O . SER A 1 332 ? 9.023 -17.708 -24.940 1.00 80.06 332 SER A O 1
ATOM 2520 N N . PHE A 1 333 ? 10.073 -16.808 -26.701 1.00 83.38 333 PHE A N 1
ATOM 2521 C CA . PHE A 1 333 ? 8.943 -16.000 -27.142 1.00 83.38 333 PHE A CA 1
ATOM 2522 C C . PHE A 1 333 ? 7.759 -16.904 -27.505 1.00 83.38 333 PHE A C 1
ATOM 2524 O O . PHE A 1 333 ? 7.924 -17.830 -28.314 1.00 83.38 333 PHE A O 1
ATOM 2531 N N . PHE A 1 334 ? 6.573 -16.605 -26.976 1.00 82.25 334 PHE A N 1
ATOM 2532 C CA . PHE A 1 334 ? 5.357 -17.345 -27.311 1.00 82.25 334 PHE A CA 1
ATOM 2533 C C . PHE A 1 334 ? 4.314 -16.507 -28.041 1.00 82.25 334 PHE A C 1
ATOM 2535 O O . PHE A 1 334 ? 3.680 -17.061 -28.941 1.00 82.25 334 PHE A O 1
ATOM 2542 N N . ASP A 1 335 ? 4.168 -15.222 -27.710 1.00 85.12 335 ASP A N 1
ATOM 2543 C CA . ASP A 1 335 ? 3.103 -14.389 -28.276 1.00 85.12 335 ASP A CA 1
ATOM 2544 C C . ASP A 1 335 ? 3.411 -12.884 -28.242 1.00 85.12 335 ASP A C 1
ATOM 2546 O O . ASP A 1 335 ? 4.313 -12.434 -27.529 1.00 85.12 335 ASP A O 1
ATOM 2550 N N . GLU A 1 336 ? 2.669 -12.109 -29.032 1.00 85.81 336 GLU A N 1
ATOM 2551 C CA . GLU A 1 336 ? 2.719 -10.644 -29.062 1.00 85.81 336 GLU A CA 1
ATOM 2552 C C . GLU A 1 336 ? 1.313 -10.033 -29.042 1.00 85.81 336 GLU A C 1
ATOM 2554 O O . GLU A 1 336 ? 0.409 -10.488 -29.737 1.00 85.81 336 GLU A O 1
ATOM 2559 N N . PHE A 1 337 ? 1.150 -8.960 -28.272 1.00 83.25 337 PHE A N 1
ATOM 2560 C CA . PHE A 1 337 ? -0.127 -8.299 -28.032 1.00 83.25 337 PHE A CA 1
ATOM 2561 C C . PHE A 1 337 ? -0.001 -6.804 -28.375 1.00 83.25 337 PHE A C 1
ATOM 2563 O O . PHE A 1 337 ? 0.911 -6.154 -27.877 1.00 83.25 337 PHE A O 1
ATOM 2570 N N . PRO A 1 338 ? -0.877 -6.226 -29.204 1.00 76.31 338 PRO A N 1
ATOM 2571 C CA . PRO A 1 338 ? -1.892 -6.914 -29.976 1.00 76.31 338 PRO A CA 1
ATOM 2572 C C . PRO A 1 338 ? -1.313 -7.693 -31.170 1.00 76.31 338 PRO A C 1
ATOM 2574 O O . PRO A 1 338 ? -0.333 -7.271 -31.784 1.00 76.31 338 PRO A O 1
ATOM 2577 N N . GLU A 1 339 ? -1.943 -8.816 -31.544 1.00 71.62 339 GLU A N 1
ATOM 2578 C CA . GLU A 1 339 ? -1.511 -9.626 -32.703 1.00 71.62 339 GLU A CA 1
ATOM 2579 C C . GLU A 1 339 ? -1.598 -8.835 -34.026 1.00 71.62 339 GLU A C 1
ATOM 2581 O O . GLU A 1 339 ? -0.859 -9.067 -34.989 1.00 71.62 339 GLU A O 1
ATOM 2586 N N . THR A 1 340 ? -2.529 -7.882 -34.089 1.00 67.88 340 THR A N 1
ATOM 2587 C CA . THR A 1 340 ? -2.706 -6.944 -35.200 1.00 67.88 340 THR A CA 1
ATOM 2588 C C . THR A 1 340 ? -2.386 -5.536 -34.738 1.00 67.88 340 THR A C 1
ATOM 2590 O O . THR A 1 340 ? -2.778 -5.182 -33.637 1.00 67.88 340 THR A O 1
ATOM 2593 N N . ILE A 1 341 ? -1.760 -4.724 -35.597 1.00 63.84 341 ILE A N 1
ATOM 2594 C CA . ILE A 1 341 ? -1.508 -3.300 -35.322 1.00 63.84 341 ILE A CA 1
ATOM 2595 C C . ILE A 1 341 ? -2.843 -2.632 -34.970 1.00 63.84 341 ILE A C 1
ATOM 2597 O O . ILE A 1 341 ? -3.700 -2.473 -35.847 1.00 63.84 341 ILE A O 1
ATOM 2601 N N . LEU A 1 342 ? -3.013 -2.305 -33.691 1.00 57.50 342 LEU A N 1
ATOM 2602 C CA . LEU A 1 342 ? -4.090 -1.455 -33.204 1.00 57.50 342 LEU A CA 1
ATOM 2603 C C . LEU A 1 342 ? -3.675 0.003 -33.451 1.00 57.50 342 LEU A C 1
ATOM 2605 O O . LEU A 1 342 ? -2.499 0.312 -33.645 1.00 57.50 342 LEU A O 1
ATOM 2609 N N . SER A 1 343 ? -4.652 0.871 -33.667 1.00 53.56 343 SER A N 1
ATOM 2610 C CA . SER A 1 343 ? -4.423 2.178 -34.284 1.00 53.56 343 SER A CA 1
ATOM 2611 C C . SER A 1 343 ? -3.747 3.184 -33.344 1.00 53.56 343 SER A C 1
ATOM 2613 O O . SER A 1 343 ? -4.358 3.600 -32.376 1.00 53.56 343 SER A O 1
ATOM 2615 N N . GLU A 1 344 ? -2.578 3.686 -33.752 1.00 55.78 344 GLU A N 1
ATOM 2616 C CA . GLU A 1 344 ? -2.025 5.019 -33.424 1.00 55.78 344 GLU A CA 1
ATOM 2617 C C . GLU A 1 344 ? -1.505 5.288 -31.994 1.00 55.78 344 GLU A C 1
ATOM 2619 O O . GLU A 1 344 ? -1.179 6.432 -31.684 1.00 55.78 344 GLU A O 1
ATOM 2624 N N . GLY A 1 345 ? -1.276 4.273 -31.155 1.00 57.03 345 GLY A N 1
ATOM 2625 C CA . GLY A 1 345 ? -0.458 4.447 -29.946 1.00 57.03 345 GLY A CA 1
ATOM 2626 C C . GLY A 1 345 ? 0.991 4.818 -30.301 1.00 57.03 345 GLY A C 1
ATOM 2627 O O . GLY A 1 345 ? 1.760 3.972 -30.760 1.00 57.03 345 GLY A O 1
ATOM 2628 N N . ASP A 1 346 ? 1.388 6.079 -30.114 1.00 59.41 346 ASP A N 1
ATOM 2629 C CA . ASP A 1 346 ? 2.694 6.585 -30.569 1.00 59.41 346 ASP A CA 1
ATOM 2630 C C . ASP A 1 346 ? 3.862 6.318 -29.618 1.00 59.41 346 ASP A C 1
ATOM 2632 O O . ASP A 1 346 ? 4.996 6.697 -29.914 1.00 59.41 346 ASP A O 1
ATOM 2636 N N . GLY A 1 347 ? 3.599 5.640 -28.496 1.00 57.41 347 GLY A N 1
ATOM 2637 C CA . GLY A 1 347 ? 4.608 5.214 -27.528 1.00 57.41 347 GLY A CA 1
ATOM 2638 C C . GLY A 1 347 ? 5.365 6.368 -26.871 1.00 57.41 347 GLY A C 1
ATOM 2639 O O . GLY A 1 347 ? 6.379 6.131 -26.227 1.00 57.41 347 GLY A O 1
ATOM 2640 N N . THR A 1 348 ? 4.913 7.619 -27.010 1.00 59.31 348 THR A N 1
ATOM 2641 C CA . THR A 1 348 ? 5.585 8.782 -26.401 1.00 59.31 348 THR A CA 1
ATOM 2642 C C . THR A 1 348 ? 5.531 8.762 -24.875 1.00 59.31 348 THR A C 1
ATOM 2644 O O . THR A 1 348 ? 6.411 9.317 -24.215 1.00 59.31 348 THR A O 1
ATOM 2647 N N . MET A 1 349 ? 4.539 8.084 -24.301 1.00 66.19 349 MET A N 1
ATOM 2648 C CA . MET A 1 349 ? 4.489 7.719 -22.888 1.00 66.19 349 MET A CA 1
ATOM 2649 C C . MET A 1 349 ? 4.002 6.283 -22.787 1.00 66.19 349 MET A C 1
ATOM 2651 O O . MET A 1 349 ? 3.018 5.936 -23.437 1.00 66.19 349 MET A O 1
ATOM 2655 N N . ILE A 1 350 ? 4.698 5.469 -21.996 1.00 70.00 350 ILE A N 1
ATOM 2656 C CA . ILE A 1 350 ? 4.325 4.082 -21.722 1.00 70.00 350 ILE A CA 1
ATOM 2657 C C . ILE A 1 350 ? 4.444 3.820 -20.221 1.00 70.00 350 ILE A C 1
ATOM 2659 O O . ILE A 1 350 ? 5.442 4.189 -19.596 1.00 70.00 350 ILE A O 1
ATOM 2663 N N . SER A 1 351 ? 3.426 3.195 -19.636 1.00 75.00 351 SER A N 1
ATOM 2664 C CA . SER A 1 351 ? 3.535 2.611 -18.301 1.00 75.00 351 SER A CA 1
ATOM 2665 C C . SER A 1 351 ? 4.392 1.345 -18.343 1.00 75.00 351 SER A C 1
ATOM 2667 O O . SER A 1 351 ? 4.661 0.797 -19.411 1.00 75.00 351 SER A O 1
ATOM 2669 N N . ASN A 1 352 ? 4.772 0.819 -17.174 1.00 77.81 352 ASN A N 1
ATOM 2670 C CA . ASN A 1 352 ? 5.191 -0.584 -17.125 1.00 77.81 352 ASN A CA 1
ATOM 2671 C C . ASN A 1 352 ? 4.001 -1.503 -17.433 1.00 77.81 352 ASN A C 1
ATOM 2673 O O . ASN A 1 352 ? 2.850 -1.069 -17.347 1.00 77.81 352 ASN A O 1
ATOM 2677 N N . VAL A 1 353 ? 4.271 -2.763 -17.787 1.00 79.25 353 VAL A N 1
ATOM 2678 C CA . VAL A 1 353 ? 3.201 -3.765 -17.876 1.00 79.25 353 VAL A CA 1
ATOM 2679 C C . VAL A 1 353 ? 2.665 -4.021 -16.468 1.00 79.25 353 VAL A C 1
ATOM 2681 O O . VAL A 1 353 ? 3.439 -4.302 -15.550 1.00 79.25 353 VAL A O 1
ATOM 2684 N N . PHE A 1 354 ? 1.352 -3.929 -16.298 1.00 80.44 354 PHE A N 1
ATOM 2685 C CA . PHE A 1 354 ? 0.664 -4.184 -15.034 1.00 80.44 354 PHE A CA 1
ATOM 2686 C C . PHE A 1 354 ? -0.461 -5.202 -15.227 1.00 80.44 354 PHE A C 1
ATOM 2688 O O . PHE A 1 354 ? -0.903 -5.447 -16.348 1.00 80.44 354 PHE A O 1
ATOM 2695 N N . LEU A 1 355 ? -0.892 -5.823 -14.130 1.00 81.19 355 LEU A N 1
ATOM 2696 C CA . LEU A 1 355 ? -2.008 -6.768 -14.136 1.00 81.19 355 LEU A CA 1
ATOM 2697 C C . LEU A 1 355 ? -3.328 -6.018 -13.985 1.00 81.19 355 LEU A C 1
ATOM 2699 O O . LEU A 1 355 ? -3.386 -5.064 -13.221 1.00 81.19 355 LEU A O 1
ATOM 2703 N N . MET A 1 356 ? -4.372 -6.447 -14.686 1.00 78.06 356 MET A N 1
ATOM 2704 C CA . MET A 1 356 ? -5.712 -5.857 -14.623 1.00 78.06 356 MET A CA 1
ATOM 2705 C C . MET A 1 356 ? -6.778 -6.935 -14.865 1.00 78.06 356 MET A C 1
ATOM 2707 O O . MET A 1 356 ? -6.481 -7.972 -15.443 1.00 78.06 356 MET A O 1
ATOM 2711 N N . ASN A 1 357 ? -8.025 -6.694 -14.469 1.00 78.50 357 ASN A N 1
ATOM 2712 C CA . ASN A 1 357 ? -9.195 -7.444 -14.930 1.00 78.50 357 ASN A CA 1
ATOM 2713 C C . ASN A 1 357 ? -9.912 -6.648 -16.034 1.00 78.50 357 ASN A C 1
ATOM 2715 O O . ASN A 1 357 ? -10.953 -6.024 -15.816 1.00 78.50 357 ASN A O 1
ATOM 2719 N N . ALA A 1 358 ? -9.307 -6.614 -17.219 1.00 78.81 358 ALA A N 1
ATOM 2720 C CA . ALA A 1 358 ? -9.840 -5.897 -18.374 1.00 78.81 358 ALA A CA 1
ATOM 2721 C C . ALA A 1 358 ? -10.926 -6.702 -19.114 1.00 78.81 358 ALA A C 1
ATOM 2723 O O . ALA A 1 358 ? -11.723 -6.123 -19.860 1.00 78.81 358 ALA A O 1
ATOM 2724 N N . PHE A 1 359 ? -10.988 -8.024 -18.911 1.00 78.75 359 PHE A N 1
ATOM 2725 C CA . PHE A 1 359 ? -11.915 -8.926 -19.594 1.00 78.75 359 PHE A CA 1
ATOM 2726 C C . PHE A 1 359 ? -12.846 -9.660 -18.595 1.00 78.75 359 PHE A C 1
ATOM 2728 O O . PHE A 1 359 ? -12.515 -10.704 -18.038 1.00 78.75 359 PHE A O 1
ATOM 2735 N N . PRO A 1 360 ? -14.104 -9.212 -18.436 1.00 65.25 360 PRO A N 1
ATOM 2736 C CA . PRO A 1 360 ? -15.004 -9.627 -17.350 1.00 65.25 360 PRO A CA 1
ATOM 2737 C C . PRO A 1 360 ? -15.616 -11.023 -17.551 1.00 65.25 360 PRO A C 1
ATOM 2739 O O . PRO A 1 360 ? -16.310 -11.542 -16.674 1.00 65.25 360 PRO A O 1
ATOM 2742 N N . ALA A 1 361 ? -15.432 -11.626 -18.730 1.00 58.53 361 ALA A N 1
ATOM 2743 C CA . ALA A 1 361 ? -16.027 -12.915 -19.084 1.00 58.53 361 ALA A CA 1
ATOM 2744 C C . ALA A 1 361 ? -15.344 -14.103 -18.382 1.00 58.53 361 ALA A C 1
ATOM 2746 O O . ALA A 1 361 ? -15.932 -15.186 -18.306 1.00 58.53 361 ALA A O 1
ATOM 2747 N N . THR A 1 362 ? -14.146 -13.897 -17.838 1.00 57.94 362 THR A N 1
ATOM 2748 C CA . THR A 1 362 ? -13.335 -14.917 -17.175 1.00 57.94 362 THR A CA 1
ATOM 2749 C C . THR A 1 362 ? -13.157 -14.593 -15.710 1.00 57.94 362 THR A C 1
ATOM 2751 O O . THR A 1 362 ? -12.181 -13.982 -15.293 1.00 57.94 362 THR A O 1
ATOM 2754 N N . THR A 1 363 ? -14.120 -15.025 -14.901 1.00 54.97 363 THR A N 1
ATOM 2755 C CA . THR A 1 363 ? -14.056 -14.866 -13.448 1.00 54.97 363 THR A CA 1
ATOM 2756 C C . THR A 1 363 ? -12.772 -15.518 -12.915 1.00 54.97 363 THR A C 1
ATOM 2758 O O . THR A 1 363 ? -12.661 -16.744 -12.911 1.00 54.97 363 THR A O 1
ATOM 2761 N N . GLY A 1 364 ? -11.808 -14.694 -12.493 1.00 57.16 364 GLY A N 1
ATOM 2762 C CA . GLY A 1 364 ? -10.539 -15.121 -11.896 1.00 57.16 364 GLY A CA 1
ATOM 2763 C C . GLY A 1 364 ? -9.354 -15.290 -12.851 1.00 57.16 364 GLY A C 1
ATOM 2764 O O . GLY A 1 364 ? -8.317 -15.763 -12.394 1.00 57.16 364 GLY A O 1
ATOM 2765 N N . ALA A 1 365 ? -9.471 -14.932 -14.135 1.00 65.88 365 ALA A N 1
ATOM 2766 C CA . ALA A 1 365 ? -8.292 -14.788 -14.994 1.00 65.88 365 ALA A CA 1
ATOM 2767 C C . ALA A 1 365 ? -7.730 -13.368 -14.854 1.00 65.88 365 ALA A C 1
ATOM 2769 O O . ALA A 1 365 ? -8.493 -12.406 -14.849 1.00 65.88 365 ALA A O 1
ATOM 2770 N N . LEU A 1 366 ? -6.411 -13.261 -14.710 1.00 73.00 366 LEU A N 1
ATOM 2771 C CA . LEU A 1 366 ? -5.705 -11.986 -14.691 1.00 73.00 366 LEU A CA 1
ATOM 2772 C C . LEU A 1 366 ? -5.262 -11.640 -16.106 1.00 73.00 366 LEU A C 1
ATOM 2774 O O . LEU A 1 366 ? -4.689 -12.474 -16.810 1.00 73.00 366 LEU A O 1
ATOM 2778 N N . ASP A 1 367 ? -5.504 -10.400 -16.493 1.00 82.31 367 ASP A N 1
ATOM 2779 C CA . ASP A 1 367 ? -5.060 -9.834 -17.754 1.00 82.31 367 ASP A CA 1
ATOM 2780 C C . ASP A 1 367 ? -3.827 -8.971 -17.511 1.00 82.31 367 ASP A C 1
ATOM 2782 O O . ASP A 1 367 ? -3.496 -8.612 -16.379 1.00 82.31 367 ASP A O 1
ATOM 2786 N N . PHE A 1 368 ? -3.130 -8.626 -18.583 1.00 83.19 368 PHE A N 1
ATOM 2787 C CA . PHE A 1 368 ? -1.976 -7.740 -18.522 1.00 83.19 368 PHE A CA 1
ATOM 2788 C C . PHE A 1 368 ? -2.182 -6.584 -19.482 1.00 83.19 368 PHE A C 1
ATOM 2790 O O . PHE A 1 368 ? -2.622 -6.773 -20.617 1.00 83.19 368 PHE A O 1
ATOM 2797 N N . CYS A 1 369 ? -1.853 -5.384 -19.029 1.00 81.69 369 CYS A N 1
ATOM 2798 C CA . CYS A 1 369 ? -2.069 -4.171 -19.790 1.00 81.69 369 CYS A CA 1
ATOM 2799 C C . CYS A 1 369 ? -0.856 -3.251 -19.743 1.00 81.69 369 CYS A C 1
ATOM 2801 O O . CYS A 1 369 ? -0.026 -3.308 -18.834 1.00 81.69 369 CYS A O 1
ATOM 2803 N N . VAL A 1 370 ? -0.782 -2.374 -20.735 1.00 79.69 370 VAL A N 1
ATOM 2804 C CA . VAL A 1 370 ? 0.089 -1.203 -20.732 1.00 79.69 370 VAL A CA 1
ATOM 2805 C C . VAL A 1 370 ? -0.741 0.003 -21.124 1.00 79.69 370 VAL A C 1
ATOM 2807 O O . VAL A 1 370 ? -1.507 -0.050 -22.087 1.00 79.69 370 VAL A O 1
ATOM 2810 N N . LEU A 1 371 ? -0.558 1.095 -20.391 1.00 77.38 371 LEU A N 1
ATOM 2811 C CA . LEU A 1 371 ? -1.096 2.389 -20.761 1.00 77.38 371 LEU A CA 1
ATOM 2812 C C . LEU A 1 371 ? -0.083 3.122 -21.638 1.00 77.38 371 LEU A C 1
ATOM 2814 O O . LEU A 1 371 ? 1.062 3.336 -21.237 1.00 77.38 371 LEU A O 1
ATOM 2818 N N . GLY A 1 372 ? -0.517 3.506 -22.825 1.00 75.25 372 GLY A N 1
ATOM 2819 C CA . GLY A 1 372 ? 0.160 4.398 -23.741 1.00 75.25 372 GLY A CA 1
ATOM 2820 C C . GLY A 1 372 ? -0.528 5.760 -23.837 1.00 75.25 372 GLY A C 1
ATOM 2821 O O . GLY A 1 372 ? -1.644 5.975 -23.360 1.00 75.25 372 GLY A O 1
ATOM 2822 N N . TYR A 1 373 ? 0.138 6.690 -24.510 1.00 73.69 373 TYR A N 1
ATOM 2823 C CA . TYR A 1 373 ? -0.451 7.947 -24.963 1.00 73.69 373 TYR A CA 1
ATOM 2824 C C . TYR A 1 373 ? -0.215 8.110 -26.463 1.00 73.69 373 TYR A C 1
ATOM 2826 O O . TYR A 1 373 ? 0.837 7.716 -26.959 1.00 73.69 373 TYR A O 1
ATOM 2834 N N . ALA A 1 374 ? -1.189 8.685 -27.167 1.00 73.31 374 ALA A N 1
ATOM 2835 C CA . ALA A 1 374 ? -1.120 9.023 -28.582 1.00 73.31 374 ALA A CA 1
ATOM 2836 C C . ALA A 1 374 ? -1.125 10.551 -28.747 1.00 73.31 374 ALA A C 1
ATOM 2838 O O . ALA A 1 374 ? -2.162 11.207 -28.610 1.00 73.31 374 ALA A O 1
ATOM 2839 N N . PHE A 1 375 ? 0.028 11.151 -29.060 1.00 68.00 375 PHE A N 1
ATOM 2840 C CA . PHE A 1 375 ? 0.179 12.603 -29.203 1.00 68.00 375 PHE A CA 1
ATOM 2841 C C . PHE A 1 375 ? -0.601 13.166 -30.394 1.00 68.00 375 PHE A C 1
ATOM 2843 O O . PHE A 1 375 ? -1.078 14.303 -30.333 1.00 68.00 375 PHE A O 1
ATOM 2850 N N . THR A 1 376 ? -0.731 12.397 -31.480 1.00 70.50 376 THR A N 1
ATOM 2851 C CA . THR A 1 376 ? -1.475 12.799 -32.686 1.00 70.50 376 THR A CA 1
ATOM 2852 C C . THR A 1 376 ? -2.953 13.026 -32.400 1.00 70.50 376 THR A C 1
ATOM 2854 O O . THR A 1 376 ? -3.505 14.034 -32.850 1.00 70.50 376 THR A O 1
ATOM 2857 N N . ASP A 1 377 ? -3.551 12.137 -31.612 1.00 72.00 377 ASP A N 1
ATOM 2858 C CA . ASP A 1 377 ? -4.982 12.142 -31.306 1.00 72.00 377 ASP A CA 1
ATOM 2859 C C . ASP A 1 377 ? -5.306 12.796 -29.954 1.00 72.00 377 ASP A C 1
ATOM 2861 O O . ASP A 1 377 ? -6.450 13.177 -29.708 1.00 72.00 377 ASP A O 1
ATOM 2865 N N . GLN A 1 378 ? -4.290 13.028 -29.114 1.00 75.00 378 GLN A N 1
ATOM 2866 C CA . GLN A 1 378 ? -4.428 13.474 -27.723 1.00 75.00 378 GLN A CA 1
ATOM 2867 C C . GLN A 1 378 ? -5.290 1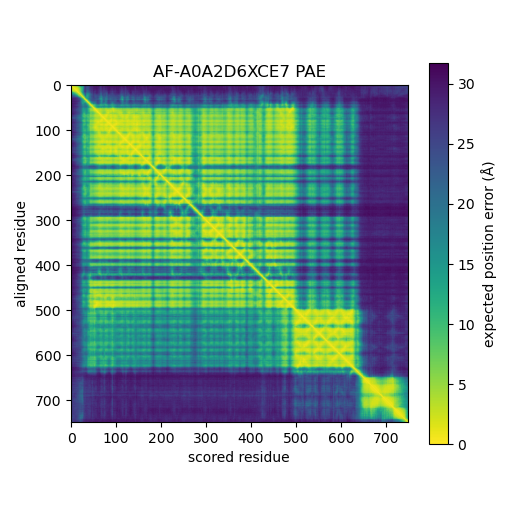2.515 -26.899 1.00 75.00 378 GLN A C 1
ATOM 2869 O O . GLN A 1 378 ? -6.204 12.935 -26.181 1.00 75.00 378 GLN A O 1
ATOM 2874 N N . GLU A 1 379 ? -5.004 11.221 -27.020 1.00 77.25 379 GLU A N 1
ATOM 2875 C CA . GLU A 1 379 ? -5.749 10.149 -26.363 1.00 77.25 379 GLU A CA 1
ATOM 2876 C C . GLU A 1 379 ? -4.822 9.311 -25.484 1.00 77.25 379 GLU A C 1
ATOM 2878 O O . GLU A 1 379 ? -3.662 9.075 -25.821 1.00 77.25 379 GLU A O 1
ATOM 2883 N N . ILE A 1 380 ? -5.344 8.870 -24.342 1.00 77.38 380 ILE A N 1
ATOM 2884 C CA . ILE A 1 380 ? -4.742 7.786 -23.567 1.00 77.38 380 ILE A CA 1
ATOM 2885 C C . ILE A 1 380 ? -5.260 6.483 -24.154 1.00 77.38 380 ILE A C 1
ATOM 2887 O O . ILE A 1 380 ? -6.462 6.359 -24.409 1.00 77.38 380 ILE A O 1
ATOM 2891 N N . ASP A 1 381 ? -4.354 5.535 -24.333 1.00 79.44 381 ASP A N 1
ATOM 2892 C CA . ASP A 1 381 ? -4.648 4.221 -24.872 1.00 79.44 381 ASP A CA 1
ATOM 2893 C C . ASP A 1 381 ? -4.252 3.144 -23.860 1.00 79.44 381 ASP A C 1
ATOM 2895 O O . ASP A 1 381 ? -3.142 3.151 -23.344 1.00 79.44 381 ASP A O 1
ATOM 2899 N N . LEU A 1 382 ? -5.151 2.222 -23.550 1.00 82.12 382 LEU A N 1
ATOM 2900 C CA . LEU A 1 382 ? -4.863 1.047 -22.744 1.00 82.12 382 LEU A CA 1
ATOM 2901 C C . LEU A 1 382 ? -4.894 -0.184 -23.644 1.00 82.12 382 LEU A C 1
ATOM 2903 O O . LEU A 1 382 ? -5.956 -0.618 -24.094 1.00 82.12 382 LEU A O 1
ATOM 2907 N N . VAL A 1 383 ? -3.728 -0.789 -23.836 1.00 83.25 383 VAL A N 1
ATOM 2908 C CA . VAL A 1 383 ? -3.576 -2.035 -24.584 1.00 83.25 383 VAL A CA 1
ATOM 2909 C C . VAL A 1 383 ? -3.523 -3.187 -23.594 1.00 83.25 383 VAL A C 1
ATOM 2911 O O . VAL A 1 383 ? -2.578 -3.281 -22.813 1.00 83.25 383 VAL A O 1
ATOM 2914 N N . CYS A 1 384 ? -4.509 -4.079 -23.649 1.00 84.31 384 CYS A N 1
ATOM 2915 C CA . CYS A 1 384 ? -4.595 -5.253 -22.780 1.00 84.31 384 CYS A CA 1
ATOM 2916 C C . CYS A 1 384 ? -4.533 -6.561 -23.570 1.00 84.31 384 CYS A C 1
ATOM 2918 O O . CYS A 1 384 ? -5.044 -6.634 -24.691 1.00 84.31 384 CYS A O 1
ATOM 2920 N N . GLY A 1 385 ? -3.962 -7.601 -22.962 1.00 85.19 385 GLY A N 1
ATOM 2921 C CA . GLY A 1 385 ? -3.960 -8.980 -23.448 1.00 85.19 385 GLY A CA 1
ATOM 2922 C C . GLY A 1 385 ? -4.444 -9.975 -22.387 1.00 85.19 385 GLY A C 1
ATOM 2923 O O . GLY A 1 385 ? -4.309 -9.719 -21.192 1.00 85.19 385 GLY A O 1
ATOM 2924 N N . THR A 1 386 ? -5.010 -11.106 -22.824 1.00 82.88 386 THR A N 1
ATOM 2925 C CA . THR A 1 386 ? -5.543 -12.165 -21.940 1.00 82.88 386 THR A CA 1
ATOM 2926 C C . THR A 1 386 ? -5.240 -13.581 -22.449 1.00 82.88 386 THR A C 1
ATOM 2928 O O . THR A 1 386 ? -5.039 -13.795 -23.650 1.00 82.88 386 THR A O 1
ATOM 2931 N N . GLU A 1 387 ? -5.227 -14.573 -21.546 1.00 73.88 387 GLU A N 1
ATOM 2932 C CA . GLU A 1 387 ? -5.098 -15.994 -21.910 1.00 73.88 387 GLU A CA 1
ATOM 2933 C C . GLU A 1 387 ? -6.353 -16.521 -22.630 1.00 73.88 387 GLU A C 1
ATOM 2935 O O . GLU A 1 387 ? -6.218 -17.424 -23.462 1.00 73.88 387 GLU A O 1
ATOM 2940 N N . ASP A 1 388 ? -7.560 -16.002 -22.349 1.00 64.06 388 ASP A N 1
ATOM 2941 C CA . ASP A 1 388 ? -8.807 -16.702 -22.693 1.00 64.06 388 ASP A CA 1
ATOM 2942 C C . ASP A 1 388 ? -8.997 -16.929 -24.203 1.00 64.06 388 ASP A C 1
ATOM 2944 O O . ASP A 1 388 ? -9.460 -16.081 -24.967 1.00 64.06 388 ASP A O 1
ATOM 2948 N N . ARG A 1 389 ? -8.681 -18.154 -24.641 1.00 54.19 389 ARG A N 1
ATOM 2949 C CA . ARG A 1 389 ? -8.808 -18.626 -26.029 1.00 54.19 389 ARG A CA 1
ATOM 2950 C C . ARG A 1 389 ? -10.233 -19.059 -26.368 1.00 54.19 389 ARG A C 1
ATOM 2952 O O . ARG A 1 389 ? -10.438 -20.024 -27.119 1.00 54.19 389 ARG A O 1
ATOM 2959 N N . GLY A 1 390 ? -11.239 -18.375 -25.831 1.00 56.12 390 GLY A N 1
ATOM 2960 C CA . GLY A 1 390 ? -12.602 -18.492 -26.325 1.00 56.12 390 GLY A CA 1
ATOM 2961 C C . GLY A 1 390 ? -12.623 -18.177 -27.824 1.00 56.12 390 GLY A C 1
ATOM 2962 O O . GLY A 1 390 ? -12.170 -17.121 -28.244 1.00 56.12 390 GLY A O 1
ATOM 2963 N N . PHE A 1 391 ? -13.159 -19.081 -28.655 1.00 50.72 391 PHE A N 1
ATOM 2964 C CA . PHE A 1 391 ? -13.108 -19.054 -30.136 1.00 50.72 391 PHE A CA 1
ATOM 2965 C C . PHE A 1 391 ? -13.719 -17.792 -30.810 1.00 50.72 391 PHE A C 1
ATOM 2967 O O . PHE A 1 391 ? -13.864 -17.756 -32.031 1.00 50.72 391 PHE A O 1
ATOM 2974 N N . LEU A 1 392 ? -14.148 -16.786 -30.039 1.00 52.44 392 LEU A N 1
ATOM 2975 C CA . LEU A 1 392 ? -14.877 -15.597 -30.487 1.00 52.44 392 LEU A CA 1
ATOM 2976 C C . LEU A 1 392 ? -14.504 -14.287 -29.759 1.00 52.44 392 LEU A C 1
ATOM 2978 O O . LEU A 1 392 ? -15.050 -13.256 -30.147 1.00 52.44 392 LEU A O 1
ATOM 2982 N N . ILE A 1 393 ? -13.636 -14.295 -28.739 1.00 54.38 393 ILE A N 1
ATOM 2983 C CA . ILE A 1 393 ? -13.243 -13.072 -28.013 1.00 54.38 393 ILE A CA 1
ATOM 2984 C C . ILE A 1 393 ? -11.850 -12.650 -28.509 1.00 54.38 393 ILE A C 1
ATOM 2986 O O . ILE A 1 393 ? -10.980 -13.516 -28.625 1.00 54.38 393 ILE A O 1
ATOM 2990 N N . PRO A 1 394 ? -11.628 -11.372 -28.873 1.00 56.19 394 PRO A N 1
ATOM 2991 C CA . PRO A 1 394 ? -10.286 -10.874 -29.153 1.00 56.19 394 PRO A CA 1
ATOM 2992 C C . PRO A 1 394 ? -9.382 -11.137 -27.947 1.00 56.19 394 PRO A C 1
ATOM 2994 O O . PRO A 1 394 ? -9.744 -10.782 -26.832 1.00 56.19 394 PRO A O 1
ATOM 2997 N N . GLN A 1 395 ? -8.199 -11.709 -28.169 1.00 68.75 395 GLN A N 1
ATOM 2998 C CA . GLN A 1 395 ? -7.192 -11.886 -27.110 1.00 68.75 395 GLN A CA 1
ATOM 2999 C C . GLN A 1 395 ? -6.600 -10.548 -26.645 1.00 68.75 395 GLN A C 1
ATOM 3001 O O . GLN A 1 395 ? -5.792 -10.516 -25.723 1.00 68.75 395 GLN A O 1
ATOM 3006 N N . THR A 1 396 ? -6.958 -9.464 -27.339 1.00 72.56 396 THR A N 1
ATOM 3007 C CA . THR A 1 396 ? -6.388 -8.131 -27.210 1.00 72.56 396 THR A CA 1
ATOM 3008 C C . THR A 1 396 ? -7.477 -7.081 -27.385 1.00 72.56 396 THR A C 1
ATOM 3010 O O . THR A 1 396 ? -8.224 -7.147 -28.369 1.00 72.56 396 THR A O 1
ATOM 3013 N N . SER A 1 397 ? -7.516 -6.089 -26.504 1.00 73.81 397 SER A N 1
ATOM 3014 C CA . SER A 1 397 ? -8.392 -4.919 -26.619 1.00 73.81 397 SER A CA 1
ATOM 3015 C C . SER A 1 397 ? -7.585 -3.641 -26.433 1.00 73.81 397 SER A C 1
ATOM 3017 O O . SER A 1 397 ? -6.635 -3.609 -25.656 1.00 73.81 397 SER A O 1
ATOM 3019 N N . GLU A 1 398 ? -7.988 -2.611 -27.169 1.00 77.75 398 GLU A N 1
ATOM 3020 C CA . GLU A 1 398 ? -7.502 -1.235 -27.069 1.00 77.75 398 GLU A CA 1
ATOM 3021 C C . GLU A 1 398 ? -8.635 -0.410 -26.461 1.00 77.75 398 GLU A C 1
ATOM 3023 O O . GLU A 1 398 ? -9.738 -0.422 -27.021 1.00 77.75 398 GLU A O 1
ATOM 3028 N N . PHE A 1 399 ? -8.395 0.248 -25.325 1.00 79.06 399 PHE A N 1
ATOM 3029 C CA . PHE A 1 399 ? -9.369 1.122 -24.671 1.00 79.06 399 PHE A CA 1
ATOM 3030 C C . PHE A 1 399 ? -8.900 2.568 -24.703 1.00 79.06 399 PHE A C 1
ATOM 3032 O O . PHE A 1 399 ? -7.785 2.865 -24.289 1.00 79.06 399 PHE A O 1
ATOM 3039 N N . LYS A 1 400 ? -9.767 3.482 -25.145 1.00 81.62 400 LYS A N 1
ATOM 3040 C CA . LYS A 1 400 ? -9.369 4.875 -25.397 1.00 81.62 400 LYS A CA 1
ATOM 3041 C C . LYS A 1 400 ? -10.034 5.866 -24.456 1.00 81.62 400 LYS A C 1
ATOM 3043 O O . LYS A 1 400 ? -11.184 5.681 -24.049 1.00 81.62 400 LYS A O 1
ATOM 3048 N N . PHE A 1 401 ? -9.328 6.959 -24.170 1.00 80.19 401 PHE A N 1
ATOM 3049 C CA . PHE A 1 401 ? -9.881 8.144 -23.517 1.00 80.19 401 PHE A CA 1
ATOM 3050 C C . PHE A 1 401 ? -9.383 9.440 -24.172 1.00 80.19 401 PHE A C 1
ATOM 3052 O O . PHE A 1 401 ? -8.176 9.698 -24.161 1.00 80.19 401 PHE A O 1
ATOM 3059 N N . PRO A 1 402 ? -10.278 10.310 -24.675 1.00 75.69 402 PRO A N 1
ATOM 3060 C CA . PRO A 1 402 ? -9.879 11.598 -25.224 1.00 75.69 402 PRO A CA 1
ATOM 3061 C C . PRO A 1 402 ? -9.473 12.583 -24.119 1.00 75.69 402 PRO A C 1
ATOM 3063 O O . PRO A 1 402 ? -10.270 12.927 -23.245 1.00 75.69 402 PRO A O 1
ATOM 3066 N N . VAL A 1 403 ? -8.257 13.127 -24.207 1.00 70.69 403 VAL A N 1
ATOM 3067 C CA . VAL A 1 403 ? -7.700 14.111 -23.251 1.00 70.69 403 VAL A CA 1
ATOM 3068 C C . VAL A 1 403 ? -7.952 15.561 -23.707 1.00 70.69 403 VAL A C 1
ATOM 3070 O O . VAL A 1 403 ? -7.507 16.517 -23.070 1.00 70.69 403 VAL A O 1
ATOM 3073 N N . ALA A 1 404 ? -8.690 15.748 -24.810 1.00 58.47 404 ALA A N 1
ATOM 3074 C CA . ALA A 1 404 ? -8.862 17.009 -25.534 1.00 58.47 404 ALA A CA 1
ATOM 3075 C C . ALA A 1 404 ? -9.022 18.250 -24.622 1.00 58.47 404 ALA A C 1
ATOM 3077 O O . ALA A 1 404 ? -10.085 18.498 -24.045 1.00 58.47 404 ALA A O 1
ATOM 3078 N N . ASN A 1 405 ? -7.983 19.096 -24.608 1.00 51.00 405 ASN A N 1
ATOM 3079 C CA . ASN A 1 405 ? -7.843 20.372 -23.877 1.00 51.00 405 ASN A CA 1
ATOM 3080 C C . ASN A 1 405 ? -7.506 20.310 -22.378 1.00 51.00 405 ASN A C 1
ATOM 3082 O O . ASN A 1 405 ? -7.581 21.359 -21.734 1.00 51.00 405 ASN A O 1
ATOM 3086 N N . LEU A 1 406 ? -7.164 19.153 -21.807 1.00 51.34 406 LEU A N 1
ATOM 3087 C CA . LEU A 1 406 ? -6.988 19.074 -20.356 1.00 51.34 406 LEU A CA 1
ATOM 3088 C C . LEU A 1 406 ? -5.598 19.514 -19.871 1.00 51.34 406 LEU A C 1
ATOM 3090 O O . LEU A 1 406 ? -5.593 20.305 -18.940 1.00 51.34 406 LEU A O 1
ATOM 3094 N N . PHE A 1 407 ? -4.468 19.157 -20.500 1.00 46.38 407 PHE A N 1
ATOM 3095 C CA . PHE A 1 407 ? -3.123 19.596 -20.056 1.00 46.38 407 PHE A CA 1
ATOM 3096 C C . PHE A 1 407 ? -2.032 19.469 -21.148 1.00 46.38 407 PHE A C 1
ATOM 3098 O O . PHE A 1 407 ? -2.265 18.864 -22.195 1.00 46.38 407 PHE A O 1
ATOM 3105 N N . ASN A 1 408 ? -0.863 20.105 -20.947 1.00 44.16 408 ASN A N 1
ATOM 3106 C CA . ASN A 1 408 ? 0.240 20.183 -21.920 1.00 44.16 408 ASN A CA 1
ATOM 3107 C C . ASN A 1 408 ? 1.352 19.164 -21.622 1.00 44.16 408 ASN A C 1
ATOM 3109 O O . ASN A 1 408 ? 2.365 19.498 -21.023 1.00 44.16 408 ASN A O 1
ATOM 3113 N N . ILE A 1 409 ? 1.207 17.956 -22.157 1.00 42.06 409 ILE A N 1
ATOM 3114 C CA . ILE A 1 409 ? 2.175 16.853 -22.013 1.00 42.06 409 ILE A CA 1
ATOM 3115 C C . ILE A 1 409 ? 3.549 17.174 -22.643 1.00 42.06 409 ILE A C 1
ATOM 3117 O O . ILE A 1 409 ? 4.539 16.505 -22.373 1.00 42.06 409 ILE A O 1
ATOM 3121 N N . SER A 1 410 ? 3.665 18.215 -23.480 1.00 36.38 410 SER A N 1
ATOM 3122 C CA . SER A 1 410 ? 4.869 18.461 -24.283 1.00 36.38 410 SER A CA 1
ATOM 3123 C C . SER A 1 410 ? 6.052 19.100 -23.534 1.00 36.38 410 SER A C 1
ATOM 3125 O O . SER A 1 410 ? 7.045 19.416 -24.193 1.00 36.38 410 SER A O 1
ATOM 3127 N N . THR A 1 411 ? 5.952 19.395 -22.231 1.00 40.38 411 THR A N 1
ATOM 3128 C CA . THR A 1 411 ? 7.011 20.105 -21.478 1.00 40.38 411 THR A CA 1
ATOM 3129 C C . THR A 1 411 ? 7.563 19.382 -20.251 1.00 40.38 411 THR A C 1
ATOM 3131 O O . THR A 1 411 ? 8.692 19.696 -19.886 1.00 40.38 411 THR A O 1
ATOM 3134 N N . ASP A 1 412 ? 6.855 18.400 -19.682 1.00 46.53 412 ASP A N 1
ATOM 3135 C CA . ASP A 1 412 ? 7.176 17.840 -18.349 1.00 46.53 412 ASP A CA 1
ATOM 3136 C C . ASP A 1 412 ? 7.425 16.317 -18.343 1.00 46.53 412 ASP A C 1
ATOM 3138 O O . ASP A 1 412 ? 7.549 15.674 -17.302 1.00 46.53 412 ASP A O 1
ATOM 3142 N N . ILE A 1 413 ? 7.636 15.755 -19.540 1.00 46.34 413 ILE A N 1
ATOM 3143 C CA . ILE A 1 413 ? 7.980 14.346 -19.797 1.00 46.34 413 ILE A CA 1
ATOM 3144 C C . ILE A 1 413 ? 9.150 13.871 -18.910 1.00 46.34 413 ILE A C 1
ATOM 3146 O O . ILE A 1 413 ? 9.224 12.707 -18.533 1.00 46.34 413 ILE A O 1
ATOM 3150 N N . ASP A 1 414 ? 10.083 14.720 -18.507 1.00 52.25 414 ASP A N 1
ATOM 3151 C CA . ASP A 1 414 ? 11.357 14.196 -18.024 1.00 52.25 414 ASP A CA 1
ATOM 3152 C C . ASP A 1 414 ? 11.337 13.529 -16.636 1.00 52.25 414 ASP A C 1
ATOM 3154 O O . ASP A 1 414 ? 12.326 12.860 -16.332 1.00 52.25 414 ASP A O 1
ATOM 3158 N N . LYS A 1 415 ? 10.303 13.670 -15.775 1.00 52.03 415 LYS A N 1
ATOM 3159 C CA . LYS A 1 415 ? 10.494 13.275 -14.355 1.00 52.03 415 LYS A CA 1
ATOM 3160 C C . LYS A 1 415 ? 9.391 12.528 -13.591 1.00 52.03 415 LYS A C 1
ATOM 3162 O O . LYS A 1 415 ? 9.776 11.899 -12.607 1.00 52.03 415 LYS A O 1
ATOM 3167 N N . LYS A 1 416 ? 8.088 12.579 -13.928 1.00 51.62 416 LYS A N 1
ATOM 3168 C CA . LYS A 1 416 ? 7.050 12.135 -12.952 1.00 51.62 416 LYS A CA 1
ATOM 3169 C C . LYS A 1 416 ? 5.794 11.434 -13.501 1.00 51.62 416 LYS A C 1
ATOM 3171 O O . LYS A 1 416 ? 5.297 10.519 -12.858 1.00 51.62 416 LYS A O 1
ATOM 3176 N N . ASP A 1 417 ? 5.315 11.745 -14.700 1.00 49.91 417 ASP A N 1
ATOM 3177 C CA . ASP A 1 417 ? 3.888 11.521 -15.023 1.00 49.91 417 ASP A CA 1
ATOM 3178 C C . ASP A 1 417 ? 3.463 10.129 -15.557 1.00 49.91 417 ASP A C 1
ATOM 3180 O O . ASP A 1 417 ? 2.353 9.996 -16.069 1.00 49.91 417 ASP A O 1
ATOM 3184 N N . ASN A 1 418 ? 4.288 9.072 -15.468 1.00 51.44 418 ASN A N 1
ATOM 3185 C CA . ASN A 1 418 ? 3.992 7.786 -16.152 1.00 51.44 418 ASN A CA 1
ATOM 3186 C C . ASN A 1 418 ? 3.702 6.597 -15.239 1.00 51.44 418 ASN A C 1
ATOM 3188 O O . ASN A 1 418 ? 3.738 5.456 -15.718 1.00 51.44 418 ASN A O 1
ATOM 3192 N N . ILE A 1 419 ? 3.453 6.809 -13.945 1.00 57.62 419 ILE A N 1
ATOM 3193 C CA . ILE A 1 419 ? 2.985 5.682 -13.142 1.00 57.62 419 ILE A CA 1
ATOM 3194 C C . ILE A 1 419 ? 1.540 5.416 -13.487 1.00 57.62 419 ILE A C 1
ATOM 3196 O O . ILE A 1 419 ? 0.676 6.290 -13.404 1.00 57.62 419 ILE A O 1
ATOM 3200 N N . VAL A 1 420 ? 1.320 4.165 -13.847 1.00 57.47 420 VAL A N 1
ATOM 3201 C CA . VAL A 1 420 ? 0.005 3.591 -13.986 1.00 57.47 420 VAL A CA 1
ATOM 3202 C C . VAL A 1 420 ? 0.052 2.253 -13.287 1.00 57.47 420 VAL A C 1
ATOM 3204 O O . VAL A 1 420 ? 0.963 1.457 -13.530 1.00 57.47 420 VAL A O 1
ATOM 3207 N N . HIS A 1 421 ? -0.908 2.024 -12.411 1.00 61.72 421 HIS A N 1
ATOM 3208 C CA . HIS A 1 421 ? -1.091 0.747 -11.745 1.00 61.72 421 HIS A CA 1
ATOM 3209 C C . HIS A 1 421 ? -2.584 0.464 -11.644 1.00 61.72 421 HIS A C 1
ATOM 3211 O O . HIS A 1 421 ? -3.403 1.380 -11.520 1.00 61.72 421 HIS A O 1
ATOM 3217 N N . ALA A 1 422 ? -2.927 -0.818 -11.733 1.00 54.19 422 ALA A N 1
ATOM 3218 C CA . ALA A 1 422 ? -4.255 -1.255 -11.359 1.00 54.19 422 ALA A CA 1
ATOM 3219 C C . ALA A 1 422 ? -4.382 -1.236 -9.836 1.00 54.19 422 ALA A C 1
ATOM 3221 O O . ALA A 1 422 ? -3.420 -1.538 -9.125 1.00 54.19 422 ALA A O 1
ATOM 3222 N N . VAL A 1 423 ? -5.567 -0.885 -9.361 1.00 51.88 423 VAL A N 1
ATOM 3223 C CA . VAL A 1 423 ? -5.896 -0.878 -7.938 1.00 51.88 423 VAL A CA 1
ATOM 3224 C C . VAL A 1 423 ? -6.492 -2.226 -7.591 1.00 51.88 423 VAL A C 1
ATOM 3226 O O . VAL A 1 423 ? -7.415 -2.676 -8.265 1.00 51.88 423 VAL A O 1
ATOM 3229 N N . GLN A 1 424 ? -5.948 -2.883 -6.569 1.00 51.75 424 GLN A N 1
ATOM 3230 C CA . GLN A 1 424 ? -6.559 -4.084 -6.018 1.00 51.75 424 GLN A CA 1
ATOM 3231 C C . GLN A 1 424 ? -7.588 -3.679 -4.972 1.00 51.75 424 GLN A C 1
ATOM 3233 O O . GLN A 1 424 ? -7.239 -3.084 -3.956 1.00 51.75 424 GLN A O 1
ATOM 3238 N N . HIS A 1 425 ? -8.844 -4.065 -5.184 1.00 46.62 425 HIS A N 1
ATOM 3239 C CA . HIS A 1 425 ? -9.861 -3.900 -4.160 1.00 46.62 425 HIS A CA 1
ATOM 3240 C C . HIS A 1 425 ? -9.737 -5.016 -3.114 1.00 46.62 425 HIS A C 1
ATOM 3242 O O . HIS A 1 425 ? -10.246 -6.120 -3.308 1.00 46.62 425 HIS A O 1
ATOM 3248 N N . SER A 1 426 ? -9.073 -4.723 -1.992 1.00 41.16 426 SER A N 1
ATOM 3249 C CA . SER A 1 426 ? -9.056 -5.499 -0.738 1.00 41.16 426 SER A CA 1
ATOM 3250 C C . SER A 1 426 ? -8.163 -6.745 -0.634 1.00 41.16 426 SER A C 1
ATOM 3252 O O . SER A 1 426 ? -7.993 -7.537 -1.563 1.00 41.16 426 SER A O 1
ATOM 3254 N N . ASN A 1 427 ? -7.689 -6.960 0.601 1.00 37.94 427 ASN A N 1
ATOM 3255 C CA . ASN A 1 427 ? -7.249 -8.248 1.158 1.00 37.94 427 ASN A CA 1
ATOM 3256 C C . ASN A 1 427 ? -8.411 -9.160 1.583 1.00 37.94 427 ASN A C 1
ATOM 3258 O O . ASN A 1 427 ? -8.220 -10.338 1.903 1.00 37.94 427 ASN A O 1
ATOM 3262 N N . ALA A 1 428 ? -9.626 -8.617 1.641 1.00 34.69 428 ALA A N 1
ATOM 3263 C CA . ALA A 1 428 ? -10.774 -9.266 2.236 1.00 34.69 428 ALA A CA 1
ATOM 3264 C C . ALA A 1 428 ? -11.717 -9.813 1.156 1.00 34.69 428 ALA A C 1
ATOM 3266 O O . ALA A 1 428 ? -12.621 -9.135 0.688 1.00 34.69 428 ALA A O 1
ATOM 3267 N N . LEU A 1 429 ? -11.575 -11.126 0.937 1.00 35.19 429 LEU A N 1
ATOM 3268 C CA . LEU A 1 429 ? -12.605 -12.091 0.523 1.00 35.19 429 LEU A CA 1
ATOM 3269 C C . LEU A 1 429 ? -12.540 -12.600 -0.930 1.00 35.19 429 LEU A C 1
ATOM 3271 O O . LEU A 1 429 ? -13.028 -12.007 -1.883 1.00 35.19 429 LEU A O 1
ATOM 3275 N N . THR A 1 430 ? -12.166 -13.884 -0.998 1.00 37.34 430 THR A N 1
ATOM 3276 C CA . THR A 1 430 ? -12.310 -14.842 -2.108 1.00 37.34 430 THR A CA 1
ATOM 3277 C C . THR A 1 430 ? -11.264 -14.727 -3.216 1.00 37.34 430 THR A C 1
ATOM 3279 O O . THR A 1 430 ? -10.615 -13.712 -3.372 1.00 37.34 430 THR A O 1
ATOM 3282 N N . ASN A 1 431 ? -11.037 -15.830 -3.934 1.00 42.41 431 ASN A N 1
ATOM 3283 C CA . ASN A 1 431 ? -9.966 -16.050 -4.918 1.00 42.41 431 ASN A CA 1
ATOM 3284 C C . ASN A 1 431 ? -10.034 -15.149 -6.180 1.00 42.41 431 ASN A C 1
ATOM 3286 O O . ASN A 1 431 ? -9.754 -15.625 -7.279 1.00 42.41 431 ASN A O 1
ATOM 3290 N N . LEU A 1 432 ? -10.479 -13.901 -6.064 1.00 45.53 432 LEU A N 1
ATOM 3291 C CA . LEU A 1 432 ? -10.669 -12.959 -7.155 1.00 45.53 432 LEU A CA 1
ATOM 3292 C C . LEU A 1 432 ? -9.968 -11.655 -6.769 1.00 45.53 432 LEU A C 1
ATOM 3294 O O . LEU A 1 432 ? -10.465 -10.916 -5.930 1.00 45.53 432 LEU A O 1
ATOM 3298 N N . GLN A 1 433 ? -8.807 -11.395 -7.374 1.00 54.94 433 GLN A N 1
ATOM 3299 C CA . GLN A 1 433 ? -8.217 -10.059 -7.365 1.00 54.94 433 GLN A CA 1
ATOM 3300 C C . GLN A 1 433 ? -9.148 -9.153 -8.175 1.00 54.94 433 GLN A C 1
ATOM 3302 O O . GLN A 1 433 ? -9.344 -9.378 -9.373 1.00 54.94 433 GLN A O 1
ATOM 3307 N N . ASP A 1 434 ? -9.767 -8.172 -7.528 1.00 58.72 434 ASP A N 1
ATOM 3308 C CA . ASP A 1 434 ? -10.570 -7.177 -8.225 1.00 58.72 434 ASP A CA 1
ATOM 3309 C C . ASP A 1 434 ? -9.643 -6.033 -8.653 1.00 58.72 434 ASP A C 1
ATOM 3311 O O . ASP A 1 434 ? -9.298 -5.168 -7.859 1.00 58.72 434 ASP A O 1
ATOM 3315 N N . LEU A 1 435 ? -9.153 -6.121 -9.893 1.00 70.69 435 LEU A N 1
ATOM 3316 C CA . LEU A 1 435 ? -8.233 -5.170 -10.530 1.00 70.69 435 LEU A CA 1
ATOM 3317 C C . LEU A 1 435 ? -8.950 -4.410 -11.654 1.00 70.69 435 LEU A C 1
ATOM 3319 O O . LEU A 1 435 ? -8.504 -4.417 -12.803 1.00 70.69 435 LEU A O 1
ATOM 3323 N N . ASN A 1 436 ? -10.129 -3.861 -11.373 1.00 73.12 436 ASN A N 1
ATOM 3324 C CA . ASN A 1 436 ? -10.994 -3.258 -12.393 1.00 73.12 436 ASN A CA 1
ATOM 3325 C C . ASN A 1 436 ? -10.786 -1.731 -12.553 1.00 73.12 436 ASN A C 1
ATOM 3327 O O . ASN A 1 436 ? -11.313 -1.133 -13.500 1.00 73.12 436 ASN A O 1
ATOM 3331 N N . GLU A 1 437 ? -9.995 -1.119 -11.668 1.00 77.69 437 GLU A N 1
ATOM 3332 C CA . GLU A 1 437 ? -9.651 0.303 -11.654 1.00 77.69 437 GLU A CA 1
ATOM 3333 C C . GLU A 1 437 ? -8.161 0.528 -11.960 1.00 77.69 437 GLU A C 1
ATOM 3335 O O . GLU A 1 437 ? -7.302 -0.284 -11.622 1.00 77.69 437 GLU A O 1
ATOM 3340 N N . ILE A 1 438 ? -7.853 1.650 -12.612 1.00 79.25 438 ILE A N 1
ATOM 3341 C CA . ILE A 1 438 ? -6.506 2.108 -12.960 1.00 79.25 438 ILE A CA 1
ATOM 3342 C C . ILE A 1 438 ? -6.306 3.515 -12.411 1.00 79.25 438 ILE A C 1
ATOM 3344 O O . ILE A 1 438 ? -7.058 4.427 -12.766 1.00 79.25 438 ILE A O 1
ATOM 3348 N N . ILE A 1 439 ? -5.242 3.719 -11.642 1.00 78.50 439 ILE A N 1
ATOM 3349 C CA . ILE A 1 439 ? -4.759 5.050 -11.267 1.00 78.50 439 ILE A CA 1
ATOM 3350 C C . ILE A 1 439 ? -3.730 5.511 -12.297 1.00 78.50 439 ILE A C 1
ATOM 3352 O O . ILE A 1 439 ? -2.854 4.757 -12.719 1.00 78.50 439 ILE A O 1
ATOM 3356 N N . SER A 1 440 ? -3.825 6.775 -12.693 1.00 77.06 440 SER A N 1
ATOM 3357 C CA . SER A 1 440 ? -2.825 7.466 -13.508 1.00 77.06 440 SER A CA 1
ATOM 3358 C C . SER A 1 440 ? -2.749 8.937 -13.103 1.00 77.06 440 SER A C 1
ATOM 3360 O O . SER A 1 440 ? -3.603 9.425 -12.362 1.00 77.06 440 SER A O 1
ATOM 3362 N N . ALA A 1 441 ? -1.812 9.694 -13.674 1.00 74.56 441 ALA A N 1
ATOM 3363 C CA . ALA A 1 441 ? -1.741 11.147 -13.488 1.00 74.56 441 ALA A CA 1
ATOM 3364 C C . ALA A 1 441 ? -3.070 11.880 -13.792 1.00 74.56 441 ALA A C 1
ATOM 3366 O O . ALA A 1 441 ? -3.382 12.920 -13.209 1.00 74.56 441 ALA A O 1
ATOM 3367 N N . TYR A 1 442 ? -3.904 11.312 -14.668 1.00 73.88 442 TYR A N 1
ATOM 3368 C CA . TYR A 1 442 ? -5.169 11.904 -15.109 1.00 73.88 442 TYR A CA 1
ATOM 3369 C C . TYR A 1 442 ? -6.347 11.651 -14.154 1.00 73.88 442 TYR A C 1
ATOM 3371 O O . TYR A 1 442 ? -7.440 12.198 -14.358 1.00 73.88 442 TYR A O 1
ATOM 3379 N N . GLY A 1 443 ? -6.133 10.846 -13.114 1.00 79.69 443 GLY A N 1
ATOM 3380 C CA . GLY A 1 443 ? -7.157 10.370 -12.194 1.00 79.69 443 GLY A CA 1
ATOM 3381 C C . GLY A 1 443 ? -7.359 8.865 -12.304 1.00 79.69 443 GLY A C 1
ATOM 3382 O O . GLY A 1 443 ? -6.465 8.135 -12.738 1.00 79.69 443 GLY A O 1
ATOM 3383 N N . ILE A 1 444 ? -8.549 8.422 -11.908 1.00 82.19 444 ILE A N 1
ATOM 3384 C CA . ILE A 1 444 ? -8.883 7.002 -11.817 1.00 82.19 444 ILE A CA 1
ATOM 3385 C C . ILE A 1 444 ? -9.856 6.640 -12.926 1.00 82.19 444 ILE A C 1
ATOM 3387 O O . ILE A 1 444 ? -10.836 7.355 -13.181 1.00 82.19 444 ILE A O 1
ATOM 3391 N N . PHE A 1 445 ? -9.571 5.525 -13.579 1.00 83.06 445 PHE A N 1
ATOM 3392 C CA . PHE A 1 445 ? -10.319 4.995 -14.704 1.00 83.06 445 PHE A CA 1
ATOM 3393 C C . PHE A 1 445 ? -10.785 3.581 -14.398 1.00 83.06 445 PHE A C 1
ATOM 3395 O O . PHE A 1 445 ? -10.093 2.826 -13.733 1.00 83.06 445 PHE A O 1
ATOM 3402 N N . THR A 1 446 ? -11.928 3.207 -14.949 1.00 84.81 446 THR A N 1
ATOM 3403 C CA . THR A 1 446 ? -12.357 1.815 -15.079 1.00 84.81 446 THR A CA 1
ATOM 3404 C C . THR A 1 446 ? -12.621 1.515 -16.551 1.00 84.81 446 THR A C 1
ATOM 3406 O O . THR A 1 446 ? -12.710 2.427 -17.377 1.00 84.81 446 THR A O 1
ATOM 3409 N N . VAL A 1 447 ? -12.728 0.246 -16.914 1.00 82.31 447 VAL A N 1
ATOM 3410 C CA . VAL A 1 447 ? -12.964 -0.180 -18.297 1.00 82.31 447 VAL A CA 1
ATOM 3411 C C . VAL A 1 447 ? -14.468 -0.321 -18.564 1.00 82.31 447 VAL A C 1
ATOM 3413 O O . VAL A 1 447 ? -15.180 -0.978 -17.804 1.00 82.31 447 VAL A O 1
ATOM 3416 N N . ASP A 1 448 ? -14.979 0.254 -19.665 1.00 80.44 448 ASP A N 1
ATOM 3417 C CA . ASP A 1 448 ? -16.348 -0.041 -20.120 1.00 80.44 448 ASP A CA 1
ATOM 3418 C C . ASP A 1 448 ? -16.419 -1.421 -20.785 1.00 80.44 448 ASP A C 1
ATOM 3420 O O . ASP A 1 448 ? -16.147 -1.614 -21.975 1.00 80.44 448 ASP A O 1
ATOM 3424 N N . PHE A 1 449 ? -16.874 -2.384 -19.997 1.00 68.94 449 PHE A N 1
ATOM 3425 C CA . PHE A 1 449 ? -17.081 -3.769 -20.391 1.00 68.94 449 PHE A CA 1
ATOM 3426 C C . PHE A 1 449 ? -18.217 -4.003 -21.407 1.00 68.94 449 PHE A C 1
ATOM 3428 O O . PHE A 1 449 ? -18.341 -5.107 -21.945 1.00 68.94 449 PHE A O 1
ATOM 3435 N N . VAL A 1 450 ? -19.093 -3.020 -21.658 1.00 66.44 450 VAL A N 1
ATOM 3436 C CA . VAL A 1 450 ? -20.385 -3.220 -22.351 1.00 66.44 450 VAL A CA 1
ATOM 3437 C C . VAL A 1 450 ? -20.348 -2.820 -23.839 1.00 66.44 450 VAL A C 1
ATOM 3439 O O . VAL A 1 450 ? -21.355 -2.944 -24.543 1.00 66.44 450 VAL A O 1
ATOM 3442 N N . GLY A 1 451 ? -19.172 -2.474 -24.379 1.00 58.53 451 GLY A N 1
ATOM 3443 C CA . GLY A 1 451 ? -18.898 -2.595 -25.821 1.00 58.53 451 GLY A CA 1
ATOM 3444 C C . GLY A 1 451 ? -18.495 -1.328 -26.572 1.00 58.53 451 GLY A C 1
ATOM 3445 O O . GLY A 1 451 ? -18.557 -1.328 -27.804 1.00 58.53 451 GLY A O 1
ATOM 3446 N N . THR A 1 452 ? -18.093 -0.263 -25.881 1.00 66.38 452 THR A N 1
ATOM 3447 C CA . THR A 1 452 ? -17.464 0.914 -26.509 1.00 66.38 452 THR A CA 1
ATOM 3448 C C . THR A 1 452 ? -15.938 0.832 -26.536 1.00 66.38 452 THR A C 1
ATOM 3450 O O . THR A 1 452 ? -15.334 1.564 -27.312 1.00 66.38 452 THR A O 1
ATOM 3453 N N . ASN A 1 453 ? -15.327 -0.083 -25.765 1.00 77.50 453 ASN A N 1
ATOM 3454 C CA . ASN A 1 453 ? -13.884 -0.114 -25.513 1.00 77.50 453 ASN A CA 1
ATOM 3455 C C . ASN A 1 453 ? -13.360 1.280 -25.112 1.00 77.50 453 ASN A C 1
ATOM 3457 O O . ASN A 1 453 ? -12.389 1.797 -25.659 1.00 77.50 453 ASN A O 1
ATOM 3461 N N . GLU A 1 454 ? -14.050 1.920 -24.174 1.00 84.31 454 GLU A N 1
ATOM 3462 C CA . GLU A 1 454 ? -13.665 3.220 -23.634 1.00 84.31 454 GLU A CA 1
ATOM 3463 C C . GLU A 1 454 ? -13.153 3.049 -22.204 1.00 84.31 454 GLU A C 1
ATOM 3465 O O . GLU A 1 454 ? -13.636 2.200 -21.448 1.00 84.31 454 GLU A O 1
ATOM 3470 N N . LEU A 1 455 ? -12.184 3.880 -21.824 1.00 85.44 455 LEU A N 1
ATOM 3471 C CA . LEU A 1 455 ? -11.844 4.065 -20.418 1.00 85.44 455 LEU A CA 1
ATOM 3472 C C . LEU A 1 455 ? -12.837 5.063 -19.817 1.00 85.44 455 LEU A C 1
ATOM 3474 O O . LEU A 1 455 ? -12.966 6.203 -20.268 1.00 85.44 455 LEU A O 1
ATOM 3478 N N . LEU A 1 456 ? -13.536 4.646 -18.772 1.00 85.56 456 LEU A N 1
ATOM 3479 C CA . LEU A 1 456 ? -14.462 5.476 -18.021 1.00 85.56 456 LEU A CA 1
ATOM 3480 C C . LEU A 1 456 ? -13.715 6.119 -16.863 1.00 85.56 456 LEU A C 1
ATOM 3482 O O . LEU A 1 456 ? -13.362 5.462 -15.889 1.00 85.56 456 LEU A O 1
ATOM 3486 N N . ARG A 1 457 ? -13.495 7.428 -16.944 1.00 85.31 457 ARG A N 1
ATOM 3487 C CA . ARG A 1 457 ? -12.920 8.178 -15.829 1.00 85.31 457 ARG A CA 1
ATOM 3488 C C . ARG A 1 457 ? -13.935 8.292 -14.689 1.00 85.31 457 ARG A C 1
ATOM 3490 O O . ARG A 1 457 ? -14.942 8.987 -14.843 1.00 85.31 457 ARG A O 1
ATOM 3497 N N . ILE A 1 458 ? -13.650 7.655 -13.558 1.00 82.06 458 ILE A N 1
ATOM 3498 C CA . ILE A 1 458 ? -14.485 7.696 -12.346 1.00 82.06 458 ILE A CA 1
ATOM 3499 C C . ILE A 1 458 ? -14.061 8.817 -11.396 1.00 82.06 458 ILE A C 1
ATOM 3501 O O . ILE A 1 458 ? -14.913 9.425 -10.752 1.00 82.06 458 ILE A O 1
ATOM 3505 N N . PHE A 1 459 ? -12.777 9.180 -11.402 1.00 83.56 459 PHE A N 1
ATOM 3506 C CA . PHE A 1 459 ? -12.243 10.305 -10.644 1.00 83.56 459 PHE A CA 1
ATOM 3507 C C . PHE A 1 459 ? -11.353 11.173 -11.530 1.00 83.56 459 PHE A C 1
ATOM 3509 O O . PHE A 1 459 ? -10.506 10.670 -12.266 1.00 83.56 459 PHE A O 1
ATOM 3516 N N . GLN A 1 460 ? -11.542 12.491 -11.466 1.00 85.19 460 GLN A N 1
ATOM 3517 C CA . GLN A 1 460 ? -10.654 13.446 -12.120 1.00 85.19 460 GLN A CA 1
ATOM 3518 C C . GLN A 1 460 ? -9.705 14.034 -11.084 1.00 85.19 460 GLN A C 1
ATOM 3520 O O . GLN A 1 460 ? -10.155 14.719 -10.167 1.00 85.19 460 GLN A O 1
ATOM 3525 N N . ASN A 1 461 ? -8.406 13.857 -11.310 1.00 83.31 461 ASN A N 1
ATOM 3526 C CA . ASN A 1 461 ? -7.377 14.477 -10.492 1.00 83.31 461 ASN A CA 1
ATOM 3527 C C . ASN A 1 461 ? -7.500 16.017 -10.518 1.00 83.31 461 ASN A C 1
ATOM 3529 O O . ASN A 1 461 ? -7.355 16.619 -11.590 1.00 83.31 461 ASN A O 1
ATOM 3533 N N . PRO A 1 462 ? -7.763 16.685 -9.377 1.00 81.44 462 PRO A N 1
ATOM 3534 C CA . PRO A 1 462 ? -7.878 18.139 -9.332 1.00 81.44 462 PRO A CA 1
ATOM 3535 C C . PRO A 1 462 ? -6.527 18.854 -9.467 1.00 81.44 462 PRO A C 1
ATOM 3537 O O . PRO A 1 462 ? -6.520 20.048 -9.769 1.00 81.44 462 PRO A O 1
ATOM 3540 N N . GLN A 1 463 ? -5.404 18.158 -9.249 1.00 81.31 463 GLN A N 1
ATOM 3541 C CA . GLN A 1 463 ? -4.064 18.754 -9.276 1.00 81.31 463 GLN A CA 1
ATOM 3542 C C . GLN A 1 463 ? -3.473 18.864 -10.687 1.00 81.31 463 GLN A C 1
ATOM 3544 O O . GLN A 1 463 ? -2.585 19.685 -10.906 1.00 81.31 463 GLN A O 1
ATOM 3549 N N . GLY A 1 464 ? -4.007 18.111 -11.656 1.00 75.12 464 GLY A N 1
ATOM 3550 C CA . GLY A 1 464 ? -3.454 18.046 -13.010 1.00 75.12 464 GLY A CA 1
ATOM 3551 C C . GLY A 1 464 ? -2.184 17.197 -13.050 1.00 75.12 464 GLY A C 1
ATOM 3552 O O . GLY A 1 464 ? -2.181 16.102 -12.492 1.00 75.12 464 GLY A O 1
ATOM 3553 N N . ASP A 1 465 ? -1.133 17.710 -13.693 1.00 73.19 465 ASP A N 1
ATOM 3554 C CA . ASP A 1 465 ? 0.161 17.035 -13.882 1.00 73.19 465 ASP A CA 1
ATOM 3555 C C . ASP A 1 465 ? 0.796 16.662 -12.526 1.00 73.19 465 ASP A C 1
ATOM 3557 O O . ASP A 1 465 ? 1.384 17.489 -11.818 1.00 73.19 465 ASP A O 1
ATOM 3561 N N . SER A 1 466 ? 0.577 15.416 -12.111 1.00 77.56 466 SER A N 1
ATOM 3562 C CA . SER A 1 466 ? 1.059 14.863 -10.849 1.00 77.56 466 SER A CA 1
ATOM 3563 C C . SER A 1 466 ? 1.112 13.347 -10.891 1.00 77.56 466 SER A C 1
ATOM 3565 O O . SER A 1 466 ? 0.357 12.695 -11.610 1.00 77.56 466 SER A O 1
ATOM 3567 N N . VAL A 1 467 ? 1.971 12.786 -10.049 1.00 77.56 467 VAL A N 1
ATOM 3568 C CA . VAL A 1 467 ? 1.958 11.364 -9.718 1.00 77.56 467 VAL A CA 1
ATOM 3569 C C . VAL A 1 467 ? 0.810 11.105 -8.763 1.00 77.56 467 VAL A C 1
ATOM 3571 O O . VAL A 1 467 ? 0.767 11.744 -7.714 1.00 77.56 467 VAL A O 1
ATOM 3574 N N . LEU A 1 468 ? -0.075 10.171 -9.102 1.00 78.62 468 LEU A N 1
ATOM 3575 C CA . LEU A 1 468 ? -1.060 9.649 -8.164 1.00 78.62 468 LEU A CA 1
ATOM 3576 C C . LEU A 1 468 ? -0.606 8.303 -7.610 1.00 78.62 468 LEU A C 1
ATOM 3578 O O . LEU A 1 468 ? -0.178 7.430 -8.365 1.00 78.62 468 LEU A O 1
ATOM 3582 N N . LEU A 1 469 ? -0.725 8.164 -6.297 1.00 78.25 469 LEU A N 1
ATOM 3583 C CA . LEU A 1 469 ? -0.540 6.929 -5.549 1.00 78.25 469 LEU A CA 1
ATOM 3584 C C . LEU A 1 469 ? -1.777 6.732 -4.680 1.00 78.25 469 LEU A C 1
ATOM 3586 O O . LEU A 1 469 ? -2.328 7.719 -4.190 1.00 78.25 469 LEU A O 1
ATOM 3590 N N . SER A 1 470 ? -2.195 5.489 -4.491 1.00 77.12 470 SER A N 1
ATOM 3591 C CA . SER A 1 470 ? -3.131 5.144 -3.434 1.00 77.12 470 SER A CA 1
ATOM 3592 C C . SER A 1 470 ? -2.376 4.809 -2.162 1.00 77.12 470 SER A C 1
ATOM 3594 O O . SER A 1 470 ? -1.238 4.334 -2.206 1.00 77.12 470 SER A O 1
ATOM 3596 N N . ILE A 1 471 ? -2.985 5.153 -1.037 1.00 76.06 471 ILE A N 1
ATOM 3597 C CA . ILE A 1 471 ? -2.400 4.974 0.280 1.00 76.06 471 ILE A CA 1
ATOM 3598 C C . ILE A 1 471 ? -3.500 4.790 1.310 1.00 76.06 471 ILE A C 1
ATOM 3600 O O . ILE A 1 471 ? -4.455 5.553 1.324 1.00 76.06 471 ILE A O 1
ATOM 3604 N N . ASP A 1 472 ? -3.315 3.859 2.231 1.00 70.44 472 ASP A N 1
ATOM 3605 C CA . ASP A 1 472 ? -4.093 3.803 3.461 1.00 70.44 472 ASP A CA 1
ATOM 3606 C C . ASP A 1 472 ? -3.228 4.318 4.619 1.00 70.44 472 ASP A C 1
ATOM 3608 O O . ASP A 1 472 ? -2.539 3.572 5.318 1.00 70.44 472 ASP A O 1
ATOM 3612 N N . LEU A 1 473 ? -3.161 5.646 4.742 1.00 70.06 473 LEU A N 1
ATOM 3613 C CA . LEU A 1 473 ? -2.287 6.319 5.712 1.00 70.06 473 LEU A CA 1
ATOM 3614 C C . LEU A 1 473 ? -2.886 6.262 7.125 1.00 70.06 473 LEU A C 1
ATOM 3616 O O . LEU A 1 473 ? -2.162 6.372 8.112 1.00 70.06 473 LEU A O 1
ATOM 3620 N N . GLU A 1 474 ? -4.205 6.091 7.218 1.00 67.19 474 GLU A N 1
ATOM 3621 C CA . GLU A 1 474 ? -4.938 5.996 8.481 1.00 67.19 474 GLU A CA 1
ATOM 3622 C C . GLU A 1 474 ? -5.232 4.536 8.901 1.00 67.19 474 GLU A C 1
ATOM 3624 O O . GLU A 1 474 ? -5.684 4.316 10.023 1.00 67.19 474 GLU A O 1
ATOM 3629 N N . GLN A 1 475 ? -4.888 3.549 8.061 1.00 65.25 475 GLN A N 1
ATOM 3630 C CA . GLN A 1 475 ? -5.075 2.102 8.269 1.00 65.25 475 GLN A CA 1
ATOM 3631 C C . GLN A 1 475 ? -6.527 1.670 8.477 1.00 65.25 475 GLN A C 1
ATOM 3633 O O . GLN A 1 475 ? -6.831 0.785 9.279 1.00 65.25 475 GLN A O 1
ATOM 3638 N N . PHE A 1 476 ? -7.444 2.298 7.749 1.00 61.03 476 PHE A N 1
ATOM 3639 C CA . PHE A 1 476 ? -8.872 1.996 7.853 1.00 61.03 476 PHE A CA 1
ATOM 3640 C C . PHE A 1 476 ? -9.342 0.935 6.862 1.00 61.03 476 PHE A C 1
ATOM 3642 O O . PHE A 1 476 ? -10.536 0.649 6.762 1.00 61.03 476 PHE A O 1
ATOM 3649 N N . GLY A 1 477 ? -8.422 0.332 6.117 1.00 57.59 477 GLY A N 1
ATOM 3650 C CA . GLY A 1 477 ? -8.753 -0.573 5.038 1.00 57.59 477 GLY A CA 1
ATOM 3651 C C . GLY A 1 477 ? -9.445 0.149 3.888 1.00 57.59 477 GLY A C 1
ATOM 3652 O O . GLY A 1 477 ? -10.178 -0.484 3.134 1.00 57.59 477 GLY A O 1
ATOM 3653 N N . ALA A 1 478 ? -9.227 1.450 3.709 1.00 64.38 478 ALA A N 1
ATOM 3654 C CA . ALA A 1 478 ? -9.686 2.211 2.553 1.00 64.38 478 ALA A CA 1
ATOM 3655 C C . ALA A 1 478 ? -8.523 3.027 1.989 1.00 64.38 478 ALA A C 1
ATOM 3657 O O . ALA A 1 478 ? -7.739 3.605 2.731 1.00 64.38 478 ALA A O 1
ATOM 3658 N N . ASP A 1 479 ? -8.401 3.022 0.665 1.00 73.06 479 ASP A N 1
ATOM 3659 C CA . ASP A 1 479 ? -7.337 3.754 -0.006 1.00 73.06 479 ASP A CA 1
ATOM 3660 C C . ASP A 1 479 ? -7.750 5.208 -0.201 1.00 73.06 479 ASP A C 1
ATOM 3662 O O . ASP A 1 479 ? -8.694 5.498 -0.932 1.00 73.06 479 ASP A O 1
ATOM 3666 N N . ASP A 1 480 ? -6.958 6.110 0.351 1.00 79.56 480 ASP A N 1
ATOM 3667 C CA . ASP A 1 480 ? -6.904 7.506 -0.040 1.00 79.56 480 ASP A CA 1
ATOM 3668 C C . ASP A 1 480 ? -5.939 7.711 -1.212 1.00 79.56 480 ASP A C 1
ATOM 3670 O O . ASP A 1 480 ? -5.324 6.778 -1.738 1.00 79.56 480 ASP A O 1
ATOM 3674 N N . LEU A 1 481 ? -5.801 8.961 -1.661 1.00 82.62 481 LEU A N 1
ATOM 3675 C CA . LEU A 1 481 ? -4.876 9.318 -2.732 1.00 82.62 481 LEU A CA 1
ATOM 3676 C C . LEU A 1 481 ? -3.814 10.311 -2.268 1.00 82.62 481 LEU A C 1
ATOM 3678 O O . LEU A 1 481 ? -4.096 11.305 -1.604 1.00 82.62 481 LEU A O 1
ATOM 3682 N N . ILE A 1 482 ? -2.589 10.126 -2.745 1.00 84.56 482 ILE A N 1
ATOM 3683 C CA . ILE A 1 482 ? -1.543 11.146 -2.719 1.00 84.56 482 ILE A CA 1
ATOM 3684 C C . ILE A 1 482 ? -1.273 11.617 -4.140 1.00 84.56 482 ILE A C 1
ATOM 3686 O O . ILE A 1 482 ? -1.008 10.821 -5.035 1.00 84.56 482 ILE A O 1
ATOM 3690 N N . ALA A 1 483 ? -1.283 12.936 -4.329 1.00 86.56 483 ALA A N 1
ATOM 3691 C CA . ALA A 1 483 ? -0.775 13.599 -5.518 1.00 86.56 483 ALA A CA 1
ATOM 3692 C C . ALA A 1 483 ? 0.579 14.253 -5.237 1.00 86.56 483 ALA A C 1
ATOM 3694 O O . ALA A 1 483 ? 0.667 15.183 -4.430 1.00 86.56 483 ALA A O 1
ATOM 3695 N N . LEU A 1 484 ? 1.623 13.844 -5.958 1.00 84.69 484 LEU A N 1
ATOM 3696 C CA . LEU A 1 484 ? 2.899 14.554 -6.004 1.00 84.69 484 LEU A CA 1
ATOM 3697 C C . LEU A 1 484 ? 3.005 15.358 -7.304 1.00 84.69 484 LEU A C 1
ATOM 3699 O O . LEU A 1 484 ? 3.141 14.804 -8.390 1.00 84.69 484 LEU A O 1
ATOM 3703 N N . THR A 1 485 ? 3.006 16.680 -7.178 1.00 84.69 485 THR A N 1
ATOM 3704 C CA . THR A 1 485 ? 3.338 17.629 -8.253 1.00 84.69 485 THR A CA 1
ATOM 3705 C C . THR A 1 485 ? 4.800 18.071 -8.123 1.00 84.69 485 THR A C 1
ATOM 3707 O O . THR A 1 485 ? 5.481 17.765 -7.145 1.00 84.69 485 THR A O 1
ATOM 3710 N N . ASP A 1 486 ? 5.287 18.901 -9.044 1.00 81.88 486 ASP A N 1
ATOM 3711 C CA . ASP A 1 486 ? 6.610 19.526 -8.914 1.00 81.88 486 ASP A CA 1
ATOM 3712 C C . ASP A 1 486 ? 6.773 20.466 -7.717 1.00 81.88 486 ASP A C 1
ATOM 3714 O O . ASP A 1 486 ? 7.900 20.764 -7.324 1.00 81.88 486 ASP A O 1
ATOM 3718 N N . THR A 1 487 ? 5.671 20.951 -7.141 1.00 87.06 487 THR A N 1
ATOM 3719 C CA . THR A 1 487 ? 5.707 22.006 -6.112 1.00 87.06 487 THR A CA 1
ATOM 3720 C C . THR A 1 487 ? 4.929 21.679 -4.847 1.00 87.06 487 THR A C 1
ATOM 3722 O O . THR A 1 487 ? 5.074 22.371 -3.840 1.00 87.06 487 THR A O 1
ATOM 3725 N N . ASN A 1 488 ? 4.100 20.639 -4.868 1.00 89.56 488 ASN A N 1
ATOM 3726 C CA . ASN A 1 488 ? 3.285 20.218 -3.737 1.00 89.56 488 ASN A CA 1
ATOM 3727 C C . ASN A 1 488 ? 3.151 18.699 -3.685 1.00 89.56 488 ASN A C 1
ATOM 3729 O O . ASN A 1 488 ? 3.053 18.052 -4.725 1.00 89.56 488 ASN A O 1
ATOM 3733 N N . ILE A 1 489 ? 3.060 18.180 -2.469 1.00 90.25 489 ILE A N 1
ATOM 3734 C CA . ILE A 1 489 ? 2.501 16.871 -2.168 1.00 90.25 489 ILE A CA 1
ATOM 3735 C C . ILE A 1 489 ? 1.153 17.070 -1.481 1.00 90.25 489 ILE A C 1
ATOM 3737 O O . ILE A 1 489 ? 1.020 17.964 -0.640 1.00 90.25 489 ILE A O 1
ATOM 3741 N N . ILE A 1 490 ? 0.136 16.333 -1.917 1.00 91.12 490 ILE A N 1
ATOM 3742 C CA . ILE A 1 490 ? -1.256 16.575 -1.541 1.00 91.12 490 ILE A CA 1
ATOM 3743 C C . ILE A 1 490 ? -1.926 15.249 -1.214 1.00 91.12 490 ILE A C 1
ATOM 3745 O O . ILE A 1 490 ? -2.065 14.409 -2.093 1.00 91.12 490 ILE A O 1
ATOM 3749 N N . TYR A 1 491 ? -2.367 15.105 0.028 1.00 90.31 491 TYR A N 1
ATOM 3750 C CA . TYR A 1 491 ? -3.238 14.035 0.483 1.00 90.31 491 TYR A CA 1
ATOM 3751 C C . TYR A 1 491 ? -4.679 14.367 0.108 1.00 90.31 491 TYR A C 1
ATOM 3753 O O . TYR A 1 491 ? -5.117 15.515 0.254 1.00 90.31 491 TYR A O 1
ATOM 3761 N N . MET A 1 492 ? -5.395 13.382 -0.403 1.00 87.44 492 MET A N 1
ATOM 3762 C CA . MET A 1 492 ? -6.771 13.452 -0.863 1.00 87.44 492 MET A CA 1
ATOM 3763 C C . MET A 1 492 ? -7.551 12.369 -0.130 1.00 87.44 492 MET A C 1
ATOM 3765 O O . MET A 1 492 ? -7.563 11.224 -0.562 1.00 87.44 492 MET A O 1
ATOM 3769 N N . ASP A 1 493 ? -8.172 12.808 0.960 1.00 83.50 493 ASP A N 1
ATOM 3770 C CA . ASP A 1 493 ? -9.024 12.039 1.864 1.00 83.50 493 ASP A CA 1
ATOM 3771 C C . ASP A 1 493 ? -10.425 11.920 1.253 1.00 83.50 493 ASP A C 1
ATOM 3773 O O . ASP A 1 493 ? -11.136 12.931 1.078 1.00 83.50 493 ASP A O 1
ATOM 3777 N N . ASP A 1 494 ? -10.800 10.704 0.872 1.00 73.69 494 ASP A N 1
ATOM 3778 C CA . ASP A 1 494 ? -12.100 10.380 0.288 1.00 73.69 494 ASP A CA 1
ATOM 3779 C C . ASP A 1 494 ? -13.259 10.414 1.307 1.00 73.69 494 ASP A C 1
ATOM 3781 O O . ASP A 1 494 ? -14.432 10.384 0.908 1.00 73.69 494 ASP A O 1
ATOM 3785 N N . LYS A 1 495 ? -12.928 10.647 2.586 1.00 72.94 495 LYS A N 1
ATOM 3786 C CA . LYS A 1 495 ? -13.784 10.714 3.780 1.00 72.94 495 LYS A CA 1
ATOM 3787 C C . LYS A 1 495 ? -14.340 9.382 4.223 1.00 72.94 495 LYS A C 1
ATOM 3789 O O . LYS A 1 495 ? -15.327 9.361 4.964 1.00 72.94 495 LYS A O 1
ATOM 3794 N N . VAL A 1 496 ? -13.748 8.293 3.770 1.00 67.38 496 VAL A N 1
ATOM 3795 C CA . VAL A 1 496 ? -14.029 6.982 4.316 1.00 67.38 496 VAL A CA 1
ATOM 3796 C C . VAL A 1 496 ? -13.363 6.901 5.689 1.00 67.38 496 VAL A C 1
ATOM 3798 O O . VAL A 1 496 ? -12.192 6.577 5.824 1.00 67.38 496 VAL A O 1
ATOM 3801 N N . SER A 1 497 ? -14.123 7.240 6.732 1.00 65.06 497 SER A N 1
ATOM 3802 C CA . SER A 1 497 ? -13.738 6.997 8.121 1.00 65.06 497 SER A CA 1
ATOM 3803 C C . SER A 1 497 ? -14.258 5.640 8.580 1.00 65.06 497 SER A C 1
ATOM 3805 O O . SER A 1 497 ? -15.405 5.284 8.301 1.00 65.06 497 SER A O 1
ATOM 3807 N N . ASN A 1 498 ? -13.426 4.902 9.320 1.00 65.50 498 ASN A N 1
ATOM 3808 C CA . ASN A 1 498 ? -13.907 3.804 10.146 1.00 65.50 498 ASN A CA 1
ATOM 3809 C C . ASN A 1 498 ? -14.440 4.394 11.460 1.00 65.50 498 ASN A C 1
ATOM 3811 O O . ASN A 1 498 ? -13.675 4.871 12.306 1.00 65.50 498 ASN A O 1
ATOM 3815 N N . GLU A 1 499 ? -15.759 4.457 11.585 1.00 76.00 499 GLU A N 1
ATOM 3816 C CA . GLU A 1 499 ? -16.422 4.997 12.762 1.00 76.00 499 GLU A CA 1
ATOM 3817 C C . GLU A 1 499 ? -16.237 4.043 13.955 1.00 76.00 499 GLU A C 1
ATOM 3819 O O . GLU A 1 499 ? -16.241 2.822 13.797 1.00 76.00 499 GLU A O 1
ATOM 3824 N N . PRO A 1 500 ? -16.082 4.560 15.185 1.00 82.06 500 PRO A N 1
ATOM 3825 C CA . PRO A 1 500 ? -15.911 3.709 16.352 1.00 82.06 500 PRO A CA 1
ATOM 3826 C C . PRO A 1 500 ? -17.091 2.748 16.537 1.00 82.06 500 PRO A C 1
ATOM 3828 O O . PRO A 1 500 ? -18.251 3.063 16.252 1.00 82.06 500 PRO A O 1
ATOM 3831 N N . ALA A 1 501 ? -16.803 1.586 17.127 1.00 89.31 501 ALA A N 1
ATOM 3832 C CA . ALA A 1 501 ? -17.842 0.665 17.563 1.00 89.31 501 ALA A CA 1
ATOM 3833 C C . ALA A 1 501 ? -18.826 1.374 18.499 1.00 89.31 501 ALA A C 1
ATOM 3835 O O . ALA A 1 501 ? -18.427 2.107 19.405 1.00 89.31 501 ALA A O 1
ATOM 3836 N N . GLN A 1 502 ? -20.114 1.097 18.347 1.00 93.19 502 GLN A N 1
ATOM 3837 C CA . GLN A 1 502 ? -21.155 1.617 19.220 1.00 93.19 502 GLN A CA 1
ATOM 3838 C C . GLN A 1 502 ? -21.677 0.500 20.123 1.00 93.19 502 GLN A C 1
ATOM 3840 O O . GLN A 1 502 ? -21.977 -0.599 19.668 1.00 93.19 502 GLN A O 1
ATOM 3845 N N . ILE A 1 503 ? -21.804 0.776 21.423 1.00 94.38 503 ILE A N 1
ATOM 3846 C CA . ILE A 1 503 ? -22.583 -0.072 22.334 1.00 94.38 503 ILE A CA 1
ATOM 3847 C C . ILE A 1 503 ? -24.017 0.445 22.278 1.00 94.38 503 ILE A C 1
ATOM 3849 O O . ILE A 1 503 ? -24.238 1.601 22.627 1.00 94.38 503 ILE A O 1
ATOM 3853 N N . ASP A 1 504 ? -24.966 -0.393 21.870 1.00 94.56 504 ASP A N 1
ATOM 3854 C CA . ASP A 1 504 ? -26.373 -0.011 21.717 1.00 94.56 504 ASP A CA 1
ATOM 3855 C C . ASP A 1 504 ? -27.162 -0.280 22.998 1.00 94.56 504 ASP A C 1
ATOM 3857 O O . ASP A 1 504 ? -27.801 0.611 23.564 1.00 94.56 504 ASP A O 1
ATOM 3861 N N . ASP A 1 505 ? -27.081 -1.516 23.496 1.00 95.62 505 ASP A N 1
ATOM 3862 C CA . ASP A 1 505 ? -27.826 -1.967 24.665 1.00 95.62 505 ASP A CA 1
ATOM 3863 C C . ASP A 1 505 ? -26.966 -2.864 25.570 1.00 95.62 505 ASP A C 1
ATOM 3865 O O . ASP A 1 505 ? -26.228 -3.747 25.129 1.00 95.62 505 ASP A O 1
ATOM 3869 N N . LEU A 1 506 ? -27.112 -2.683 26.887 1.00 96.81 506 LEU A N 1
ATOM 3870 C CA . LEU A 1 506 ? -26.562 -3.586 27.902 1.00 96.81 506 LEU A CA 1
ATOM 3871 C C . LEU A 1 506 ? -27.686 -4.217 28.715 1.00 96.81 506 LEU A C 1
ATOM 3873 O O . LEU A 1 506 ? -28.375 -3.533 29.473 1.00 96.81 506 LEU A O 1
ATOM 3877 N N . THR A 1 507 ? -27.845 -5.534 28.627 1.00 97.44 507 THR A N 1
ATOM 3878 C CA . THR A 1 507 ? -28.837 -6.273 29.418 1.00 97.44 507 THR A CA 1
ATOM 3879 C C . THR A 1 507 ? -28.176 -7.077 30.535 1.00 97.44 507 THR A C 1
ATOM 3881 O O . THR A 1 507 ? -27.259 -7.861 30.305 1.00 97.44 507 THR A O 1
ATOM 3884 N N . PHE A 1 508 ? -28.682 -6.928 31.761 1.00 97.56 508 PHE A N 1
ATOM 3885 C CA . PHE A 1 508 ? -28.161 -7.586 32.961 1.00 97.56 508 PHE A CA 1
ATOM 3886 C C . PHE A 1 508 ? -29.176 -8.558 33.569 1.00 97.56 508 PHE A C 1
ATOM 3888 O O . PHE A 1 508 ? -30.343 -8.201 33.771 1.00 97.56 508 PHE A O 1
ATOM 3895 N N . ASN A 1 509 ? -28.718 -9.761 33.930 1.00 97.19 509 ASN A N 1
ATOM 3896 C CA . ASN A 1 509 ? -29.499 -10.771 34.648 1.00 97.19 509 ASN A CA 1
ATOM 3897 C C . ASN A 1 509 ? -28.661 -11.445 35.762 1.00 97.19 509 ASN A C 1
ATOM 3899 O O . ASN A 1 509 ? -27.769 -12.229 35.444 1.00 97.19 509 ASN A O 1
ATOM 3903 N N . PRO A 1 510 ? -28.933 -11.204 37.056 1.00 96.69 510 PRO A N 1
ATOM 3904 C CA . PRO A 1 510 ? -30.008 -10.363 37.562 1.00 96.69 510 PRO A CA 1
ATOM 3905 C C . PRO A 1 510 ? -29.738 -8.865 37.355 1.00 96.69 510 PRO A C 1
ATOM 3907 O O . PRO A 1 510 ? -28.600 -8.448 37.143 1.00 96.69 510 PRO A O 1
ATOM 3910 N N . CYS A 1 511 ? -30.787 -8.044 37.431 1.00 96.12 511 CYS A N 1
ATOM 3911 C CA . CYS A 1 511 ? -30.685 -6.606 37.203 1.00 96.12 511 CYS A CA 1
ATOM 3912 C C . CYS A 1 511 ? -29.702 -5.938 38.178 1.00 96.12 511 CYS A C 1
ATOM 3914 O O . CYS A 1 511 ? -29.824 -6.067 39.395 1.00 96.12 511 CYS A O 1
ATOM 3916 N N . VAL A 1 512 ? -28.748 -5.174 37.647 1.00 94.69 512 VAL A N 1
ATOM 3917 C CA . VAL A 1 512 ? -27.722 -4.460 38.434 1.00 94.69 512 VAL A CA 1
ATOM 3918 C C . VAL A 1 512 ? -28.157 -3.048 38.834 1.00 94.69 512 VAL A C 1
ATOM 3920 O O . VAL A 1 512 ? -27.634 -2.476 39.791 1.00 94.69 512 VAL A O 1
ATOM 3923 N N . VAL A 1 513 ? -29.139 -2.481 38.130 1.00 91.69 513 VAL A N 1
ATOM 3924 C CA . VAL A 1 513 ? -29.601 -1.108 38.343 1.00 91.69 513 VAL A CA 1
ATOM 3925 C C . VAL A 1 513 ? -30.513 -1.053 39.568 1.00 91.69 513 VAL A C 1
ATOM 3927 O O . VAL A 1 513 ? -31.525 -1.751 39.649 1.00 91.69 513 VAL A O 1
ATOM 3930 N N . ASN A 1 514 ? -30.151 -0.210 40.541 1.00 89.25 514 ASN A N 1
ATOM 3931 C CA . ASN A 1 514 ? -30.908 0.022 41.781 1.00 89.25 514 ASN A CA 1
ATOM 3932 C C . ASN A 1 514 ? -31.247 -1.249 42.586 1.00 89.25 514 ASN A C 1
ATOM 3934 O O . ASN A 1 514 ? -32.190 -1.254 43.380 1.00 89.25 514 ASN A O 1
ATOM 3938 N N . SER A 1 515 ? -30.462 -2.311 42.411 1.00 90.88 515 SER A N 1
ATOM 3939 C CA . SER A 1 515 ? -30.699 -3.624 43.008 1.00 90.88 515 SER A CA 1
ATOM 3940 C C . SER A 1 515 ? -29.467 -4.108 43.774 1.00 90.88 515 SER A C 1
ATOM 3942 O O . SER A 1 515 ? -28.340 -3.683 43.524 1.00 90.88 515 SER A O 1
ATOM 3944 N N . VAL A 1 516 ? -29.684 -4.986 44.756 1.00 95.25 516 VAL A N 1
ATOM 3945 C CA . VAL A 1 516 ? -28.608 -5.657 45.499 1.00 95.25 516 VAL A CA 1
ATOM 3946 C C . VAL A 1 516 ? -28.610 -7.113 45.080 1.00 95.25 516 VAL A C 1
ATOM 3948 O O . VAL A 1 516 ? -29.620 -7.788 45.273 1.00 95.25 516 VAL A O 1
ATOM 3951 N N . ILE A 1 517 ? -27.498 -7.595 44.537 1.00 96.12 517 ILE A N 1
ATOM 3952 C CA . ILE A 1 517 ? -27.366 -8.974 44.064 1.00 96.12 517 ILE A CA 1
ATOM 3953 C C . ILE A 1 517 ? -26.820 -9.849 45.190 1.00 96.12 517 ILE A C 1
ATOM 3955 O O . ILE A 1 517 ? -26.027 -9.401 46.029 1.00 96.12 517 ILE A O 1
ATOM 3959 N N . LYS A 1 518 ? -27.276 -11.097 45.253 1.00 96.25 518 LYS A N 1
ATOM 3960 C CA . LYS A 1 518 ? -26.797 -12.059 46.241 1.00 96.25 518 LYS A CA 1
ATOM 3961 C C . LYS A 1 518 ? -25.353 -12.492 45.942 1.00 96.25 518 LYS A C 1
ATOM 3963 O O . LYS A 1 518 ? -24.969 -12.693 44.798 1.00 96.25 518 LYS A O 1
ATOM 3968 N N . VAL A 1 519 ? -24.531 -12.648 46.977 1.00 96.44 519 VAL A N 1
ATOM 3969 C CA . VAL A 1 519 ? -23.169 -13.192 46.845 1.00 96.44 519 VAL A CA 1
ATOM 3970 C C . VAL A 1 519 ? -23.198 -14.680 46.478 1.00 96.44 519 VAL A C 1
ATOM 3972 O O . VAL A 1 519 ? -24.018 -15.442 46.994 1.00 96.44 519 VAL A O 1
ATOM 3975 N N . ASN A 1 520 ? -22.228 -15.098 45.668 1.00 95.81 520 ASN A N 1
ATOM 3976 C CA . ASN A 1 520 ? -22.112 -16.391 44.989 1.00 95.81 520 ASN A CA 1
ATOM 3977 C C . ASN A 1 520 ? -23.212 -16.661 43.955 1.00 95.81 520 ASN A C 1
ATOM 3979 O O . ASN A 1 520 ? -23.476 -17.821 43.645 1.00 95.81 520 ASN A O 1
ATOM 3983 N N . GLU A 1 521 ? -23.832 -15.604 43.436 1.00 96.31 521 GLU A N 1
ATOM 3984 C CA . GLU A 1 521 ? -24.782 -15.684 42.331 1.00 96.31 521 GLU A CA 1
ATOM 3985 C C . GLU A 1 521 ? -24.081 -15.492 40.979 1.00 96.31 521 GLU A C 1
ATOM 3987 O O . GLU A 1 521 ? -22.975 -14.941 40.919 1.00 96.31 521 GLU A O 1
ATOM 3992 N N . SER A 1 522 ? -24.721 -15.940 39.897 1.00 96.50 522 SER A N 1
ATOM 3993 C CA . SER A 1 522 ? -24.258 -15.662 38.538 1.00 96.50 522 SER A CA 1
ATOM 3994 C C . SER A 1 522 ? -24.840 -14.344 38.030 1.00 96.50 522 SER A C 1
ATOM 3996 O O . SER A 1 522 ? -26.033 -14.096 38.185 1.00 96.50 522 SER A O 1
ATOM 3998 N N . LEU A 1 523 ? -23.997 -13.512 37.422 1.00 97.44 523 LEU A N 1
ATOM 3999 C CA . LEU A 1 523 ? -24.399 -12.326 36.674 1.00 97.44 523 LEU A CA 1
ATOM 4000 C C . LEU A 1 523 ? -24.157 -12.574 35.191 1.00 97.44 523 LEU A C 1
ATOM 4002 O O . LEU A 1 523 ? -23.009 -12.716 34.780 1.00 97.44 523 LEU A O 1
ATOM 4006 N N . GLN A 1 524 ? -25.222 -12.590 34.403 1.00 98.19 524 GLN A N 1
ATOM 4007 C CA . GLN A 1 524 ? -25.153 -12.574 32.952 1.00 98.19 524 GLN A CA 1
ATOM 4008 C C . GLN A 1 524 ? -25.216 -11.134 32.443 1.00 98.19 524 GLN A C 1
ATOM 4010 O O . GLN A 1 524 ? -26.078 -10.358 32.866 1.00 98.19 524 GLN A O 1
ATOM 4015 N N . VAL A 1 525 ? -24.303 -10.806 31.536 1.00 97.75 525 VAL A N 1
ATOM 4016 C CA . VAL A 1 525 ? -24.226 -9.530 30.823 1.00 97.75 525 VAL A CA 1
ATOM 4017 C C . VAL A 1 525 ? -24.385 -9.836 29.338 1.00 97.75 525 VAL A C 1
ATOM 4019 O O . VAL A 1 525 ? -23.630 -10.640 28.800 1.00 97.75 525 VAL A O 1
ATOM 4022 N N . SER A 1 526 ? -25.389 -9.237 28.704 1.00 97.62 526 SER A N 1
ATOM 4023 C CA . SER A 1 526 ? -25.590 -9.246 27.254 1.00 97.62 526 SER A CA 1
ATOM 4024 C C . SER A 1 526 ? -25.246 -7.862 26.727 1.00 97.62 526 SER A C 1
ATOM 4026 O O . SER A 1 526 ? -25.779 -6.879 27.239 1.00 97.62 526 SER A O 1
ATOM 4028 N N . VAL A 1 527 ? -24.361 -7.801 25.744 1.00 97.38 527 VAL A N 1
ATOM 4029 C CA . VAL A 1 527 ? -23.911 -6.576 25.084 1.00 97.38 527 VAL A CA 1
ATOM 4030 C C . VAL A 1 527 ? -24.382 -6.646 23.645 1.00 97.38 527 VAL A C 1
ATOM 4032 O O . VAL A 1 527 ? -23.940 -7.537 22.921 1.00 97.38 527 VAL A O 1
ATOM 4035 N N . ASP A 1 528 ? -25.272 -5.739 23.265 1.00 96.19 528 ASP A N 1
ATOM 4036 C CA . ASP A 1 528 ? -25.610 -5.476 21.871 1.00 96.19 528 ASP A CA 1
ATOM 4037 C C . ASP A 1 528 ? -24.752 -4.294 21.411 1.00 96.19 528 ASP A C 1
ATOM 4039 O O . ASP A 1 528 ? -24.711 -3.252 22.073 1.00 96.19 528 ASP A O 1
ATOM 4043 N N . ALA A 1 529 ? -24.008 -4.494 20.330 1.00 95.25 529 ALA A N 1
ATOM 4044 C CA . ALA A 1 529 ? -23.106 -3.500 19.770 1.00 95.25 529 ALA A CA 1
ATOM 4045 C C . ALA A 1 529 ? -23.171 -3.530 18.244 1.00 95.25 529 ALA A C 1
ATOM 4047 O O . ALA A 1 529 ? -23.406 -4.591 17.654 1.00 95.25 529 ALA A O 1
ATOM 4048 N N . SER A 1 530 ? -22.913 -2.392 17.616 1.00 92.62 530 SER A N 1
ATOM 4049 C CA . SER A 1 530 ? -22.879 -2.248 16.167 1.00 92.62 530 SER A CA 1
ATOM 4050 C C . SER A 1 530 ? -21.584 -1.602 15.708 1.00 92.62 530 SER A C 1
ATOM 4052 O O . SER A 1 530 ? -21.113 -0.640 16.314 1.00 92.62 530 SER A O 1
ATOM 4054 N N . ASP A 1 531 ? -21.054 -2.107 14.604 1.00 87.88 531 ASP A N 1
ATOM 4055 C CA . ASP A 1 531 ? -20.163 -1.335 13.752 1.00 87.88 531 ASP A CA 1
ATOM 4056 C C . ASP A 1 531 ? -21.012 -0.256 13.052 1.00 87.88 531 ASP A C 1
ATOM 4058 O O . ASP A 1 531 ? -22.090 -0.550 12.521 1.00 87.88 531 ASP A O 1
ATOM 4062 N N . THR A 1 532 ? -20.569 0.999 13.133 1.00 83.19 532 THR A N 1
ATOM 4063 C CA . THR A 1 532 ? -21.289 2.158 12.588 1.00 83.19 532 THR A CA 1
ATOM 4064 C C . THR A 1 532 ? -20.803 2.591 11.203 1.00 83.19 532 THR A C 1
ATOM 4066 O O . THR A 1 532 ? -21.337 3.557 10.648 1.00 83.19 532 THR A O 1
ATOM 4069 N N . ASN A 1 533 ? -19.880 1.833 10.607 1.00 73.31 533 ASN A N 1
ATOM 4070 C CA . ASN A 1 533 ? -19.390 2.018 9.247 1.00 73.31 533 ASN A CA 1
ATOM 4071 C C . ASN A 1 533 ? -20.515 2.017 8.203 1.00 73.31 533 ASN A C 1
ATOM 4073 O O . ASN A 1 533 ? -21.555 1.364 8.349 1.00 73.31 533 ASN A O 1
ATOM 4077 N N . ASP A 1 534 ? -20.309 2.753 7.105 1.00 66.56 534 ASP A N 1
ATOM 4078 C CA . ASP A 1 534 ? -21.236 2.722 5.972 1.00 66.56 534 ASP A CA 1
ATOM 4079 C C . ASP A 1 534 ? -21.273 1.300 5.386 1.00 66.56 534 ASP A C 1
ATOM 4081 O O . ASP A 1 534 ? -20.244 0.697 5.092 1.00 66.56 534 ASP A O 1
ATOM 4085 N N . ALA A 1 535 ? -22.475 0.767 5.155 1.00 61.50 535 ALA A N 1
ATOM 4086 C CA . ALA A 1 535 ? -22.680 -0.560 4.580 1.00 61.50 535 ALA A CA 1
ATOM 4087 C C . ALA A 1 535 ? -21.968 -0.766 3.226 1.00 61.50 535 ALA A C 1
ATOM 4089 O O . ALA A 1 535 ? -21.752 -1.910 2.821 1.00 61.50 535 ALA A O 1
ATOM 4090 N N . VAL A 1 536 ? -21.626 0.314 2.510 1.00 57.00 536 VAL A N 1
ATOM 4091 C CA . VAL A 1 536 ? -20.819 0.268 1.276 1.00 57.00 536 VAL A CA 1
ATOM 4092 C C . VAL A 1 536 ? -19.382 -0.201 1.539 1.00 57.00 536 VAL A C 1
ATOM 4094 O O . VAL A 1 536 ? -18.813 -0.884 0.692 1.00 57.00 536 VAL A O 1
ATOM 4097 N N . LEU A 1 537 ? -18.825 0.108 2.709 1.00 55.97 537 LEU A N 1
ATOM 4098 C CA . LEU A 1 537 ? -17.449 -0.210 3.115 1.00 55.97 537 LEU A CA 1
ATOM 4099 C C . LEU A 1 537 ? -17.302 -1.646 3.638 1.00 55.97 537 LEU A C 1
ATOM 4101 O O . LEU A 1 537 ? -16.199 -2.198 3.715 1.00 55.97 537 LEU A O 1
ATOM 4105 N N . GLY A 1 538 ? -18.441 -2.272 3.938 1.00 62.16 538 GLY A N 1
ATOM 4106 C CA . GLY A 1 538 ? -18.511 -3.517 4.685 1.00 62.16 538 GLY A CA 1
ATOM 4107 C C . GLY A 1 538 ? -18.378 -3.264 6.184 1.00 62.16 538 GLY A C 1
ATOM 4108 O O . GLY A 1 538 ? -17.800 -2.275 6.610 1.00 62.16 538 GLY A O 1
ATOM 4109 N N . PHE A 1 539 ? -18.942 -4.175 6.973 1.00 74.00 539 PHE A N 1
ATOM 4110 C CA . PHE A 1 539 ? -18.817 -4.141 8.425 1.00 74.00 539 PHE A CA 1
ATOM 4111 C C . PHE A 1 539 ? -17.637 -5.006 8.868 1.00 74.00 539 PHE A C 1
ATOM 4113 O O . PHE A 1 539 ? -17.477 -6.138 8.388 1.00 74.00 539 PHE A O 1
ATOM 4120 N N . ASP A 1 540 ? -16.846 -4.487 9.792 1.00 71.38 540 ASP A N 1
ATOM 4121 C CA . ASP A 1 540 ? -15.689 -5.136 10.383 1.00 71.38 540 ASP A CA 1
ATOM 4122 C C . ASP A 1 540 ? -16.090 -5.971 11.605 1.00 71.38 540 ASP A C 1
ATOM 4124 O O . ASP A 1 540 ? -17.249 -6.025 12.027 1.00 71.38 540 ASP A O 1
ATOM 4128 N N . ASN A 1 541 ? -15.144 -6.734 12.158 1.00 82.69 541 ASN A N 1
ATOM 4129 C CA . ASN A 1 541 ? -15.411 -7.454 13.399 1.00 82.69 541 ASN A CA 1
ATOM 4130 C C . ASN A 1 541 ? -15.407 -6.467 14.575 1.00 82.69 541 ASN A C 1
ATOM 4132 O O . ASN A 1 541 ? -14.680 -5.480 14.579 1.00 82.69 541 ASN A O 1
ATOM 4136 N N . LEU A 1 542 ? -16.135 -6.802 15.636 1.00 87.50 542 LEU A N 1
ATOM 4137 C CA . LEU A 1 542 ? -16.050 -6.075 16.899 1.00 87.50 542 LEU A CA 1
ATOM 4138 C C . LEU A 1 542 ? -15.299 -6.908 17.925 1.00 87.50 542 LEU A C 1
ATOM 4140 O O . LEU A 1 542 ? -15.535 -8.111 18.063 1.00 87.50 542 LEU A O 1
ATOM 4144 N N . THR A 1 543 ? -14.426 -6.274 18.697 1.00 90.69 543 THR A N 1
ATOM 4145 C CA . THR A 1 543 ? -13.909 -6.854 19.938 1.00 90.69 543 THR A CA 1
ATOM 4146 C C . THR A 1 543 ? -14.681 -6.265 21.108 1.00 90.69 543 THR A C 1
ATOM 4148 O O . THR A 1 543 ? -14.790 -5.056 21.242 1.00 90.69 543 THR A O 1
ATOM 4151 N N . ILE A 1 544 ? -15.242 -7.111 21.968 1.00 94.62 544 ILE A N 1
ATOM 4152 C CA . ILE A 1 544 ? -16.016 -6.701 23.143 1.00 94.62 544 ILE A CA 1
ATOM 4153 C C . ILE A 1 544 ? -15.334 -7.254 24.390 1.00 94.62 544 ILE A C 1
ATOM 4155 O O . ILE A 1 544 ? -15.106 -8.460 24.513 1.00 94.62 544 ILE A O 1
ATOM 4159 N N . SER A 1 545 ? -15.013 -6.366 25.325 1.00 96.44 545 SER A N 1
ATOM 4160 C CA . SER A 1 545 ? -14.369 -6.653 26.604 1.00 96.44 545 SER A CA 1
ATOM 4161 C C . SER A 1 545 ? -15.324 -6.318 27.748 1.00 96.44 545 SER A C 1
ATOM 4163 O O . SER A 1 545 ? -15.854 -5.212 27.832 1.00 96.44 545 SER A O 1
ATOM 4165 N N . ILE A 1 546 ? -15.568 -7.279 28.639 1.00 97.44 546 ILE A N 1
ATOM 4166 C CA . ILE A 1 546 ? -16.467 -7.128 29.787 1.00 97.44 546 ILE A CA 1
ATOM 4167 C C . ILE A 1 546 ? -15.684 -7.429 31.063 1.00 97.44 546 ILE A C 1
ATOM 4169 O O . ILE A 1 546 ? -15.309 -8.574 31.329 1.00 97.44 546 ILE A O 1
ATOM 4173 N N . SER A 1 547 ? -15.498 -6.403 31.892 1.00 97.12 547 SER A N 1
ATOM 4174 C CA . SER A 1 547 ? -14.845 -6.489 33.198 1.00 97.12 547 SER A CA 1
ATOM 4175 C C . SER A 1 547 ? -15.843 -6.298 34.337 1.00 97.12 547 SER A C 1
ATOM 4177 O O . SER A 1 547 ? -16.468 -5.249 34.466 1.00 97.12 547 SER A O 1
ATOM 4179 N N . VAL A 1 548 ? -15.964 -7.289 35.222 1.00 96.69 548 VAL A N 1
ATOM 4180 C CA . VAL A 1 548 ? -16.774 -7.225 36.451 1.00 96.69 548 VAL A CA 1
ATOM 4181 C C . VAL A 1 548 ? -15.857 -7.102 37.664 1.00 96.69 548 VAL A C 1
ATOM 4183 O O . VAL A 1 548 ? -14.844 -7.794 37.747 1.00 96.69 548 VAL A O 1
ATOM 4186 N N . TYR A 1 549 ? -16.235 -6.255 38.627 1.00 96.56 549 TYR A N 1
ATOM 4187 C CA . TYR A 1 549 ? -15.373 -5.819 39.736 1.00 96.56 549 TYR A CA 1
ATOM 4188 C C . TYR A 1 549 ? -14.121 -5.069 39.254 1.00 96.56 549 TYR A C 1
ATOM 4190 O O . TYR A 1 549 ? -13.037 -5.229 39.827 1.00 96.56 549 TYR A O 1
ATOM 4198 N N . ASP A 1 550 ? -14.279 -4.266 38.202 1.00 95.88 550 ASP A N 1
ATOM 4199 C CA . ASP A 1 550 ? -13.188 -3.519 37.581 1.00 95.88 550 ASP A CA 1
ATOM 4200 C C . ASP A 1 550 ? -12.415 -2.662 38.602 1.00 95.88 550 ASP A C 1
ATOM 4202 O O . ASP A 1 550 ? -13.001 -2.042 39.497 1.00 95.88 550 ASP A O 1
ATOM 4206 N N . GLY A 1 551 ? -11.082 -2.695 38.519 1.00 93.56 551 GLY A N 1
ATOM 4207 C CA . GLY A 1 551 ? -10.182 -1.973 39.424 1.00 93.56 551 GLY A CA 1
ATOM 4208 C C . GLY A 1 551 ? -10.011 -2.585 40.823 1.00 93.56 551 GLY A C 1
ATOM 4209 O O . GLY A 1 551 ? -9.325 -2.002 41.670 1.00 93.56 551 GLY A O 1
ATOM 4210 N N . THR A 1 552 ? -10.597 -3.753 41.102 1.00 94.62 552 THR A N 1
ATOM 4211 C CA . THR A 1 552 ? -10.450 -4.454 42.391 1.00 94.62 552 THR A CA 1
ATOM 4212 C C . THR A 1 552 ? -9.562 -5.698 42.284 1.00 94.62 552 THR A C 1
ATOM 4214 O O . THR A 1 552 ? -9.256 -6.189 41.202 1.00 94.62 552 THR A O 1
ATOM 4217 N N . SER A 1 553 ? -9.181 -6.284 43.426 1.00 94.31 553 SER A N 1
ATOM 4218 C CA . SER A 1 553 ? -8.432 -7.551 43.453 1.00 94.31 553 SER A CA 1
ATOM 4219 C C . SER A 1 553 ? -9.220 -8.772 42.960 1.00 94.31 553 SER A C 1
ATOM 4221 O O . SER A 1 553 ? -8.636 -9.846 42.832 1.00 94.31 553 SER A O 1
ATOM 4223 N N . ASN A 1 554 ? -10.528 -8.634 42.736 1.00 94.38 554 ASN A N 1
ATOM 4224 C CA . ASN A 1 554 ? -11.426 -9.708 42.313 1.00 94.38 554 ASN A CA 1
ATOM 4225 C C . ASN A 1 554 ? -12.006 -9.461 40.910 1.00 94.38 554 ASN A C 1
ATOM 4227 O O . ASN A 1 554 ? -13.042 -10.021 40.551 1.00 94.38 554 ASN A O 1
ATOM 4231 N N . GLN A 1 555 ? -11.331 -8.616 40.126 1.00 96.62 555 GLN A N 1
ATOM 4232 C CA . GLN A 1 555 ? -11.681 -8.354 38.738 1.00 96.62 555 GLN A CA 1
ATOM 4233 C C . GLN A 1 555 ? -11.729 -9.655 37.928 1.00 96.62 555 GLN A C 1
ATOM 4235 O O . GLN A 1 555 ? -10.808 -10.475 37.964 1.00 96.62 555 GLN A O 1
ATOM 4240 N N . GLN A 1 556 ? -12.821 -9.830 37.194 1.00 97.12 556 GLN A N 1
ATOM 4241 C CA . GLN A 1 556 ? -13.021 -10.892 36.214 1.00 97.12 556 GLN A CA 1
ATOM 4242 C C . GLN A 1 556 ? -13.194 -10.220 34.858 1.00 97.12 556 GLN A C 1
ATOM 4244 O O . GLN A 1 556 ? -14.043 -9.343 34.743 1.00 97.12 556 GLN A O 1
ATOM 4249 N N . ASN A 1 557 ? -12.401 -10.614 33.863 1.00 95.19 557 ASN A N 1
ATOM 4250 C CA . ASN A 1 557 ? -12.447 -10.032 32.525 1.00 95.19 557 ASN A CA 1
ATOM 4251 C C . ASN A 1 557 ? -12.649 -11.129 31.474 1.00 95.19 557 ASN A C 1
ATOM 4253 O O . ASN A 1 557 ? -12.041 -12.199 31.585 1.00 95.19 557 ASN A O 1
ATOM 4257 N N . VAL A 1 558 ? -13.491 -10.859 30.480 1.00 94.94 558 VAL A N 1
ATOM 4258 C CA . VAL A 1 558 ? -13.697 -11.697 29.293 1.00 94.94 558 VAL A CA 1
ATOM 4259 C C . VAL A 1 558 ? -13.639 -10.795 28.067 1.00 94.94 558 VAL A C 1
ATOM 4261 O O . VAL A 1 558 ? -14.287 -9.753 28.047 1.00 94.94 558 VAL A O 1
ATOM 4264 N N . THR A 1 559 ? -12.888 -11.211 27.049 1.00 92.06 559 THR A N 1
ATOM 4265 C CA . THR A 1 559 ? -12.762 -10.494 25.776 1.00 92.06 559 THR A CA 1
ATOM 4266 C C . THR A 1 559 ? -13.128 -11.441 24.641 1.00 92.06 559 THR A C 1
ATOM 4268 O O . THR A 1 559 ? -12.570 -12.535 24.558 1.00 92.06 559 THR A O 1
ATOM 4271 N N . ASN A 1 560 ? -14.058 -11.023 23.784 1.00 87.75 560 ASN A N 1
ATOM 4272 C CA . ASN A 1 560 ? -14.531 -11.781 22.631 1.00 87.75 560 ASN A CA 1
ATOM 4273 C C . ASN A 1 560 ? -14.412 -10.932 21.366 1.00 87.75 560 ASN A C 1
ATOM 4275 O O . ASN A 1 560 ? -14.924 -9.819 21.337 1.00 87.75 560 ASN A O 1
ATOM 4279 N N . THR A 1 561 ? -13.808 -11.479 20.315 1.00 86.12 561 THR A N 1
ATOM 4280 C CA . THR A 1 561 ? -13.879 -10.906 18.964 1.00 86.12 561 THR A CA 1
ATOM 4281 C C . THR A 1 561 ? -14.988 -11.615 18.196 1.00 86.12 561 THR A C 1
ATOM 4283 O O . THR A 1 561 ? -15.026 -12.848 18.150 1.00 86.12 561 THR A O 1
ATOM 4286 N N . VAL A 1 562 ? -15.915 -10.847 17.633 1.00 87.50 562 VAL A N 1
ATOM 4287 C CA . VAL A 1 562 ? -17.157 -11.331 17.026 1.00 87.50 562 VAL A CA 1
ATOM 4288 C C . VAL A 1 562 ? -17.324 -10.723 15.647 1.00 87.50 562 VAL A C 1
ATOM 4290 O O . VAL A 1 562 ? -17.162 -9.521 15.466 1.00 87.50 562 VAL A O 1
ATOM 4293 N N . THR A 1 563 ? -17.711 -11.554 14.686 1.00 81.94 563 THR A N 1
ATOM 4294 C CA . THR A 1 563 ? -18.103 -11.077 13.362 1.00 81.94 563 THR A CA 1
ATOM 4295 C C . THR A 1 563 ? -19.473 -10.430 13.426 1.00 81.94 563 THR A C 1
ATOM 4297 O O . THR A 1 563 ? -20.417 -11.013 13.971 1.00 81.94 563 THR A O 1
ATOM 4300 N N . THR A 1 564 ? -19.564 -9.220 12.890 1.00 80.19 564 THR A N 1
ATOM 4301 C CA . THR A 1 564 ? -20.801 -8.453 12.782 1.00 80.19 564 THR A CA 1
ATOM 4302 C C . THR A 1 564 ? -21.703 -9.012 11.689 1.00 80.19 564 THR A C 1
ATOM 4304 O O . THR A 1 564 ? -21.302 -9.763 10.791 1.00 80.19 564 THR A O 1
ATOM 4307 N N . SER A 1 565 ? -22.985 -8.686 11.787 1.00 77.75 565 SER A N 1
ATOM 4308 C CA . SER A 1 565 ? -23.955 -8.949 10.735 1.00 77.75 565 SER A CA 1
ATOM 4309 C C . SER A 1 565 ? -23.614 -8.135 9.485 1.00 77.75 565 SER A C 1
ATOM 4311 O O . SER A 1 565 ? -23.621 -6.911 9.511 1.00 77.75 565 SER A O 1
ATOM 4313 N N . GLN A 1 566 ? -23.427 -8.804 8.343 1.00 73.06 566 GLN A N 1
ATOM 4314 C CA . GLN A 1 566 ? -23.187 -8.132 7.054 1.00 73.06 566 GLN A CA 1
ATOM 4315 C C . GLN A 1 566 ? -24.362 -7.265 6.558 1.00 73.06 566 GLN A C 1
ATOM 4317 O O . GLN A 1 566 ? -24.266 -6.641 5.506 1.00 73.06 566 GLN A O 1
ATOM 4322 N N . VAL A 1 567 ? -25.504 -7.280 7.251 1.00 73.38 567 VAL A N 1
ATOM 4323 C CA . VAL A 1 567 ? -26.703 -6.531 6.852 1.00 73.38 567 VAL A CA 1
ATOM 4324 C C . VAL A 1 567 ? -26.795 -5.184 7.565 1.00 73.38 567 VAL A C 1
ATOM 4326 O O . VAL A 1 567 ? -27.300 -4.232 6.976 1.00 73.38 567 VAL A O 1
ATOM 4329 N N . ASP A 1 568 ? -26.364 -5.118 8.823 1.00 79.31 568 ASP A N 1
ATOM 4330 C CA . ASP A 1 568 ? -26.603 -3.973 9.708 1.00 79.31 568 ASP A CA 1
ATOM 4331 C C . ASP A 1 568 ? -25.477 -3.709 10.721 1.00 79.31 568 ASP A C 1
ATOM 4333 O O . ASP A 1 568 ? -25.683 -2.928 11.642 1.00 79.31 568 ASP A O 1
ATOM 4337 N N . GLY A 1 569 ? -24.326 -4.377 10.601 1.00 81.94 569 GLY A N 1
ATOM 4338 C CA . GLY A 1 569 ? -23.165 -4.164 11.471 1.00 81.94 569 GLY A CA 1
ATOM 4339 C C . GLY A 1 569 ? -23.342 -4.642 12.912 1.00 81.94 569 GLY A C 1
ATOM 4340 O O . GLY A 1 569 ? -22.421 -4.529 13.713 1.00 81.94 569 GLY A O 1
ATOM 4341 N N . SER A 1 570 ? -24.496 -5.212 13.270 1.00 91.00 570 SER A N 1
ATOM 4342 C CA . SER A 1 570 ? -24.822 -5.542 14.661 1.00 91.00 570 SER A CA 1
ATOM 4343 C C . SER A 1 570 ? -24.278 -6.901 15.119 1.00 91.00 570 SER A C 1
ATOM 4345 O O . SER A 1 570 ? -24.127 -7.846 14.334 1.00 91.00 570 SER A O 1
ATOM 4347 N N . THR A 1 571 ? -24.005 -7.028 16.418 1.00 93.75 571 THR A N 1
ATOM 4348 C CA . THR A 1 571 ? -23.669 -8.289 17.088 1.00 93.75 571 THR A CA 1
ATOM 4349 C C . THR A 1 571 ? -24.121 -8.294 18.549 1.00 93.75 571 THR A C 1
ATOM 4351 O O . THR A 1 571 ? -24.287 -7.248 19.173 1.00 93.75 571 THR A O 1
ATOM 4354 N N . THR A 1 572 ? -24.282 -9.494 19.111 1.00 95.50 572 THR A N 1
ATOM 4355 C CA . THR A 1 572 ? -24.653 -9.694 20.517 1.00 95.50 572 THR A CA 1
ATOM 4356 C C . THR A 1 572 ? -23.669 -10.642 21.195 1.00 95.50 572 THR A C 1
ATOM 4358 O O . THR A 1 572 ? -23.510 -11.792 20.774 1.00 95.50 572 THR A O 1
ATOM 4361 N N . VAL A 1 573 ? -23.068 -10.207 22.304 1.00 96.00 573 VAL A N 1
ATOM 4362 C CA . VAL A 1 573 ? -22.198 -11.031 23.160 1.00 96.00 573 VAL A CA 1
ATOM 4363 C C . VAL A 1 573 ? -22.858 -11.262 24.507 1.00 96.00 573 VAL A C 1
ATOM 4365 O O . VAL A 1 573 ? -23.260 -10.318 25.175 1.00 96.00 573 VAL A O 1
ATOM 4368 N N . ILE A 1 574 ? -22.938 -12.523 24.936 1.00 96.94 574 ILE A N 1
ATOM 4369 C CA . ILE A 1 574 ? -23.531 -12.900 26.223 1.00 96.94 574 ILE A CA 1
ATOM 4370 C C . ILE A 1 574 ? -22.491 -13.621 27.067 1.00 96.94 574 ILE A C 1
ATOM 4372 O O . ILE A 1 574 ? -22.091 -14.735 26.737 1.00 96.94 574 ILE A O 1
ATOM 4376 N N . GLU A 1 575 ? -22.132 -13.030 28.202 1.00 97.75 575 GLU A N 1
ATOM 4377 C CA . GLU A 1 575 ? -21.162 -13.592 29.141 1.00 97.75 575 GLU A CA 1
ATOM 4378 C C . GLU A 1 575 ? -21.728 -13.744 30.546 1.00 97.75 575 GLU A C 1
ATOM 4380 O O . GLU A 1 575 ? -22.706 -13.100 30.921 1.00 97.75 575 GLU A O 1
ATOM 4385 N N . SER A 1 576 ? -21.150 -14.654 31.332 1.00 97.19 576 SER A N 1
ATOM 4386 C CA . SER A 1 576 ? -21.607 -14.954 32.695 1.00 97.19 576 SER A CA 1
ATOM 4387 C C . SER A 1 576 ? -20.461 -14.952 33.700 1.00 97.19 576 SER A C 1
ATOM 4389 O O . SER A 1 576 ? -19.464 -15.651 33.542 1.00 97.19 576 SER A O 1
ATOM 4391 N N . PHE A 1 577 ? -20.650 -14.214 34.789 1.00 97.75 577 PHE A N 1
ATOM 4392 C CA . PHE A 1 577 ? -19.662 -13.972 35.836 1.00 97.75 577 PHE A CA 1
ATOM 4393 C C . PHE A 1 577 ? -20.141 -14.520 37.178 1.00 97.75 577 PHE A C 1
ATOM 4395 O O . PHE A 1 577 ? -21.344 -14.602 37.432 1.00 97.75 577 PHE A O 1
ATOM 4402 N N . ASN A 1 578 ? -19.208 -14.876 38.063 1.00 97.06 578 ASN A N 1
ATOM 4403 C CA . ASN A 1 578 ? -19.534 -15.334 39.416 1.00 97.06 578 ASN A CA 1
ATOM 4404 C C . ASN A 1 578 ? -19.302 -14.210 40.430 1.00 97.06 578 ASN A C 1
ATOM 4406 O O . ASN A 1 578 ? -18.170 -13.773 40.634 1.00 97.06 578 ASN A O 1
ATOM 4410 N N . LEU A 1 579 ? -20.352 -13.779 41.126 1.00 97.00 579 LEU A N 1
ATOM 4411 C CA . LEU A 1 579 ? -20.287 -12.684 42.097 1.00 97.00 579 LEU A CA 1
ATOM 4412 C C . LEU A 1 579 ? -19.874 -13.174 43.490 1.00 97.00 579 LEU A C 1
ATOM 4414 O O . LEU A 1 579 ? -20.671 -13.230 44.422 1.00 97.00 579 LEU A O 1
ATOM 4418 N N . ASN A 1 580 ? -18.619 -13.576 43.642 1.00 95.75 580 ASN A N 1
ATOM 4419 C CA . ASN A 1 580 ? -18.059 -14.194 44.853 1.00 95.75 580 ASN A CA 1
ATOM 4420 C C . ASN A 1 580 ? -17.617 -13.200 45.953 1.00 95.75 580 ASN A C 1
ATOM 4422 O O . ASN A 1 580 ? -17.264 -13.642 47.049 1.00 95.75 580 ASN A O 1
ATOM 4426 N N . GLU A 1 581 ? -17.650 -11.886 45.708 1.00 95.38 581 GLU A N 1
ATOM 4427 C CA . GLU A 1 581 ? -17.247 -10.861 46.681 1.00 95.38 581 GLU A CA 1
ATOM 4428 C C . GLU A 1 581 ? -18.399 -9.909 47.034 1.00 95.38 581 GLU A C 1
ATOM 4430 O O . GLU A 1 581 ? -19.082 -9.367 46.163 1.00 95.38 581 GLU A O 1
ATOM 4435 N N . THR A 1 582 ? -18.610 -9.678 48.335 1.00 95.75 582 THR A N 1
ATOM 4436 C CA . THR A 1 582 ? -19.549 -8.658 48.824 1.00 95.75 582 THR A CA 1
ATOM 4437 C C . THR A 1 582 ? -18.909 -7.277 48.781 1.00 95.75 582 THR A C 1
ATOM 4439 O O . THR A 1 582 ? -17.825 -7.096 49.332 1.00 95.75 582 THR A O 1
ATOM 4442 N N . GLY A 1 583 ? -19.614 -6.282 48.252 1.00 93.25 583 GLY A N 1
ATOM 4443 C CA . GLY A 1 583 ? -19.107 -4.916 48.141 1.00 93.25 583 GLY A CA 1
ATOM 4444 C C . GLY A 1 583 ? -20.197 -3.933 47.724 1.00 93.25 583 GLY A C 1
ATOM 4445 O O . GLY A 1 583 ? -21.236 -4.334 47.196 1.00 93.25 583 GLY A O 1
ATOM 4446 N N . PHE A 1 584 ? -19.961 -2.649 47.990 1.00 93.81 584 PHE A N 1
ATOM 4447 C CA . PHE A 1 584 ? -20.796 -1.542 47.522 1.00 93.81 584 PHE A CA 1
ATOM 4448 C C . PHE A 1 584 ? -20.005 -0.732 46.501 1.00 93.81 584 PHE A C 1
ATOM 4450 O O . PHE A 1 584 ? -18.841 -0.431 46.755 1.00 93.81 584 PHE A O 1
ATOM 4457 N N . GLY A 1 585 ? -20.651 -0.345 45.399 1.00 92.00 585 GLY A N 1
ATOM 4458 C CA . GLY A 1 585 ? -19.998 0.438 44.348 1.00 92.00 585 GLY A CA 1
ATOM 4459 C C . GLY A 1 585 ? -18.966 -0.365 43.559 1.00 92.00 585 GLY A C 1
ATOM 4460 O O . GLY A 1 585 ? -17.957 0.193 43.148 1.00 92.00 585 GLY A O 1
ATOM 4461 N N . ASN A 1 586 ? -19.201 -1.667 43.376 1.00 96.62 586 ASN A N 1
ATOM 4462 C CA . ASN A 1 586 ? -18.427 -2.451 42.417 1.00 96.62 586 ASN A CA 1
ATOM 4463 C C . ASN A 1 586 ? -18.747 -1.944 41.005 1.00 96.62 586 ASN A C 1
ATOM 4465 O O . ASN A 1 586 ? -19.866 -1.484 40.773 1.00 96.62 586 ASN A O 1
ATOM 4469 N N . VAL A 1 587 ? -17.800 -2.040 40.077 1.00 97.12 587 VAL A N 1
ATOM 4470 C CA . VAL A 1 587 ? -17.955 -1.528 38.708 1.00 97.12 587 VAL A CA 1
ATOM 4471 C C . VAL A 1 587 ? -18.005 -2.690 37.721 1.00 97.12 587 VAL A C 1
ATOM 4473 O O . VAL A 1 587 ? -17.236 -3.647 37.839 1.00 97.12 587 VAL A O 1
ATOM 4476 N N . ILE A 1 588 ? -18.948 -2.616 36.785 1.00 97.31 588 ILE A N 1
ATOM 4477 C CA . ILE A 1 588 ? -18.946 -3.368 35.531 1.00 97.31 588 ILE A CA 1
ATOM 4478 C C . ILE A 1 588 ? -18.513 -2.379 34.458 1.00 97.31 588 ILE A C 1
ATOM 4480 O O . ILE A 1 588 ? -19.150 -1.337 34.321 1.00 97.31 588 ILE A O 1
ATOM 4484 N N . ARG A 1 589 ? -17.448 -2.693 33.731 1.00 97.31 589 ARG A N 1
ATOM 4485 C CA . ARG A 1 589 ? -16.977 -1.932 32.576 1.00 97.31 589 ARG A CA 1
ATOM 4486 C C . ARG A 1 589 ? -17.192 -2.786 31.334 1.00 97.31 589 ARG A C 1
ATOM 4488 O O . ARG A 1 589 ? -16.764 -3.941 31.319 1.00 97.31 589 ARG A O 1
ATOM 4495 N N . VAL A 1 590 ? -17.866 -2.232 30.337 1.00 96.75 590 VAL A N 1
ATOM 4496 C CA . VAL A 1 590 ? -17.988 -2.823 29.003 1.00 96.75 590 VAL A CA 1
ATOM 4497 C C . VAL A 1 590 ? -17.271 -1.907 28.030 1.00 96.75 590 VAL A C 1
ATOM 4499 O O . VAL A 1 590 ? -17.514 -0.704 28.038 1.00 96.75 590 VAL A O 1
ATOM 4502 N N . GLU A 1 591 ? -16.383 -2.479 27.232 1.00 95.75 591 GLU A N 1
ATOM 4503 C CA . GLU A 1 591 ? -15.645 -1.795 26.177 1.00 95.75 591 GLU A CA 1
ATOM 4504 C C . GLU A 1 591 ? -15.911 -2.519 24.859 1.00 95.75 591 GLU A C 1
ATOM 4506 O O . GLU A 1 591 ? -15.829 -3.748 24.807 1.00 95.75 591 GLU A O 1
ATOM 4511 N N . ALA A 1 592 ? -16.247 -1.770 23.817 1.00 93.06 592 ALA A N 1
ATOM 4512 C CA . ALA A 1 592 ? -16.344 -2.260 22.451 1.00 93.06 592 ALA A CA 1
ATOM 4513 C C . ALA A 1 592 ? -15.305 -1.536 21.589 1.00 93.06 592 ALA A C 1
ATOM 4515 O O . ALA A 1 592 ? -15.119 -0.326 21.719 1.00 93.06 592 ALA A O 1
ATOM 4516 N N . PHE A 1 593 ? -14.634 -2.309 20.745 1.00 89.06 593 PHE A N 1
ATOM 4517 C CA . PHE A 1 593 ? -13.596 -1.876 19.820 1.00 89.06 593 PHE A CA 1
ATOM 4518 C C . PHE A 1 593 ? -14.015 -2.314 18.425 1.00 89.06 593 PHE A C 1
ATOM 4520 O O . PHE A 1 593 ? -14.386 -3.482 18.245 1.00 89.06 593 PHE A O 1
ATOM 4527 N N . ASP A 1 594 ? -13.913 -1.414 17.456 1.00 83.94 594 ASP A N 1
ATOM 4528 C CA . ASP A 1 594 ? -13.929 -1.823 16.060 1.00 83.94 594 ASP A CA 1
ATOM 4529 C C . ASP A 1 594 ? -12.560 -2.433 15.733 1.00 83.94 594 ASP A C 1
ATOM 4531 O O . ASP A 1 594 ? -11.529 -1.915 16.164 1.00 83.94 594 ASP A O 1
ATOM 4535 N N . THR A 1 595 ? -12.514 -3.575 15.045 1.00 73.62 595 THR A N 1
ATOM 4536 C CA . THR A 1 595 ? -11.220 -4.149 14.647 1.00 73.62 595 THR A CA 1
ATOM 4537 C C . THR A 1 595 ? -10.489 -3.330 13.590 1.00 73.62 595 THR A C 1
ATOM 4539 O O . THR A 1 595 ? -9.264 -3.394 13.579 1.00 73.62 595 THR A O 1
ATOM 4542 N N . GLY A 1 596 ? -11.199 -2.576 12.749 1.00 62.91 596 GLY A N 1
ATOM 4543 C CA . GLY A 1 596 ? -10.596 -1.652 11.788 1.00 62.91 596 GLY A CA 1
ATOM 4544 C C . GLY A 1 596 ? -10.371 -0.241 12.350 1.00 62.91 596 GLY A C 1
ATOM 4545 O O . GLY A 1 596 ? -9.662 0.546 11.739 1.00 62.91 596 GLY A O 1
ATOM 4546 N N . ASN A 1 597 ? -10.901 0.076 13.538 1.00 68.00 597 ASN A N 1
ATOM 4547 C CA . ASN A 1 597 ? -10.529 1.267 14.309 1.00 68.00 597 ASN A CA 1
ATOM 4548 C C . ASN A 1 597 ? -10.330 0.919 15.798 1.00 68.00 597 ASN A C 1
ATOM 4550 O O . ASN A 1 597 ? -11.164 1.235 16.652 1.00 68.00 597 ASN A O 1
ATOM 4554 N N . PRO A 1 598 ? -9.205 0.271 16.155 1.00 66.50 598 PRO A N 1
ATOM 4555 C CA . PRO A 1 598 ? -8.973 -0.187 17.523 1.00 66.50 598 PRO A CA 1
ATOM 4556 C C . PRO A 1 598 ? -8.624 0.950 18.496 1.00 66.50 598 PRO A C 1
ATOM 4558 O O . PRO A 1 598 ? -8.549 0.719 19.707 1.00 66.50 598 PRO A O 1
ATOM 4561 N N . THR A 1 599 ? -8.349 2.157 17.989 1.00 70.25 599 THR A N 1
ATOM 4562 C CA . THR A 1 599 ? -7.878 3.286 18.805 1.00 70.25 599 THR A CA 1
ATOM 4563 C C . THR A 1 599 ? -9.007 3.999 19.542 1.00 70.25 599 THR A C 1
ATOM 4565 O O . THR A 1 599 ? -8.793 4.507 20.649 1.00 70.25 599 THR A O 1
ATOM 4568 N N . GLU A 1 600 ? -10.215 3.987 18.981 1.00 79.38 600 GLU A N 1
ATOM 4569 C CA . GLU A 1 600 ? -11.397 4.590 19.583 1.00 79.38 600 GLU A CA 1
ATOM 4570 C C . GLU A 1 600 ? -12.264 3.530 20.272 1.00 79.38 600 GLU A C 1
ATOM 4572 O O . GLU A 1 600 ? -12.682 2.537 19.683 1.00 79.38 600 GLU A O 1
ATOM 4577 N N . VAL A 1 601 ? -12.522 3.729 21.569 1.00 86.25 601 VAL A N 1
ATOM 4578 C CA . VAL A 1 601 ? -13.180 2.729 22.421 1.00 86.25 601 VAL A CA 1
ATOM 4579 C C . VAL A 1 601 ? -14.513 3.261 22.919 1.00 86.25 601 VAL A C 1
ATOM 4581 O O . VAL A 1 601 ? -14.550 4.211 23.710 1.00 86.25 601 VAL A O 1
ATOM 4584 N N . ALA A 1 602 ? -15.612 2.599 22.556 1.00 91.19 602 ALA A N 1
ATOM 4585 C CA . ALA A 1 602 ? -16.881 2.824 23.236 1.00 91.19 602 ALA A CA 1
ATOM 4586 C C . ALA A 1 602 ? -16.845 2.143 24.601 1.00 91.19 602 ALA A C 1
ATOM 4588 O O . ALA A 1 602 ? -16.724 0.923 24.701 1.00 91.19 602 ALA A O 1
ATOM 4589 N N . SER A 1 603 ? -16.953 2.933 25.669 1.00 93.25 603 SER A N 1
ATOM 4590 C CA . SER A 1 603 ? -16.881 2.436 27.042 1.00 93.25 603 SER A CA 1
ATOM 4591 C C . SER A 1 603 ? -18.103 2.844 27.851 1.00 93.25 603 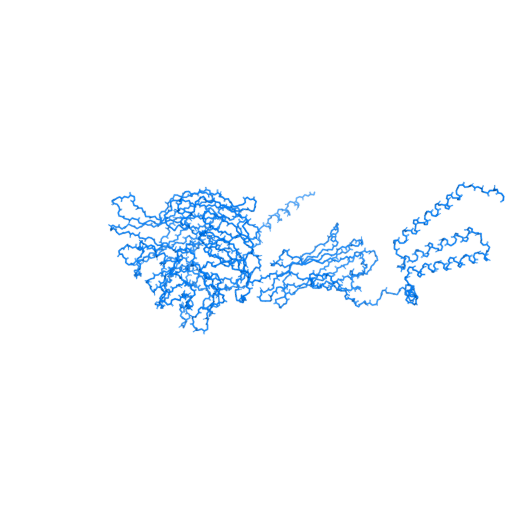SER A C 1
ATOM 4593 O O . SER A 1 603 ? -18.488 4.014 27.887 1.00 93.25 603 SER A O 1
ATOM 4595 N N . VAL A 1 604 ? -18.698 1.875 28.545 1.00 95.06 604 VAL A N 1
ATOM 4596 C CA . VAL A 1 604 ? -19.827 2.088 29.451 1.00 95.06 604 VAL A CA 1
ATOM 4597 C C . VAL A 1 604 ? -19.515 1.460 30.802 1.00 95.06 604 VAL A C 1
ATOM 4599 O O . VAL A 1 604 ? -19.201 0.274 30.911 1.00 95.06 604 VAL A O 1
ATOM 4602 N N . GLU A 1 605 ? -19.643 2.259 31.861 1.00 96.06 605 GLU A N 1
ATOM 4603 C CA . GLU A 1 605 ? -19.487 1.803 33.240 1.00 96.06 605 GLU A CA 1
ATOM 4604 C C . GLU A 1 605 ? -20.831 1.774 33.974 1.00 96.06 605 GLU A C 1
ATOM 4606 O O . GLU A 1 605 ? -21.575 2.755 34.003 1.00 96.06 605 GLU A O 1
ATOM 4611 N N . GLN A 1 606 ? -21.113 0.663 34.655 1.00 96.31 606 GLN A N 1
ATOM 4612 C CA . GLN A 1 606 ? -22.280 0.503 35.514 1.00 96.31 606 GLN A CA 1
ATOM 4613 C C . GLN A 1 606 ? -21.858 0.061 36.915 1.00 96.31 606 GLN A C 1
ATOM 4615 O O . GLN A 1 606 ? -21.210 -0.967 37.113 1.00 96.31 606 GLN A O 1
ATOM 4620 N N . THR A 1 607 ? -22.279 0.819 37.928 1.00 95.88 607 THR A N 1
ATOM 4621 C CA . THR A 1 607 ? -22.034 0.447 39.328 1.00 95.88 607 THR A CA 1
ATOM 4622 C C . THR A 1 607 ? -23.088 -0.531 39.843 1.00 95.88 607 THR A C 1
ATOM 4624 O O . THR A 1 607 ? -24.268 -0.431 39.502 1.00 95.88 607 THR A O 1
ATOM 4627 N N . PHE A 1 608 ? -22.682 -1.466 40.699 1.00 96.81 608 PHE A N 1
ATOM 4628 C CA . PHE A 1 608 ? -23.568 -2.462 41.302 1.00 96.81 608 PHE A CA 1
ATOM 4629 C C . PHE A 1 608 ? -23.167 -2.797 42.746 1.00 96.81 608 PHE A C 1
ATOM 4631 O O . PHE A 1 608 ? -22.101 -2.420 43.245 1.00 96.81 608 PHE A O 1
ATOM 4638 N N . THR A 1 609 ? -24.060 -3.480 43.467 1.00 96.00 609 THR A N 1
ATOM 4639 C CA . THR A 1 609 ? -23.861 -3.866 44.873 1.00 96.00 609 THR A CA 1
ATOM 4640 C C . THR A 1 609 ? -24.117 -5.356 45.067 1.00 96.00 609 THR A C 1
ATOM 4642 O O . THR A 1 609 ? -25.132 -5.875 44.606 1.00 96.00 609 THR A O 1
ATOM 4645 N N . VAL A 1 610 ? -23.237 -6.024 45.822 1.00 97.06 610 VAL A N 1
ATOM 4646 C CA . VAL A 1 610 ? -23.339 -7.457 46.150 1.00 97.06 610 VAL A CA 1
ATOM 4647 C C . VAL A 1 610 ? -23.371 -7.659 47.662 1.00 97.06 610 VAL A C 1
ATOM 4649 O O . VAL A 1 610 ? -22.531 -7.123 48.389 1.00 97.06 610 VAL A O 1
ATOM 4652 N N . ASN A 1 611 ? -24.325 -8.447 48.162 1.00 96.44 611 ASN A N 1
ATOM 4653 C CA . ASN A 1 611 ? -24.508 -8.701 49.595 1.00 96.44 611 ASN A CA 1
ATOM 4654 C C . ASN A 1 611 ? -25.001 -10.136 49.869 1.00 96.44 611 ASN A C 1
ATOM 4656 O O . ASN A 1 611 ? -25.373 -10.875 48.971 1.00 96.44 611 ASN A O 1
ATOM 4660 N N . ILE A 1 612 ? -25.027 -10.550 51.136 1.00 95.19 612 ILE A N 1
ATOM 4661 C CA . ILE A 1 612 ? -25.486 -11.880 51.574 1.00 95.19 612 ILE A CA 1
ATOM 4662 C C . ILE A 1 612 ? -26.975 -12.104 51.257 1.00 95.19 612 ILE A C 1
ATOM 4664 O O . ILE A 1 612 ? -27.387 -13.236 51.018 1.00 95.19 612 ILE A O 1
ATOM 4668 N N . ASN A 1 613 ? -27.772 -11.032 51.262 1.00 92.75 613 ASN A N 1
ATOM 4669 C CA . ASN A 1 613 ? -29.159 -11.043 50.806 1.00 92.75 613 ASN A CA 1
ATOM 4670 C C . ASN A 1 613 ? -29.268 -10.126 49.590 1.00 92.75 613 ASN A C 1
ATOM 4672 O O . ASN A 1 613 ? -28.797 -8.990 49.647 1.00 92.75 613 ASN A O 1
ATOM 4676 N N . GLY A 1 614 ? -29.921 -10.603 48.544 1.00 94.25 614 GLY A N 1
ATOM 4677 C CA . GLY A 1 614 ? -30.122 -9.881 47.300 1.00 94.25 614 GLY A CA 1
ATOM 4678 C C . GLY A 1 614 ? -31.014 -10.686 46.366 1.00 94.25 614 GLY A C 1
ATOM 4679 O O . GLY A 1 614 ? -31.472 -11.763 46.751 1.00 94.25 614 GLY A O 1
ATOM 4680 N N . ILE A 1 615 ? -31.252 -10.147 45.177 1.00 94.75 615 ILE A N 1
ATOM 4681 C CA . ILE A 1 615 ? -31.911 -10.873 44.091 1.00 94.75 615 ILE A CA 1
ATOM 4682 C C . ILE A 1 615 ? -30.968 -11.935 43.515 1.00 94.75 615 ILE A C 1
ATOM 4684 O O . ILE A 1 615 ? -29.742 -11.763 43.532 1.00 94.75 615 ILE A O 1
ATOM 4688 N N . GLU A 1 616 ? -31.554 -13.037 43.068 1.00 96.12 616 GLU A N 1
ATOM 4689 C CA . GLU A 1 616 ? -30.893 -14.191 42.461 1.00 96.12 616 GLU A CA 1
ATOM 4690 C C . GLU A 1 616 ? -31.030 -14.151 40.933 1.00 96.12 616 GLU A C 1
ATOM 4692 O O . GLU A 1 616 ? -31.815 -13.377 40.377 1.00 96.12 616 GLU A O 1
ATOM 4697 N N . PHE A 1 617 ? -30.247 -14.968 40.230 1.00 94.25 617 PHE A N 1
ATOM 4698 C CA . PHE A 1 617 ? -30.315 -15.057 38.777 1.00 94.25 617 PHE A CA 1
ATOM 4699 C C . PHE A 1 617 ? -31.733 -15.421 38.311 1.00 94.25 617 PHE A C 1
ATOM 4701 O O . PHE A 1 617 ? -32.329 -16.393 38.777 1.00 94.25 617 PHE A O 1
ATOM 4708 N N . GLY A 1 618 ? -32.264 -14.660 37.352 1.00 92.19 618 GLY A N 1
ATOM 4709 C CA . GLY A 1 618 ? -33.616 -14.833 36.821 1.00 92.19 618 GLY A CA 1
ATOM 4710 C C . GLY A 1 618 ? -34.721 -14.099 37.587 1.00 92.19 618 GLY A C 1
ATOM 4711 O O . GLY A 1 618 ? -35.846 -14.064 37.091 1.00 92.19 618 GLY A O 1
ATOM 4712 N N . ASP A 1 619 ? -34.431 -13.479 38.737 1.00 91.12 619 ASP A N 1
ATOM 4713 C CA . ASP A 1 619 ? -35.439 -12.729 39.506 1.00 91.12 619 ASP A CA 1
ATOM 4714 C C . ASP A 1 619 ? -35.876 -11.434 38.804 1.00 91.12 619 ASP A C 1
ATOM 4716 O O . ASP A 1 619 ? -37.039 -11.029 38.887 1.00 91.12 619 ASP A O 1
ATOM 4720 N N . ALA A 1 620 ? -34.938 -10.758 38.138 1.00 92.31 620 ALA A N 1
ATOM 4721 C CA . ALA A 1 620 ? -35.189 -9.527 37.401 1.00 92.31 620 ALA A CA 1
ATOM 4722 C C . ALA A 1 620 ? -34.137 -9.327 36.311 1.00 92.31 620 ALA A C 1
ATOM 4724 O O . ALA A 1 620 ? -32.954 -9.547 36.548 1.00 92.31 620 ALA A O 1
ATOM 4725 N N . THR A 1 621 ? -34.558 -8.820 35.160 1.00 93.88 621 THR A N 1
ATOM 4726 C CA . THR A 1 621 ? -33.690 -8.338 34.081 1.00 93.88 621 THR A CA 1
ATOM 4727 C C . THR A 1 621 ? -33.878 -6.840 33.896 1.00 93.88 621 THR A C 1
ATOM 4729 O O . THR A 1 621 ? -34.983 -6.321 34.073 1.00 93.88 621 THR A O 1
ATOM 4732 N N . CYS A 1 622 ? -32.809 -6.136 33.539 1.00 94.38 622 CYS A N 1
ATOM 4733 C CA . CYS A 1 622 ? -32.903 -4.756 33.070 1.00 94.38 622 CYS A CA 1
ATOM 4734 C C . CYS A 1 622 ? -31.964 -4.512 31.900 1.00 94.38 622 CYS A C 1
ATOM 4736 O O . CYS A 1 622 ? -30.885 -5.099 31.848 1.00 94.38 622 CYS A O 1
ATOM 4738 N N . THR A 1 623 ? -32.403 -3.634 31.005 1.00 95.31 623 THR A N 1
ATOM 4739 C CA . THR A 1 623 ? -31.671 -3.209 29.815 1.00 95.31 623 THR A CA 1
ATOM 4740 C C . THR A 1 623 ? -31.355 -1.726 29.946 1.00 95.31 623 THR A C 1
ATOM 4742 O O . THR A 1 623 ? -32.190 -0.936 30.400 1.00 95.31 623 THR A O 1
ATOM 4745 N N . LEU A 1 624 ? -30.120 -1.376 29.622 1.00 93.44 624 LEU A N 1
ATOM 4746 C CA . LEU A 1 624 ? -29.600 -0.025 29.576 1.00 93.44 624 LEU A CA 1
ATOM 4747 C C . LEU A 1 624 ? -29.379 0.329 28.110 1.00 93.44 624 LEU A C 1
ATOM 4749 O O . LEU A 1 624 ? -28.437 -0.184 27.517 1.00 93.44 624 LEU A O 1
ATOM 4753 N N . THR A 1 625 ? -30.222 1.198 27.561 1.00 92.19 625 THR A N 1
ATOM 4754 C CA . THR A 1 625 ? -30.010 1.723 26.212 1.00 92.19 625 THR A CA 1
ATOM 4755 C C . THR A 1 625 ? -28.997 2.849 26.274 1.00 92.19 625 THR A C 1
ATOM 4757 O O . THR A 1 625 ? -29.154 3.821 27.027 1.00 92.19 625 THR A O 1
ATOM 4760 N N . VAL A 1 626 ? -27.927 2.683 25.512 1.00 89.94 626 VAL A N 1
ATOM 4761 C CA . VAL A 1 626 ? -26.810 3.609 25.426 1.00 89.94 626 VAL A CA 1
ATOM 4762 C C . VAL A 1 626 ? -27.066 4.464 24.194 1.00 89.94 626 VAL A C 1
ATOM 4764 O O . VAL A 1 626 ? -26.868 4.053 23.060 1.00 89.94 626 VAL A O 1
ATOM 4767 N N . THR A 1 627 ? -27.592 5.667 24.412 1.00 78.50 627 THR A N 1
ATOM 4768 C CA . THR A 1 627 ? -27.730 6.627 23.314 1.00 78.50 627 THR A CA 1
ATOM 4769 C C . THR A 1 627 ? -26.338 7.128 22.954 1.00 78.50 627 THR A C 1
ATOM 4771 O O . THR A 1 627 ? -25.621 7.572 23.858 1.00 78.50 627 THR A O 1
ATOM 4774 N N . ALA A 1 628 ? -25.977 7.075 21.667 1.00 66.88 628 ALA A N 1
ATOM 4775 C CA . ALA A 1 628 ? -24.748 7.680 21.166 1.00 66.88 628 ALA A CA 1
ATOM 4776 C C . ALA A 1 628 ? -24.620 9.111 21.721 1.00 66.88 628 ALA A C 1
ATOM 4778 O O . ALA A 1 628 ? -25.630 9.826 21.794 1.00 66.88 628 ALA A O 1
ATOM 4779 N N . PRO A 1 629 ? -23.429 9.517 22.188 1.00 55.91 629 PRO A N 1
ATOM 4780 C CA . PRO A 1 629 ? -23.237 10.863 22.688 1.00 55.91 629 PRO A CA 1
ATOM 4781 C C . PRO A 1 629 ? -23.510 11.850 21.546 1.00 55.91 629 PRO A C 1
ATOM 4783 O O . PRO A 1 629 ? -22.691 12.009 20.650 1.00 55.91 629 PRO A O 1
ATOM 4786 N N . ASP A 1 630 ? -24.641 12.559 21.598 1.00 50.81 630 ASP A N 1
ATOM 4787 C CA . ASP A 1 630 ? -24.635 13.935 21.101 1.00 50.81 630 ASP A CA 1
ATOM 4788 C C . ASP A 1 630 ? -23.498 14.631 21.870 1.00 50.81 630 ASP A C 1
ATOM 4790 O O . ASP A 1 630 ? -23.366 14.412 23.079 1.00 50.81 630 ASP A O 1
ATOM 4794 N N . GLU A 1 631 ? -22.667 15.441 21.206 1.00 51.94 631 GLU A N 1
ATOM 4795 C CA . GLU A 1 631 ? -21.465 16.077 21.791 1.00 51.94 631 GLU A CA 1
ATOM 4796 C C . GLU A 1 631 ? -21.715 16.868 23.105 1.00 51.94 631 GLU A C 1
ATOM 4798 O O . GLU A 1 631 ? -20.770 17.288 23.772 1.00 51.94 631 GLU A O 1
ATOM 4803 N N . ASP A 1 632 ? -22.970 17.013 23.537 1.00 41.50 632 ASP A N 1
ATOM 4804 C CA . ASP A 1 632 ? -23.403 17.617 24.788 1.00 41.50 632 ASP A CA 1
ATOM 4805 C C . ASP A 1 632 ? -24.331 16.668 25.606 1.00 41.50 632 ASP A C 1
ATOM 4807 O O . ASP A 1 632 ? -25.532 16.585 25.366 1.00 41.50 632 ASP A O 1
ATOM 4811 N N . GLU A 1 633 ? -23.785 16.034 26.656 1.00 41.97 633 GLU A N 1
ATOM 4812 C CA . GLU A 1 633 ? -24.459 15.262 27.737 1.00 41.97 633 GLU A CA 1
ATOM 4813 C C . GLU A 1 633 ? -24.957 13.819 27.450 1.00 41.97 633 GLU A C 1
ATOM 4815 O O . GLU A 1 633 ? -25.969 13.572 26.798 1.00 41.97 633 GLU A O 1
ATOM 4820 N N . ILE A 1 634 ? -24.338 12.842 28.137 1.00 42.75 634 ILE A N 1
ATOM 4821 C CA . ILE A 1 634 ? -24.815 11.450 28.236 1.00 42.75 634 ILE A CA 1
ATOM 4822 C C . ILE A 1 634 ? -26.139 11.405 29.023 1.00 42.75 634 ILE A C 1
ATOM 4824 O O . ILE A 1 634 ? -26.150 11.505 30.255 1.00 42.75 634 ILE A O 1
ATOM 4828 N N . ASN A 1 635 ? -27.261 11.196 28.330 1.00 44.62 635 ASN A N 1
ATOM 4829 C CA . ASN A 1 635 ? -28.556 10.913 28.951 1.00 44.62 635 ASN A CA 1
ATOM 4830 C C . ASN A 1 635 ? -28.825 9.402 28.979 1.00 44.62 635 ASN A C 1
ATOM 4832 O O . ASN A 1 635 ? -29.241 8.800 27.993 1.00 44.62 635 ASN A O 1
ATOM 4836 N N . VAL A 1 636 ? -28.631 8.793 30.149 1.00 51.12 636 VAL A N 1
ATOM 4837 C CA . VAL A 1 636 ? -28.980 7.390 30.400 1.00 51.12 636 VAL A CA 1
ATOM 4838 C C . VAL A 1 636 ? -30.482 7.275 30.673 1.00 51.12 636 VAL A C 1
ATOM 4840 O O . VAL A 1 636 ? -30.974 7.785 31.685 1.00 51.12 636 VAL A O 1
ATOM 4843 N N . THR A 1 637 ? -31.224 6.578 29.809 1.00 52.91 637 THR A N 1
ATOM 4844 C CA . THR A 1 637 ? -32.632 6.229 30.061 1.00 52.91 637 THR A CA 1
ATOM 4845 C C . THR A 1 637 ? -32.752 4.757 30.446 1.00 52.91 637 THR A C 1
ATOM 4847 O O . THR A 1 637 ? -32.291 3.871 29.742 1.00 52.91 637 THR A O 1
ATOM 4850 N N . VAL A 1 638 ? -33.353 4.488 31.611 1.00 57.31 638 VAL A N 1
ATOM 4851 C CA . VAL A 1 638 ? -33.571 3.123 32.117 1.00 57.31 638 VAL A CA 1
ATOM 4852 C C . VAL A 1 638 ? -35.028 2.742 31.877 1.00 57.31 638 VAL A C 1
ATOM 4854 O O . VAL A 1 638 ? -35.921 3.296 32.528 1.00 57.31 638 VAL A O 1
ATOM 4857 N N . GLU A 1 639 ? -35.288 1.786 30.984 1.00 49.56 639 GLU A N 1
ATOM 4858 C CA . GLU A 1 639 ? -36.613 1.175 30.861 1.00 49.56 639 GLU A CA 1
ATOM 4859 C C . GLU A 1 639 ? -36.797 0.116 31.960 1.00 49.56 639 GLU A C 1
ATOM 4861 O O . GLU A 1 639 ? -36.069 -0.872 32.063 1.00 49.56 639 GLU A O 1
ATOM 4866 N N . ALA A 1 640 ? -37.763 0.341 32.854 1.00 41.66 640 ALA A N 1
ATOM 4867 C CA . ALA A 1 640 ? -38.029 -0.574 33.956 1.00 41.66 640 ALA A CA 1
ATOM 4868 C C . ALA A 1 640 ? -38.694 -1.865 33.442 1.00 41.66 640 ALA A C 1
ATOM 4870 O O . ALA A 1 640 ? -39.878 -1.867 33.097 1.00 41.66 640 ALA A O 1
ATOM 4871 N N . GLY A 1 641 ? -37.947 -2.971 33.450 1.00 40.88 641 GLY A N 1
ATOM 4872 C CA . GLY A 1 641 ? -38.470 -4.310 33.181 1.00 40.88 641 GLY A CA 1
ATOM 4873 C C . GLY A 1 641 ? -39.599 -4.704 34.143 1.00 40.88 641 GLY A C 1
ATOM 4874 O O . GLY A 1 641 ? -39.598 -4.369 35.332 1.00 40.88 641 GLY A O 1
ATOM 4875 N N . THR A 1 642 ? -40.595 -5.429 33.629 1.00 39.19 642 THR A N 1
ATOM 4876 C CA . THR A 1 642 ? -41.711 -5.962 34.419 1.00 39.19 642 THR A CA 1
ATOM 4877 C C . THR A 1 642 ? -41.220 -6.976 35.450 1.00 39.19 642 THR A C 1
ATOM 4879 O O . THR A 1 642 ? -40.939 -8.124 35.117 1.00 39.19 642 THR A O 1
ATOM 4882 N N . LEU A 1 643 ? -41.179 -6.553 36.714 1.00 33.12 643 LEU A N 1
ATOM 4883 C CA . LEU A 1 643 ? -40.978 -7.416 37.877 1.00 33.12 643 LEU A CA 1
ATOM 4884 C C . LEU A 1 643 ? -42.045 -8.521 37.911 1.00 33.12 643 LEU A C 1
ATOM 4886 O O . LEU A 1 643 ? -43.234 -8.247 38.111 1.00 33.12 643 LEU A O 1
ATOM 4890 N N . THR A 1 644 ? -41.635 -9.779 37.760 1.00 35.06 644 THR A N 1
ATOM 4891 C CA . THR A 1 644 ? -42.480 -10.925 38.102 1.00 35.06 644 THR A CA 1
ATOM 4892 C C . THR A 1 644 ? -42.656 -10.975 39.617 1.00 35.06 644 THR A C 1
ATOM 4894 O O . THR A 1 644 ? -41.713 -11.139 40.385 1.00 35.06 644 THR A O 1
ATOM 4897 N N . VAL A 1 645 ? -43.896 -10.749 40.042 1.00 44.78 645 VAL A N 1
ATOM 4898 C CA . VAL A 1 645 ? -44.329 -10.621 41.434 1.00 44.78 645 VAL A CA 1
ATOM 4899 C C . VAL A 1 645 ? -44.173 -11.952 42.173 1.00 44.78 645 VAL A C 1
ATOM 4901 O O . VAL A 1 645 ? -45.025 -12.817 41.996 1.00 44.78 645 VAL A O 1
ATOM 4904 N N . ASP A 1 646 ? -43.153 -12.097 43.030 1.00 43.19 646 ASP A N 1
ATOM 4905 C CA . ASP A 1 646 ? -43.274 -12.950 44.235 1.00 43.19 646 ASP A CA 1
ATOM 4906 C C . ASP A 1 646 ? -42.276 -12.674 45.392 1.00 43.19 646 ASP A C 1
ATOM 4908 O O . ASP A 1 646 ? -42.022 -13.541 46.225 1.00 43.19 646 ASP A O 1
ATOM 4912 N N . ALA A 1 647 ? -41.722 -11.457 45.512 1.00 39.66 647 ALA A N 1
ATOM 4913 C CA . ALA A 1 647 ? -40.800 -11.111 46.615 1.00 39.66 647 ALA A CA 1
ATOM 4914 C C . ALA A 1 647 ? -41.260 -9.954 47.530 1.00 39.66 647 ALA A C 1
ATOM 4916 O O . ALA A 1 647 ? -40.553 -9.588 48.470 1.00 39.66 647 ALA A O 1
ATOM 4917 N N . THR A 1 648 ? -42.442 -9.363 47.311 1.00 38.41 648 THR A N 1
ATOM 4918 C CA . THR A 1 648 ? -42.866 -8.135 48.021 1.00 38.41 648 THR A CA 1
ATOM 4919 C C . THR A 1 648 ? -43.831 -8.323 49.195 1.00 38.41 648 THR A C 1
ATOM 4921 O O . THR A 1 648 ? -44.211 -7.331 49.820 1.00 38.41 648 THR A O 1
ATOM 4924 N N . GLU A 1 649 ? -44.179 -9.542 49.614 1.00 45.19 649 GLU A N 1
ATOM 4925 C CA . GLU A 1 649 ? -45.045 -9.721 50.792 1.00 45.19 649 GLU A CA 1
ATOM 4926 C C . GLU A 1 649 ? -44.283 -9.701 52.131 1.00 45.19 649 GLU A C 1
ATOM 4928 O O . GLU A 1 649 ? -44.307 -10.647 52.918 1.00 45.19 649 GLU A O 1
ATOM 4933 N N . ASN A 1 650 ? -43.683 -8.555 52.472 1.00 57.06 650 ASN A N 1
ATOM 4934 C CA . ASN A 1 650 ? -43.591 -8.161 53.878 1.00 57.06 650 ASN A CA 1
ATOM 4935 C C . ASN A 1 650 ? -44.702 -7.150 54.177 1.00 57.06 650 ASN A C 1
ATOM 4937 O O . ASN A 1 650 ? -44.535 -5.945 53.994 1.00 57.06 650 ASN A O 1
ATOM 4941 N N . SER A 1 651 ? -45.835 -7.658 54.673 1.00 60.12 651 SER A N 1
ATOM 4942 C CA . SER A 1 651 ? -47.027 -6.873 55.049 1.00 60.12 651 SER A CA 1
ATOM 4943 C C . SER A 1 651 ? -46.740 -5.645 55.931 1.00 60.12 651 SER A C 1
ATOM 4945 O O . SER A 1 651 ? -47.506 -4.679 55.915 1.00 60.12 651 SER A O 1
ATOM 4947 N N . ILE A 1 652 ? -45.629 -5.644 56.677 1.00 58.56 652 ILE A N 1
ATOM 4948 C CA . ILE A 1 652 ? -45.202 -4.519 57.517 1.00 58.56 652 ILE A CA 1
ATOM 4949 C C . ILE A 1 652 ? -44.662 -3.370 56.656 1.00 58.56 652 ILE A C 1
ATOM 4951 O O . ILE A 1 652 ? -45.019 -2.215 56.891 1.00 58.56 652 ILE A O 1
ATOM 4955 N N . THR A 1 653 ? -43.847 -3.670 55.644 1.00 61.91 653 THR A N 1
ATOM 4956 C CA . THR A 1 653 ? -43.273 -2.664 54.741 1.00 61.91 653 THR A CA 1
ATOM 4957 C C . THR A 1 653 ? -44.363 -2.050 53.865 1.00 61.91 653 THR A C 1
ATOM 4959 O O . THR A 1 653 ? -44.452 -0.828 53.769 1.00 61.91 653 THR A O 1
ATOM 4962 N N . THR A 1 654 ? -45.274 -2.872 53.332 1.00 69.06 654 THR A N 1
ATOM 4963 C CA . THR A 1 654 ? -46.435 -2.409 52.550 1.00 69.06 654 THR A CA 1
ATOM 4964 C C . THR A 1 654 ? -47.362 -1.520 53.383 1.00 69.06 654 THR A C 1
ATOM 4966 O O . THR A 1 654 ? -47.834 -0.487 52.906 1.00 69.06 654 THR A O 1
ATOM 4969 N N . GLY A 1 655 ? -47.592 -1.871 54.654 1.00 73.12 655 GLY A N 1
ATOM 4970 C CA . GLY A 1 655 ? -48.396 -1.063 55.572 1.00 73.12 655 GLY A CA 1
ATOM 4971 C C . GLY A 1 655 ? -47.770 0.300 55.880 1.00 73.12 655 GLY A C 1
ATOM 4972 O O . GLY A 1 655 ? -48.477 1.306 55.907 1.00 73.12 655 GLY A O 1
ATOM 4973 N N . ILE A 1 656 ? -46.448 0.354 56.071 1.00 71.00 656 ILE A N 1
ATOM 4974 C CA . ILE A 1 656 ? -45.719 1.611 56.300 1.00 71.00 656 ILE A CA 1
ATOM 4975 C C . ILE A 1 656 ? -45.730 2.477 55.035 1.00 71.00 656 ILE A C 1
ATOM 4977 O O . ILE A 1 656 ? -46.024 3.668 55.132 1.00 71.00 656 ILE A O 1
ATOM 4981 N N . GLN A 1 657 ? -45.496 1.883 53.862 1.00 72.31 657 GLN A N 1
ATOM 4982 C CA . GLN A 1 657 ? -45.507 2.610 52.594 1.00 72.31 657 GLN A CA 1
ATOM 4983 C C . GLN A 1 657 ? -46.892 3.194 52.288 1.00 72.31 657 GLN A C 1
ATOM 4985 O O . GLN A 1 657 ? -46.998 4.366 51.957 1.00 72.31 657 GLN A O 1
ATOM 4990 N N . THR A 1 658 ? -47.965 2.444 52.557 1.00 80.06 658 THR A N 1
ATOM 4991 C CA . THR A 1 658 ? -49.346 2.936 52.393 1.00 80.06 658 THR A CA 1
ATOM 4992 C C . THR A 1 658 ? -49.618 4.194 53.231 1.00 80.06 658 THR A C 1
ATOM 4994 O O . THR A 1 658 ? -50.322 5.100 52.790 1.00 80.06 658 THR A O 1
ATOM 4997 N N . VAL A 1 659 ? -49.070 4.279 54.450 1.00 72.88 659 VAL A N 1
ATOM 4998 C CA . VAL A 1 659 ? -49.237 5.463 55.314 1.00 72.88 659 VAL A CA 1
ATOM 4999 C C . VAL A 1 659 ? -48.329 6.617 54.877 1.00 72.88 659 VAL A C 1
ATOM 5001 O O . VAL A 1 659 ? -48.739 7.777 54.953 1.00 72.88 659 VAL A O 1
ATOM 5004 N N . ILE A 1 660 ? -47.119 6.322 54.400 1.00 77.94 660 ILE A N 1
ATOM 5005 C CA . ILE A 1 660 ? -46.210 7.311 53.801 1.00 77.94 660 ILE A CA 1
ATOM 5006 C C . ILE A 1 660 ? -46.876 7.958 52.581 1.00 77.94 660 ILE A C 1
ATOM 5008 O O . ILE A 1 660 ? -47.009 9.181 52.544 1.00 77.94 660 ILE A O 1
ATOM 5012 N N . ASP A 1 661 ? -47.406 7.149 51.666 1.00 79.06 661 ASP A N 1
ATOM 5013 C CA . ASP A 1 661 ? -48.077 7.609 50.448 1.00 79.06 661 ASP A CA 1
ATOM 5014 C C . ASP A 1 661 ? -49.346 8.412 50.775 1.00 79.06 661 ASP A C 1
ATOM 5016 O O . ASP A 1 661 ? -49.620 9.439 50.156 1.00 79.06 661 ASP A O 1
ATOM 5020 N N . LEU A 1 662 ? -50.094 8.003 51.808 1.00 82.94 662 LEU A N 1
ATOM 5021 C CA . LEU A 1 662 ? -51.281 8.728 52.271 1.00 82.94 662 LEU A CA 1
ATOM 5022 C C . LEU A 1 662 ? -50.945 10.090 52.902 1.00 82.94 662 LEU A C 1
ATOM 5024 O O . LEU A 1 662 ? -51.751 11.018 52.829 1.00 82.94 662 LEU A O 1
ATOM 5028 N N . THR A 1 663 ? -49.795 10.211 53.568 1.00 80.81 663 THR A N 1
ATOM 5029 C CA . THR A 1 663 ? -49.404 11.435 54.292 1.00 80.81 663 THR A CA 1
ATOM 5030 C C . THR A 1 663 ? -48.523 12.376 53.474 1.00 80.81 663 THR A C 1
ATOM 5032 O O . THR A 1 663 ? -48.418 13.550 53.830 1.00 80.81 663 THR A O 1
ATOM 5035 N N . GLY A 1 664 ? -47.890 11.890 52.401 1.00 81.88 664 GLY A N 1
ATOM 5036 C CA . GLY A 1 664 ? -46.937 12.646 51.583 1.00 81.88 664 GLY A CA 1
ATOM 5037 C C . GLY A 1 664 ? -45.644 13.021 52.319 1.00 81.88 664 GLY A C 1
ATOM 5038 O O . GLY A 1 664 ? -44.894 13.880 51.857 1.00 81.88 664 GLY A O 1
ATOM 5039 N N . LEU A 1 665 ? -45.385 12.430 53.489 1.00 83.50 665 LEU A N 1
ATOM 5040 C CA . LEU A 1 665 ? -44.179 12.685 54.273 1.00 83.50 665 LEU A CA 1
ATOM 5041 C C . LEU A 1 665 ? -43.044 11.782 53.796 1.00 83.50 665 LEU A C 1
ATOM 5043 O O . LEU A 1 665 ? -43.254 10.598 53.572 1.00 83.50 66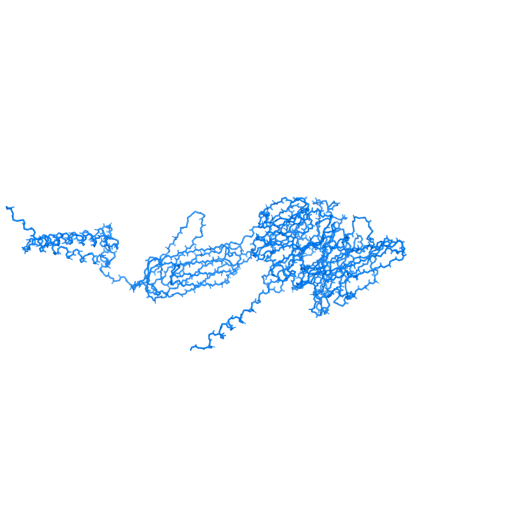5 LEU A O 1
ATOM 5047 N N . ALA A 1 666 ? -41.814 12.298 53.746 1.00 81.69 666 ALA A N 1
ATOM 5048 C CA . ALA A 1 666 ? -40.644 11.442 53.561 1.00 81.69 666 ALA A CA 1
ATOM 5049 C C . ALA A 1 666 ? -40.601 10.360 54.659 1.00 81.69 666 ALA A C 1
ATOM 5051 O O . ALA A 1 666 ? -40.853 10.661 55.832 1.00 81.69 666 ALA A O 1
ATOM 5052 N N . GLY A 1 667 ? -40.250 9.119 54.303 1.00 81.12 667 GLY A N 1
ATOM 5053 C CA . GLY A 1 667 ? -40.305 7.976 55.225 1.00 81.12 667 GLY A CA 1
ATOM 5054 C C . GLY A 1 667 ? -39.560 8.210 56.543 1.00 81.12 667 GLY A C 1
ATOM 5055 O O . GLY A 1 667 ? -40.093 7.939 57.621 1.00 81.12 667 GLY A O 1
ATOM 5056 N N . THR A 1 668 ? -38.382 8.835 56.482 1.00 81.75 668 THR A N 1
ATOM 5057 C CA . THR A 1 668 ? -37.595 9.239 57.660 1.00 81.75 668 THR A CA 1
ATOM 5058 C C . THR A 1 668 ? -38.372 10.168 58.596 1.00 81.75 668 THR A C 1
ATOM 5060 O O . THR A 1 668 ? -38.330 10.011 59.815 1.00 81.75 668 THR A O 1
ATOM 5063 N N . THR A 1 669 ? -39.117 11.124 58.040 1.00 81.50 669 THR A N 1
ATOM 5064 C CA . THR A 1 669 ? -39.883 12.118 58.805 1.00 81.50 669 THR A CA 1
ATOM 5065 C C . THR A 1 669 ? -41.089 11.471 59.473 1.00 81.50 669 THR A C 1
ATOM 5067 O O . THR A 1 669 ? -41.330 11.698 60.660 1.00 81.50 669 THR A O 1
ATOM 5070 N N . PHE A 1 670 ? -41.806 10.610 58.749 1.00 86.19 670 PHE A N 1
ATOM 5071 C CA . PHE A 1 670 ? -42.898 9.823 59.317 1.00 86.19 670 PHE A CA 1
ATOM 5072 C C . PHE A 1 670 ? -42.412 8.951 60.487 1.00 86.19 670 PHE A C 1
ATOM 5074 O O . PHE A 1 670 ? -43.021 8.944 61.560 1.00 86.19 670 PHE A O 1
ATOM 5081 N N . TRP A 1 671 ? -41.271 8.279 60.323 1.00 89.06 671 TRP A N 1
ATOM 5082 C CA . TRP A 1 671 ? -40.714 7.403 61.353 1.00 89.06 671 TRP A CA 1
ATOM 5083 C C . TRP A 1 671 ? -40.292 8.154 62.621 1.00 89.06 671 TRP A C 1
ATOM 5085 O O . TRP A 1 671 ? -40.568 7.710 63.737 1.00 89.06 671 TRP A O 1
ATOM 5095 N N . LEU A 1 672 ? -39.686 9.334 62.473 1.00 83.38 672 LEU A N 1
ATOM 5096 C CA . LEU A 1 672 ? -39.325 10.184 63.611 1.00 83.38 672 LEU A CA 1
ATOM 5097 C C . LEU A 1 672 ? -40.559 10.699 64.366 1.00 83.38 672 LEU A C 1
ATOM 5099 O O . LEU A 1 672 ? -40.554 10.743 65.598 1.00 83.38 672 LEU A O 1
ATOM 5103 N N . LEU A 1 673 ? -41.639 11.036 63.655 1.00 86.06 673 LEU A N 1
ATOM 5104 C CA . LEU A 1 673 ? -42.909 11.423 64.279 1.00 86.06 673 LEU A CA 1
ATOM 5105 C C . LEU A 1 673 ? -43.550 10.257 65.041 1.00 86.06 673 LEU A C 1
ATOM 5107 O O . LEU A 1 673 ? -44.069 10.454 66.142 1.00 86.06 673 LEU A O 1
ATOM 5111 N N . LEU A 1 674 ? -43.461 9.039 64.505 1.00 86.75 674 LEU A N 1
ATOM 5112 C CA . LEU A 1 674 ? -43.920 7.823 65.176 1.00 86.75 674 LEU A CA 1
ATOM 5113 C C . LEU A 1 674 ? -43.147 7.580 66.484 1.00 86.75 674 LEU A C 1
ATOM 5115 O O . LEU A 1 674 ? -43.755 7.350 67.533 1.00 86.75 674 LEU A O 1
ATOM 5119 N N . MET A 1 675 ? -41.816 7.699 66.448 1.00 89.06 675 MET A N 1
ATOM 5120 C CA . MET A 1 675 ? -40.955 7.588 67.635 1.00 89.06 675 MET A CA 1
ATOM 5121 C C . MET A 1 675 ? -41.296 8.636 68.698 1.00 89.06 675 MET A C 1
ATOM 5123 O O . MET A 1 675 ? -41.372 8.327 69.894 1.00 89.06 675 MET A O 1
ATOM 5127 N N . LEU A 1 676 ? -41.548 9.874 68.269 1.00 88.12 676 LEU A N 1
ATOM 5128 C CA . LEU A 1 676 ? -41.949 10.963 69.153 1.00 88.12 676 LEU A CA 1
ATOM 5129 C C . LEU A 1 676 ? -43.302 10.674 69.818 1.00 88.12 676 LEU A C 1
ATOM 5131 O O . LEU A 1 676 ? -43.430 10.821 71.036 1.00 88.12 676 LEU A O 1
ATOM 5135 N N . ALA A 1 677 ? -44.289 10.210 69.048 1.00 88.38 677 ALA A N 1
ATOM 5136 C CA . ALA A 1 677 ? -45.615 9.866 69.555 1.00 88.38 677 ALA A CA 1
ATOM 5137 C C . ALA A 1 677 ? -45.556 8.734 70.596 1.00 88.38 677 ALA A C 1
ATOM 5139 O O . ALA A 1 677 ? -46.167 8.839 71.664 1.00 88.38 677 ALA A O 1
ATOM 5140 N N . PHE A 1 678 ? -44.766 7.686 70.341 1.00 88.06 678 PHE A N 1
ATOM 5141 C CA . PHE A 1 678 ? -44.547 6.601 71.303 1.00 88.06 678 PHE A CA 1
ATOM 5142 C C . PHE A 1 678 ? -43.835 7.082 72.569 1.00 88.06 678 PHE A C 1
ATOM 5144 O O . PHE A 1 678 ? -44.239 6.727 73.679 1.00 88.06 678 PHE A O 1
ATOM 5151 N N . SER A 1 679 ? -42.822 7.936 72.422 1.00 89.50 679 SER A N 1
ATOM 5152 C CA . SER A 1 679 ? -42.092 8.518 73.552 1.00 89.50 679 SER A CA 1
ATOM 5153 C C . SER A 1 679 ? -43.007 9.364 74.442 1.00 89.50 679 SER A C 1
ATOM 5155 O O . SER A 1 679 ? -42.987 9.214 75.666 1.00 89.50 679 SER A O 1
ATOM 5157 N N . MET A 1 680 ? -43.873 10.192 73.846 1.00 88.06 680 MET A N 1
ATOM 5158 C CA . MET A 1 680 ? -44.900 10.941 74.580 1.00 88.06 680 MET A CA 1
ATOM 5159 C C . MET A 1 680 ? -45.891 10.001 75.274 1.00 88.06 680 MET A C 1
ATOM 5161 O O . MET A 1 680 ? -46.202 10.199 76.448 1.00 88.06 680 MET A O 1
ATOM 5165 N N . GLY A 1 681 ? -46.347 8.946 74.593 1.00 89.12 681 GLY A N 1
ATOM 5166 C CA . GLY A 1 681 ? -47.252 7.949 75.168 1.00 89.12 681 GLY A CA 1
ATOM 5167 C C . GLY A 1 681 ? -46.674 7.266 76.410 1.00 89.12 681 GLY A C 1
ATOM 5168 O O . GLY A 1 681 ? -47.361 7.143 77.426 1.00 89.12 681 GLY A O 1
ATOM 5169 N N . ILE A 1 682 ? -45.395 6.879 76.369 1.00 89.00 682 ILE A N 1
ATOM 5170 C CA . ILE A 1 682 ? -44.690 6.293 77.520 1.00 89.00 682 ILE A CA 1
ATOM 5171 C C . ILE A 1 682 ? -44.528 7.324 78.636 1.00 89.00 682 ILE A C 1
ATOM 5173 O O . ILE A 1 682 ? -44.743 6.988 79.797 1.00 89.00 682 ILE A O 1
ATOM 5177 N N . TYR A 1 683 ? -44.209 8.578 78.310 1.00 87.38 683 TYR A N 1
ATOM 5178 C CA . TYR A 1 683 ? -44.070 9.642 79.303 1.00 87.38 683 TYR A CA 1
ATOM 5179 C C . TYR A 1 683 ? -45.379 9.897 80.069 1.00 87.38 683 TYR A C 1
ATOM 5181 O O . TYR A 1 683 ? -45.400 9.859 81.302 1.00 87.38 683 TYR A O 1
ATOM 5189 N N . PHE A 1 684 ? -46.492 10.083 79.351 1.00 86.94 684 PHE A N 1
ATOM 5190 C CA . PHE A 1 684 ? -47.804 10.324 79.960 1.00 86.94 684 PHE A CA 1
ATOM 5191 C C . PHE A 1 684 ? -48.352 9.102 80.700 1.00 86.94 684 PHE A C 1
ATOM 5193 O O . PHE A 1 684 ? -49.052 9.244 81.701 1.00 86.94 684 PHE A O 1
ATOM 5200 N N . ARG A 1 685 ? -48.034 7.886 80.247 1.00 84.88 685 ARG A N 1
ATOM 5201 C CA . ARG A 1 685 ? -48.485 6.666 80.923 1.00 84.88 685 ARG A CA 1
ATOM 5202 C C . ARG A 1 685 ? -47.607 6.304 82.118 1.00 84.88 685 ARG A C 1
ATOM 5204 O O . ARG A 1 685 ? -48.137 5.849 83.129 1.00 84.88 685 ARG A O 1
ATOM 5211 N N . GLY A 1 686 ? -46.304 6.558 82.052 1.00 81.75 686 GLY A N 1
ATOM 5212 C CA . GLY A 1 686 ? -45.370 6.357 83.160 1.00 81.75 686 GLY A CA 1
ATOM 5213 C C . GLY A 1 686 ? -45.740 7.190 84.388 1.00 81.75 686 GLY A C 1
ATOM 5214 O O . GLY A 1 686 ? -45.702 6.676 85.507 1.00 81.75 686 GLY A O 1
ATOM 5215 N N . SER A 1 687 ? -46.207 8.429 84.188 1.00 74.56 687 SER A N 1
ATOM 5216 C CA . SER A 1 687 ? -46.711 9.270 85.284 1.00 74.56 687 SER A CA 1
ATOM 5217 C C . SER A 1 687 ? -47.998 8.718 85.910 1.00 74.56 687 SER A C 1
ATOM 5219 O O . SER A 1 687 ? -48.149 8.765 87.127 1.00 74.56 687 SER A O 1
ATOM 5221 N N . SER A 1 688 ? -48.886 8.106 85.117 1.00 79.94 688 SER A N 1
ATOM 5222 C CA . SER A 1 688 ? -50.095 7.438 85.632 1.00 79.94 688 SER A CA 1
ATOM 5223 C C . SER A 1 688 ? -49.815 6.126 86.383 1.00 79.94 688 SER A C 1
ATOM 5225 O O . SER A 1 688 ? -50.634 5.689 87.188 1.00 79.94 688 SER A O 1
ATOM 5227 N N . LEU A 1 689 ? -48.658 5.501 86.138 1.00 81.62 689 LEU A N 1
ATOM 5228 C CA . LEU A 1 689 ? -48.243 4.221 86.724 1.00 81.62 689 LEU A CA 1
ATOM 5229 C C . LEU A 1 689 ? -47.282 4.379 87.919 1.00 81.62 689 LEU A C 1
ATOM 5231 O O . LEU A 1 689 ? -46.732 3.382 88.386 1.00 81.62 689 LEU A O 1
ATOM 5235 N N . ASN A 1 690 ? -47.075 5.605 88.422 1.00 85.94 690 ASN A N 1
ATOM 5236 C CA . ASN A 1 690 ? -46.119 5.934 89.491 1.00 85.94 690 ASN A CA 1
ATOM 5237 C C . ASN A 1 690 ? -44.681 5.451 89.213 1.00 85.94 690 ASN A C 1
ATOM 5239 O O . ASN A 1 690 ? -43.947 5.085 90.134 1.00 85.94 690 ASN A O 1
ATOM 5243 N N . TRP A 1 691 ? -44.253 5.435 87.948 1.00 86.25 691 TRP A N 1
ATOM 5244 C CA . TRP A 1 691 ? -42.858 5.144 87.627 1.00 86.25 691 TRP A CA 1
ATOM 5245 C C . TRP A 1 691 ? -41.965 6.285 88.111 1.00 86.25 691 TRP A C 1
ATOM 5247 O O . TRP A 1 691 ? -42.285 7.462 87.934 1.00 86.25 691 TRP A O 1
ATOM 5257 N N . SER A 1 692 ? -40.824 5.944 88.716 1.00 83.44 692 SER A N 1
ATOM 5258 C CA . SER A 1 692 ? -39.821 6.956 89.050 1.00 83.44 692 SER A CA 1
ATOM 5259 C C . SER A 1 692 ? -39.368 7.666 87.769 1.00 83.44 692 SER A C 1
ATOM 5261 O O . SER A 1 692 ? -39.299 7.036 86.710 1.00 83.44 692 SER A O 1
ATOM 5263 N N . GLY A 1 693 ? -39.033 8.960 87.842 1.00 78.25 693 GLY A N 1
ATOM 5264 C CA . GLY A 1 693 ? -38.611 9.729 86.661 1.00 78.25 693 GLY A CA 1
ATOM 5265 C C . GLY A 1 693 ? -37.474 9.053 85.880 1.00 78.25 693 GLY A C 1
ATOM 5266 O O . GLY A 1 693 ? -37.487 9.037 84.651 1.00 78.25 693 GLY A O 1
ATOM 5267 N N . ASN A 1 694 ? -36.563 8.382 86.591 1.00 78.56 694 ASN A N 1
ATOM 5268 C CA . ASN A 1 694 ? -35.466 7.620 85.995 1.00 78.56 694 ASN A CA 1
ATOM 5269 C C . ASN A 1 694 ? -35.947 6.356 85.262 1.00 78.56 694 ASN A C 1
ATOM 5271 O O . ASN A 1 694 ? -35.426 6.030 84.198 1.00 78.56 694 ASN A O 1
ATOM 5275 N N . SER A 1 695 ? -36.958 5.659 85.789 1.00 77.50 695 SER A N 1
ATOM 5276 C CA . SER A 1 695 ? -37.548 4.475 85.146 1.00 77.50 695 SER A CA 1
ATOM 5277 C C . SER A 1 695 ? -38.289 4.839 83.856 1.00 77.50 695 SER A C 1
ATOM 5279 O O . SER A 1 695 ? -38.162 4.134 82.858 1.00 77.50 695 SER A O 1
ATOM 5281 N N . THR A 1 696 ? -39.010 5.964 83.848 1.00 79.00 696 THR A N 1
ATOM 5282 C CA . THR A 1 696 ? -39.712 6.464 82.655 1.00 79.00 696 THR A CA 1
ATOM 5283 C C . THR A 1 696 ? -38.730 6.871 81.558 1.00 79.00 696 THR A C 1
ATOM 5285 O O . THR A 1 696 ? -38.907 6.482 80.406 1.00 79.00 696 THR A O 1
ATOM 5288 N N . LEU A 1 697 ? -37.655 7.585 81.910 1.00 80.44 697 LEU A N 1
ATOM 5289 C CA . LEU A 1 697 ? -36.607 7.958 80.954 1.00 80.44 697 LEU A CA 1
ATOM 5290 C C . LEU A 1 697 ? -35.864 6.733 80.400 1.00 80.44 697 LEU A C 1
ATOM 5292 O O . LEU A 1 697 ? -35.618 6.665 79.198 1.00 80.44 697 LEU A O 1
ATOM 5296 N N . GLY A 1 698 ? -35.571 5.737 81.244 1.00 77.44 698 GLY A N 1
ATOM 5297 C CA . GLY A 1 698 ? -34.954 4.481 80.808 1.00 77.44 698 GLY A CA 1
ATOM 5298 C C . GLY A 1 698 ? -35.823 3.697 79.818 1.00 77.44 698 GLY A C 1
ATOM 5299 O O . GLY A 1 698 ? -35.318 3.201 78.813 1.00 77.44 698 GLY A O 1
ATOM 5300 N N . ALA A 1 699 ? -37.138 3.638 80.052 1.00 79.50 699 ALA A N 1
ATOM 5301 C CA . ALA A 1 699 ? -38.076 2.986 79.139 1.00 79.50 699 ALA A CA 1
ATOM 5302 C C . ALA A 1 699 ? -38.175 3.710 77.785 1.00 79.50 699 ALA A C 1
ATOM 5304 O O . ALA A 1 699 ? -38.166 3.058 76.742 1.00 79.50 699 ALA A O 1
ATOM 5305 N N . ILE A 1 700 ? -38.212 5.049 77.789 1.00 84.94 700 ILE A N 1
ATOM 5306 C CA . ILE A 1 700 ? -38.208 5.857 76.559 1.00 84.94 700 ILE A CA 1
ATOM 5307 C C . ILE A 1 700 ? -36.922 5.612 75.760 1.00 84.94 700 ILE A C 1
ATOM 5309 O O . ILE A 1 700 ? -36.987 5.419 74.548 1.00 84.94 700 ILE A O 1
ATOM 5313 N N . ALA A 1 701 ? -35.761 5.579 76.418 1.00 80.12 701 ALA A N 1
ATOM 5314 C CA . ALA A 1 701 ? -34.488 5.325 75.746 1.00 80.12 701 ALA A CA 1
ATOM 5315 C C . ALA A 1 701 ? -34.458 3.939 75.079 1.00 80.12 701 ALA A C 1
ATOM 5317 O O . ALA A 1 701 ? -34.115 3.828 73.904 1.00 80.12 701 ALA A O 1
ATOM 5318 N N . LEU A 1 702 ? -34.882 2.893 75.796 1.00 79.38 702 LEU A N 1
ATOM 5319 C CA . LEU A 1 702 ? -34.879 1.522 75.279 1.00 79.38 702 LEU A CA 1
ATOM 5320 C C . LEU A 1 702 ? -35.833 1.344 74.088 1.00 79.38 702 LEU A C 1
ATOM 5322 O O . LEU A 1 702 ? -35.480 0.699 73.102 1.00 79.38 702 LEU A O 1
ATOM 5326 N N . VAL A 1 703 ? -37.017 1.958 74.149 1.00 83.56 703 VAL A N 1
ATOM 5327 C CA . VAL A 1 703 ? -37.982 1.928 73.043 1.00 83.56 703 VAL A CA 1
ATOM 5328 C C . VAL A 1 703 ? -37.444 2.675 71.826 1.00 83.56 703 VAL A C 1
ATOM 5330 O O . VAL A 1 703 ? -37.521 2.145 70.723 1.00 83.56 703 VAL A O 1
ATOM 5333 N N . ASN A 1 704 ? -36.825 3.846 71.997 1.00 84.44 704 ASN A N 1
ATOM 5334 C CA . ASN A 1 704 ? -36.252 4.573 70.863 1.00 84.44 704 ASN A CA 1
ATOM 5335 C C . ASN A 1 704 ? -35.113 3.800 70.182 1.00 84.44 704 ASN A C 1
ATOM 5337 O O . ASN A 1 704 ? -35.054 3.779 68.957 1.00 84.44 704 ASN A O 1
ATOM 5341 N N . VAL A 1 705 ? -34.264 3.095 70.939 1.00 79.12 705 VAL A N 1
ATOM 5342 C CA . VAL A 1 705 ? -33.233 2.216 70.355 1.00 79.12 705 VAL A CA 1
ATOM 5343 C C . VAL A 1 705 ? -33.869 1.094 69.529 1.00 79.12 705 VAL A C 1
ATOM 5345 O O . VAL A 1 705 ? -33.442 0.850 68.402 1.00 79.12 705 VAL A O 1
ATOM 5348 N N . LEU A 1 706 ? -34.926 0.452 70.038 1.00 77.50 706 LEU A N 1
ATOM 5349 C CA . LEU A 1 706 ? -35.667 -0.571 69.291 1.00 77.50 706 LEU A CA 1
ATOM 5350 C C . LEU A 1 706 ? -36.291 -0.012 68.006 1.00 77.50 706 LEU A C 1
ATOM 5352 O O . LEU A 1 706 ? -36.183 -0.647 66.960 1.00 77.50 706 LEU A O 1
ATOM 5356 N N . PHE A 1 707 ? -36.892 1.179 68.057 1.00 83.00 707 PHE A N 1
ATOM 5357 C CA . PHE A 1 707 ? -37.464 1.834 66.876 1.00 83.00 707 PHE A CA 1
ATOM 5358 C C . PHE A 1 707 ? -36.407 2.244 65.848 1.00 83.00 707 PHE A C 1
ATOM 5360 O O . PHE A 1 707 ? -36.689 2.190 64.655 1.00 83.00 707 PHE A O 1
ATOM 5367 N N . ILE A 1 708 ? -35.196 2.613 66.267 1.00 79.19 708 ILE A N 1
ATOM 5368 C CA . ILE A 1 708 ? -34.093 2.894 65.337 1.00 79.19 708 ILE A CA 1
ATOM 5369 C C . ILE A 1 708 ? -33.662 1.608 64.629 1.00 79.19 708 ILE A C 1
ATOM 5371 O O . ILE A 1 708 ? -33.530 1.600 63.409 1.00 79.19 708 ILE A O 1
ATOM 5375 N N . VAL A 1 709 ? -33.508 0.505 65.370 1.00 74.06 709 VAL A N 1
ATOM 5376 C CA . VAL A 1 709 ? -33.152 -0.803 64.790 1.00 74.06 709 VAL A CA 1
ATOM 5377 C C . VAL A 1 709 ? -34.241 -1.297 63.833 1.00 74.06 709 VAL A C 1
ATOM 5379 O O . VAL A 1 709 ? -33.929 -1.785 62.749 1.00 74.06 709 VAL A O 1
ATOM 5382 N N . LEU A 1 710 ? -35.514 -1.137 64.204 1.00 78.19 710 LEU A N 1
ATOM 5383 C CA . LEU A 1 710 ? -36.653 -1.463 63.345 1.00 78.19 710 LEU A CA 1
ATOM 5384 C C . LEU A 1 710 ? -36.680 -0.580 62.094 1.00 78.19 710 LEU A C 1
ATOM 5386 O O . LEU A 1 710 ? -36.760 -1.119 60.998 1.00 78.19 710 LEU A O 1
ATOM 5390 N N . GLY A 1 711 ? -36.538 0.740 62.242 1.00 77.88 711 GLY A N 1
ATOM 5391 C CA . GLY A 1 711 ? -36.529 1.703 61.135 1.00 77.88 711 GLY A CA 1
ATOM 5392 C C . GLY A 1 711 ? -35.394 1.469 60.141 1.00 77.88 711 GLY A C 1
ATOM 5393 O O . GLY A 1 711 ? -35.590 1.601 58.936 1.00 77.88 711 GLY A O 1
ATOM 5394 N N . ALA A 1 712 ? -34.228 1.049 60.636 1.00 74.88 712 ALA A N 1
ATOM 5395 C CA . ALA A 1 712 ? -33.103 0.615 59.815 1.00 74.88 712 ALA A CA 1
ATOM 5396 C C . ALA A 1 712 ? -33.414 -0.680 59.055 1.00 74.88 712 ALA A C 1
ATOM 5398 O O . ALA A 1 712 ? -33.141 -0.791 57.864 1.00 74.88 712 ALA A O 1
ATOM 5399 N N . ARG A 1 713 ? -34.018 -1.662 59.738 1.00 71.31 713 ARG A N 1
ATOM 5400 C CA . ARG A 1 713 ? -34.388 -2.954 59.144 1.00 71.31 713 ARG A CA 1
ATOM 5401 C C . ARG A 1 713 ? -35.468 -2.839 58.076 1.00 71.31 713 ARG A C 1
ATOM 5403 O O . ARG A 1 713 ? -35.458 -3.650 57.159 1.00 71.31 713 ARG A O 1
ATOM 5410 N N . VAL A 1 714 ? -36.367 -1.862 58.188 1.00 73.94 714 VAL A N 1
ATOM 5411 C CA . VAL A 1 714 ? -37.401 -1.594 57.176 1.00 73.94 714 VAL A CA 1
ATOM 5412 C C . VAL A 1 714 ? -36.959 -0.591 56.101 1.00 73.94 714 VAL A C 1
ATOM 5414 O O . VAL A 1 714 ? -37.768 -0.230 55.257 1.00 73.94 714 VAL A O 1
ATOM 5417 N N . GLY A 1 715 ? -35.701 -0.127 56.116 1.00 73.06 715 GLY A N 1
ATOM 5418 C CA . GLY A 1 715 ? -35.156 0.779 55.094 1.00 73.06 715 GLY A CA 1
ATOM 5419 C C . GLY A 1 715 ? -35.643 2.231 55.182 1.00 73.06 715 GLY A C 1
ATOM 5420 O O . GLY A 1 715 ? -35.420 3.014 54.266 1.00 73.06 715 GLY A O 1
ATOM 5421 N N . VAL A 1 716 ? -36.296 2.616 56.283 1.00 79.19 716 VAL A N 1
ATOM 5422 C CA . VAL A 1 716 ? -36.929 3.938 56.445 1.00 79.19 716 VAL A CA 1
ATOM 5423 C C . VAL A 1 716 ? -35.970 4.972 57.056 1.00 79.19 716 VAL A C 1
ATOM 5425 O O . VAL A 1 716 ? -36.187 6.174 56.914 1.00 79.19 716 VAL A O 1
ATOM 5428 N N . ILE A 1 717 ? -34.888 4.537 57.716 1.00 79.00 717 ILE A N 1
ATOM 5429 C CA . ILE A 1 717 ? -33.814 5.406 58.233 1.00 79.00 717 ILE A CA 1
ATOM 5430 C C . ILE A 1 717 ? -32.517 5.110 57.476 1.00 79.00 717 ILE A C 1
ATOM 5432 O O . ILE A 1 717 ? -32.060 3.969 57.470 1.00 79.00 717 ILE A O 1
ATOM 5436 N N . SER A 1 718 ? -31.891 6.138 56.891 1.00 72.12 718 SER A N 1
ATOM 5437 C CA . SER A 1 718 ? -30.605 5.979 56.203 1.00 72.12 718 SER A CA 1
ATOM 5438 C C . SER A 1 718 ? -29.479 5.601 57.171 1.00 72.12 718 SER A C 1
ATOM 5440 O O . SER A 1 718 ? -29.411 6.067 58.314 1.00 72.12 718 SER A O 1
ATOM 5442 N N . THR A 1 719 ? -28.543 4.782 56.698 1.00 63.59 719 THR A N 1
ATOM 5443 C CA . THR A 1 719 ? -27.405 4.268 57.475 1.00 63.59 719 THR A CA 1
ATOM 5444 C C . THR A 1 719 ? -26.530 5.385 58.052 1.00 63.59 719 THR A C 1
ATOM 5446 O O . THR A 1 719 ? -26.053 5.271 59.181 1.00 63.59 719 THR A O 1
ATOM 5449 N N . GLY A 1 720 ? -26.391 6.513 57.343 1.00 63.50 720 GLY A N 1
ATOM 5450 C CA . GLY A 1 720 ? -25.661 7.692 57.828 1.00 63.50 720 GLY A CA 1
ATOM 5451 C C . GLY A 1 720 ? -26.296 8.350 59.063 1.00 63.50 720 GLY A C 1
ATOM 5452 O O . GLY A 1 720 ? -25.590 8.752 59.987 1.00 63.50 720 GLY A O 1
ATOM 5453 N N . LEU A 1 721 ? -27.630 8.388 59.140 1.00 68.38 721 LEU A N 1
ATOM 5454 C CA . LEU A 1 721 ? -28.365 8.916 60.298 1.00 68.38 721 LEU A CA 1
ATOM 5455 C C . LEU A 1 721 ? -28.211 8.015 61.532 1.00 68.38 721 LEU A C 1
ATOM 5457 O O . LEU A 1 721 ? -28.116 8.513 62.654 1.00 68.38 721 LEU A O 1
ATOM 5461 N N . ILE A 1 722 ? -28.116 6.698 61.325 1.00 66.81 722 ILE A N 1
ATOM 5462 C CA . ILE A 1 722 ? -27.888 5.712 62.391 1.00 66.81 722 ILE A CA 1
ATOM 5463 C C . ILE A 1 722 ? -26.519 5.927 63.033 1.00 66.81 722 ILE A C 1
ATOM 5465 O O . ILE A 1 722 ? -26.426 5.957 64.258 1.00 66.81 722 ILE A O 1
ATOM 5469 N N . VAL A 1 723 ? -25.468 6.127 62.233 1.00 65.12 723 VAL A N 1
ATOM 5470 C CA . VAL A 1 723 ? -24.112 6.378 62.751 1.00 65.12 723 VAL A CA 1
ATOM 5471 C C . VAL A 1 723 ? -24.098 7.635 63.622 1.00 65.12 723 VAL A C 1
ATOM 5473 O O . VAL A 1 723 ? -23.618 7.591 64.755 1.00 65.12 723 VAL A O 1
ATOM 5476 N N . ILE A 1 724 ? -24.709 8.728 63.153 1.00 68.00 724 ILE A N 1
ATOM 5477 C CA . ILE A 1 724 ? -24.806 9.981 63.917 1.00 68.00 724 ILE A CA 1
ATOM 5478 C C . ILE A 1 724 ? -25.587 9.764 65.223 1.00 68.00 724 ILE A C 1
ATOM 5480 O O . ILE A 1 724 ? -25.135 10.178 66.291 1.00 68.00 724 ILE A O 1
ATOM 5484 N N . MET A 1 725 ? -26.730 9.075 65.179 1.00 69.06 725 MET A N 1
ATOM 5485 C CA . MET A 1 725 ? -27.557 8.833 66.367 1.00 69.06 725 MET A CA 1
ATOM 5486 C C . MET A 1 725 ? -26.913 7.879 67.374 1.00 69.06 725 MET A C 1
ATOM 5488 O O . MET A 1 725 ? -27.061 8.089 68.578 1.00 69.06 725 MET A O 1
ATOM 5492 N N . VAL A 1 726 ? -26.182 6.858 66.922 1.00 70.50 726 VAL A N 1
ATOM 5493 C CA . VAL A 1 726 ? -25.428 5.950 67.798 1.00 70.50 726 VAL A CA 1
ATOM 5494 C C . VAL A 1 726 ? -24.296 6.708 68.482 1.00 70.50 726 VAL A C 1
ATOM 5496 O O . VAL A 1 726 ? -24.160 6.605 69.699 1.00 70.50 726 VAL A O 1
ATOM 5499 N N . VAL A 1 727 ? -23.549 7.539 67.749 1.00 66.75 727 VAL A N 1
ATOM 5500 C CA . VAL A 1 727 ? -22.496 8.392 68.325 1.00 66.75 727 VAL A CA 1
ATOM 5501 C C . VAL A 1 727 ? -23.084 9.343 69.372 1.00 66.75 727 VAL A C 1
ATOM 5503 O O . VAL A 1 727 ? -22.595 9.389 70.501 1.00 66.75 727 VAL A O 1
ATOM 5506 N N . VAL A 1 728 ? -24.183 10.035 69.056 1.00 68.88 728 VAL A N 1
ATOM 5507 C CA . VAL A 1 728 ? -24.864 10.930 70.007 1.00 68.88 728 VAL A CA 1
ATOM 5508 C C . VAL A 1 728 ? -25.391 10.158 71.224 1.00 68.88 728 VAL A C 1
ATOM 5510 O O . VAL A 1 728 ? -25.244 10.622 72.354 1.00 68.88 728 VAL A O 1
ATOM 5513 N N . SER A 1 729 ? -25.941 8.958 71.032 1.00 67.00 729 SER A N 1
ATOM 5514 C CA . SER A 1 729 ? -26.458 8.118 72.121 1.00 67.00 729 SER A CA 1
ATOM 5515 C C . SER A 1 729 ? -25.348 7.610 73.038 1.00 67.00 729 SER A C 1
ATOM 5517 O O . SER A 1 729 ? -25.519 7.628 74.254 1.00 67.00 729 SER A O 1
ATOM 5519 N N . VAL A 1 730 ? -24.195 7.216 72.490 1.00 71.00 730 VAL A N 1
ATOM 5520 C CA . VAL A 1 730 ? -23.011 6.818 73.269 1.00 71.00 730 VAL A CA 1
ATOM 5521 C C . VAL A 1 730 ? -22.468 8.003 74.067 1.00 71.00 730 VAL A C 1
ATOM 5523 O O . VAL A 1 730 ? -22.141 7.844 75.243 1.00 71.00 730 VAL A O 1
ATOM 5526 N N . VAL A 1 731 ? -22.444 9.206 73.483 1.00 69.12 731 VAL A N 1
ATOM 5527 C CA . VAL A 1 731 ? -22.048 10.438 74.186 1.00 69.12 731 VAL A CA 1
ATOM 5528 C C . VAL A 1 731 ? -23.019 10.759 75.326 1.00 69.12 731 VAL A C 1
ATOM 5530 O O . VAL A 1 731 ? -22.580 10.996 76.452 1.00 69.12 731 VAL A O 1
ATOM 5533 N N . ILE A 1 732 ? -24.333 10.709 75.086 1.00 69.81 732 ILE A N 1
ATOM 5534 C CA . ILE A 1 732 ? -25.356 10.945 76.119 1.00 69.81 732 ILE A CA 1
ATOM 5535 C C . ILE A 1 732 ? -25.259 9.894 77.231 1.00 69.81 732 ILE A C 1
ATOM 5537 O O . ILE A 1 732 ? -25.296 10.250 78.411 1.00 69.81 732 ILE A O 1
ATOM 5541 N N . LEU A 1 733 ? -25.090 8.615 76.881 1.00 68.00 733 LEU A N 1
ATOM 5542 C CA . LEU A 1 733 ? -24.932 7.527 77.846 1.00 68.00 733 LEU A CA 1
ATOM 5543 C C . LEU A 1 733 ? -23.654 7.709 78.675 1.00 68.00 733 LEU A C 1
ATOM 5545 O O . LEU A 1 733 ? -23.689 7.520 79.888 1.00 68.00 733 LEU A O 1
ATOM 5549 N N . GLY A 1 734 ? -22.555 8.143 78.052 1.00 69.94 734 GLY A N 1
ATOM 5550 C CA . GLY A 1 734 ? -21.300 8.481 78.726 1.00 69.94 734 GLY A CA 1
ATOM 5551 C C . GLY A 1 734 ? -21.448 9.648 79.706 1.00 69.94 734 GLY A C 1
ATOM 5552 O O . GLY A 1 734 ? -20.974 9.563 80.838 1.00 69.94 734 GLY A O 1
ATOM 5553 N N . VAL A 1 735 ? -22.175 10.705 79.330 1.00 67.31 735 VAL A N 1
ATOM 5554 C CA . VAL A 1 735 ? -22.484 11.842 80.220 1.00 67.31 735 VAL A CA 1
ATOM 5555 C C . VAL A 1 735 ? -23.393 11.415 81.380 1.00 67.31 735 VAL A C 1
ATOM 5557 O O . VAL A 1 735 ? -23.180 11.828 82.524 1.00 67.31 735 VAL A O 1
ATOM 5560 N N . PHE A 1 736 ? -24.385 10.562 81.115 1.00 67.31 736 PHE A N 1
ATOM 5561 C CA . PHE A 1 736 ? -25.324 10.067 82.123 1.00 67.31 736 PHE A CA 1
ATOM 5562 C C . PHE A 1 736 ? -24.649 9.113 83.120 1.00 67.31 736 PHE A C 1
ATOM 5564 O O . PHE A 1 736 ? -24.777 9.292 84.332 1.00 67.31 736 PHE A O 1
ATOM 5571 N N . LEU A 1 737 ? -23.861 8.150 82.628 1.00 66.62 737 LEU A N 1
ATOM 5572 C CA . LEU A 1 737 ? -23.052 7.248 83.453 1.00 66.62 737 LEU A CA 1
ATOM 5573 C C . LEU A 1 737 ? -21.968 8.009 84.219 1.00 66.62 737 LEU A C 1
ATOM 5575 O O . LEU A 1 737 ? -21.736 7.706 85.384 1.00 66.62 737 LEU A O 1
ATOM 5579 N N . GLY A 1 738 ? -21.365 9.042 83.626 1.00 64.06 738 GLY A N 1
ATOM 5580 C CA . GLY A 1 738 ? -20.424 9.930 84.310 1.00 64.06 738 GLY A CA 1
ATOM 5581 C C . GLY A 1 738 ? -21.049 10.623 85.523 1.00 64.06 738 GLY A C 1
ATOM 5582 O O . GLY A 1 738 ? -20.443 10.656 86.593 1.00 64.06 738 GLY A O 1
ATOM 5583 N N . ARG A 1 739 ? -22.294 11.105 85.417 1.00 60.47 739 ARG A N 1
ATOM 5584 C CA . ARG A 1 739 ? -23.032 11.667 86.566 1.00 60.47 739 ARG A CA 1
ATOM 5585 C C . ARG A 1 739 ? -23.449 10.612 87.591 1.00 60.47 739 ARG A C 1
ATOM 5587 O O . ARG A 1 739 ? -23.450 10.901 88.782 1.00 60.47 739 ARG A O 1
ATOM 5594 N N . PHE A 1 740 ? -23.778 9.401 87.147 1.00 60.16 740 PHE A N 1
ATOM 5595 C CA . PHE A 1 740 ? -24.162 8.305 88.039 1.00 60.16 740 PHE A CA 1
ATOM 5596 C C . PHE A 1 740 ? -22.964 7.754 88.833 1.00 60.16 740 PHE A C 1
ATOM 5598 O O . PHE A 1 740 ? -23.091 7.447 90.015 1.00 60.16 740 PHE A O 1
ATOM 5605 N N . LEU A 1 741 ? -21.788 7.673 88.204 1.00 57.91 741 LEU A N 1
ATOM 5606 C CA . LEU A 1 741 ? -20.563 7.129 88.797 1.00 57.91 741 LEU A CA 1
ATOM 5607 C C . LEU A 1 741 ? -19.793 8.148 89.645 1.00 57.91 741 LEU A C 1
ATOM 5609 O O . LEU A 1 741 ? -19.097 7.750 90.574 1.00 57.91 741 LEU A O 1
ATOM 5613 N N . THR A 1 742 ? -19.912 9.450 89.369 1.00 56.62 742 THR A N 1
ATOM 5614 C CA . THR A 1 742 ? -19.188 10.479 90.143 1.00 56.62 742 THR A CA 1
ATOM 5615 C C . THR A 1 742 ? -19.793 10.774 91.510 1.00 56.62 742 THR A C 1
ATOM 5617 O O . THR A 1 742 ? -19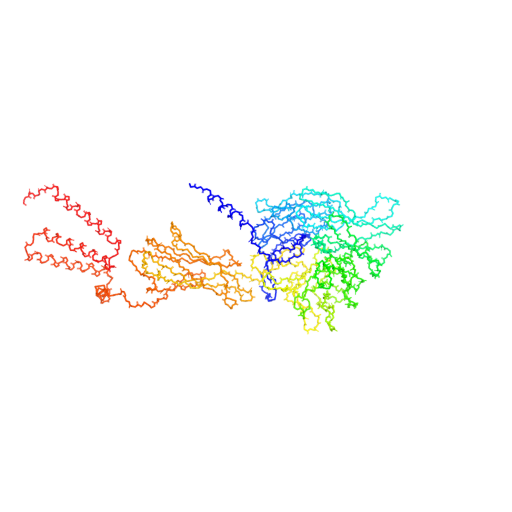.147 11.463 92.293 1.00 56.62 742 THR A O 1
ATOM 5620 N N . GLY A 1 743 ? -20.978 10.242 91.841 1.00 54.25 743 GLY A N 1
ATOM 5621 C CA . GLY A 1 743 ? -21.490 10.240 93.216 1.00 54.25 743 GLY A CA 1
ATOM 5622 C C . GLY A 1 743 ? -21.473 11.607 93.912 1.00 54.25 743 GLY A C 1
ATOM 5623 O O . GLY A 1 743 ? -21.312 11.668 95.129 1.00 54.25 743 GLY A O 1
ATOM 5624 N N . VAL A 1 744 ? -21.604 12.712 93.170 1.00 47.91 744 VAL A N 1
ATOM 5625 C CA . VAL A 1 744 ? -21.675 14.045 93.771 1.00 47.91 744 VAL A CA 1
ATOM 5626 C C . VAL A 1 744 ? -23.101 14.241 94.263 1.00 47.91 744 VAL A C 1
ATOM 5628 O O . VAL A 1 744 ? -23.995 14.647 93.523 1.00 47.91 744 VAL A O 1
ATOM 5631 N N . GLY A 1 745 ? -23.313 13.892 95.530 1.00 45.62 745 GLY A N 1
ATOM 5632 C CA . GLY A 1 745 ? -24.523 14.226 96.260 1.00 45.62 745 GLY A CA 1
ATOM 5633 C C . GLY A 1 745 ? -24.709 15.740 96.297 1.00 45.62 745 GLY A C 1
ATOM 5634 O O . GLY A 1 745 ? -24.002 16.440 97.015 1.00 45.62 745 GLY A O 1
ATOM 5635 N N . ALA A 1 746 ? -25.693 16.239 95.556 1.00 44.00 746 ALA A N 1
ATOM 5636 C CA . ALA A 1 746 ? -26.297 17.531 95.831 1.00 44.00 746 ALA A CA 1
ATOM 5637 C C . ALA A 1 746 ? -27.336 17.339 96.946 1.00 44.00 746 ALA A C 1
ATOM 5639 O O . ALA A 1 746 ? -28.530 17.242 96.692 1.00 44.00 746 ALA A O 1
ATOM 5640 N N . ASN A 1 747 ? -26.847 17.232 98.183 1.00 46.22 747 ASN A N 1
ATOM 5641 C CA . ASN A 1 747 ? -27.599 17.666 99.354 1.00 46.22 747 ASN A CA 1
ATOM 5642 C C . ASN A 1 747 ? -27.081 19.062 99.711 1.00 46.22 747 ASN A C 1
ATOM 5644 O O . ASN A 1 747 ? -26.056 19.184 100.382 1.00 46.22 747 ASN A O 1
ATOM 5648 N N . ALA A 1 748 ? -27.783 20.090 99.246 1.00 44.16 748 ALA A N 1
ATOM 5649 C CA . ALA A 1 748 ? -27.840 21.400 99.879 1.00 44.16 748 ALA A CA 1
ATOM 5650 C C . ALA A 1 748 ? -29.151 22.077 99.440 1.00 44.16 748 ALA A C 1
ATOM 5652 O O . ALA A 1 748 ? -29.252 22.529 98.302 1.00 44.16 748 ALA A O 1
ATOM 5653 N N . GLU A 1 749 ? -30.082 22.089 100.401 1.00 36.66 749 GLU A N 1
ATOM 5654 C CA . GLU A 1 749 ? -31.467 22.610 100.438 1.00 36.66 749 GLU A CA 1
ATOM 5655 C C . GLU A 1 749 ? -32.588 21.771 99.809 1.00 36.66 749 GLU A C 1
ATOM 5657 O O . GLU A 1 749 ? -32.717 21.698 98.567 1.00 36.66 749 GLU A O 1
#

Mean predicted aligned error: 16.62 Å

Radius of gyration: 40.16 Å; Cα contacts (8 Å, |Δi|>4): 1756; chains: 1; bounding box: 93×55×138 Å

Solvent-accessible surface area (backbone atoms only — not comparable to full-atom values): 40681 Å² total; per-residue (Å²): 142,74,85,61,70,64,56,53,55,52,53,60,64,68,67,69,85,80,81,87,78,90,68,76,19,68,55,96,71,46,43,21,71,72,65,64,37,76,48,55,14,29,39,71,63,86,75,61,58,101,68,55,49,75,29,68,42,82,43,79,41,59,50,67,75,69,50,75,44,41,36,59,60,76,85,50,44,28,36,41,40,39,36,48,31,31,41,35,35,28,35,63,70,70,53,44,75,76,28,62,34,78,74,81,57,62,55,84,48,60,26,39,66,30,54,42,40,35,77,64,83,74,44,31,31,42,35,38,35,31,38,69,78,23,33,33,43,32,28,40,43,33,93,89,79,30,45,42,78,73,41,76,42,89,40,92,44,61,54,81,37,34,53,33,34,50,50,58,49,41,28,39,39,36,26,40,41,77,56,74,90,41,100,84,56,52,43,33,32,34,35,30,34,33,36,29,38,68,86,45,72,74,44,73,82,39,76,79,42,74,52,80,37,93,48,95,47,46,52,29,77,35,52,28,66,60,51,53,37,39,37,38,36,38,64,50,84,82,63,53,16,48,31,44,40,38,31,38,12,39,62,85,38,43,41,38,42,76,44,54,41,38,28,80,76,84,53,71,57,84,44,44,89,66,93,61,85,61,66,10,65,54,48,52,54,95,68,96,82,60,46,41,44,33,21,17,44,31,73,46,76,60,51,89,91,55,74,45,18,28,38,35,33,34,33,36,48,28,74,39,32,55,36,35,39,35,23,41,26,78,24,46,78,75,51,54,34,52,85,55,93,62,87,55,36,28,24,79,40,53,24,40,46,34,60,27,44,81,59,84,89,45,89,67,56,65,22,40,31,33,44,32,27,14,79,91,77,38,27,41,34,35,44,35,34,49,67,65,78,53,97,82,55,75,49,44,53,67,26,42,36,82,46,81,90,73,78,77,74,91,78,59,74,90,63,57,62,51,58,49,45,46,35,53,41,41,59,80,77,70,94,51,85,43,21,52,36,34,42,27,27,74,22,30,30,31,68,44,83,90,74,78,41,31,47,44,72,70,40,74,45,89,82,43,83,19,35,52,44,76,41,37,55,84,57,49,41,44,47,28,37,36,37,42,38,68,50,33,40,31,34,36,39,64,73,85,63,59,46,48,19,40,60,44,36,40,35,27,31,30,35,42,77,98,37,45,30,25,46,71,28,53,40,35,44,35,41,33,32,28,38,64,40,58,77,89,79,49,58,53,39,37,35,40,36,43,29,40,36,51,98,49,101,71,49,45,76,52,76,48,80,43,76,34,36,89,87,69,16,39,41,76,50,76,50,78,44,76,38,76,62,70,44,78,74,36,30,34,39,39,37,31,23,18,66,53,27,67,86,42,67,32,71,50,78,48,64,31,33,29,29,90,69,48,54,47,62,78,59,38,55,34,47,40,49,45,64,78,69,55,100,74,70,84,67,81,54,74,62,81,53,86,71,70,90,82,84,75,88,48,69,66,57,55,53,51,49,55,52,28,68,73,66,73,44,58,53,49,58,51,51,52,51,51,52,49,53,52,41,50,52,48,52,63,47,26,64,76,68,72,47,53,72,66,56,38,52,50,51,44,52,54,50,52,53,52,50,50,56,49,32,44,74,70,68,39,41,60,71,70,59,50,52,55,51,52,54,52,48,52,52,51,49,50,55,51,47,49,59,66,71,62,67,76,76,86,83,79,135